Protein AF-A0A3B0UAI7-F1 (afdb_monomer)

Structure (mmCIF, N/CA/C/O backbone):
data_AF-A0A3B0UAI7-F1
#
_entry.id   AF-A0A3B0UAI7-F1
#
loop_
_atom_site.group_PDB
_atom_site.id
_atom_site.type_symbol
_atom_site.label_atom_id
_atom_site.label_alt_id
_atom_site.label_comp_id
_atom_site.label_asym_id
_atom_site.label_entity_id
_atom_site.label_seq_id
_atom_site.pdbx_PDB_ins_code
_atom_site.Cartn_x
_atom_site.Cartn_y
_atom_site.Cartn_z
_atom_site.occupancy
_atom_site.B_iso_or_equiv
_atom_site.auth_seq_id
_atom_site.auth_comp_id
_atom_site.auth_asym_id
_atom_site.auth_atom_id
_atom_site.pdbx_PDB_model_num
ATOM 1 N N . MET A 1 1 ? -15.438 53.004 8.652 1.00 37.72 1 MET A N 1
ATOM 2 C CA . MET A 1 1 ? -14.434 52.280 9.464 1.00 37.72 1 MET A CA 1
ATOM 3 C C . MET A 1 1 ? -15.150 51.146 10.188 1.00 37.72 1 MET A C 1
ATOM 5 O O . MET A 1 1 ? -15.722 51.380 11.239 1.00 37.72 1 MET A O 1
ATOM 9 N N . SER A 1 2 ? -15.222 49.956 9.591 1.00 40.47 2 SER A N 1
ATOM 10 C CA . SER A 1 2 ? -15.998 48.821 10.130 1.00 40.47 2 SER A CA 1
ATOM 11 C C . SER A 1 2 ? -15.427 47.483 9.642 1.00 40.47 2 SER A C 1
ATOM 13 O O . SER A 1 2 ? -16.123 46.706 9.003 1.00 40.47 2 SER A O 1
ATOM 15 N N . GLY A 1 3 ? -14.131 47.249 9.868 1.00 40.09 3 GLY A N 1
ATOM 16 C CA . GLY A 1 3 ? -13.425 46.094 9.293 1.00 40.09 3 GLY A CA 1
ATOM 17 C C . GLY A 1 3 ? -12.471 45.363 10.236 1.00 40.09 3 GLY A C 1
ATOM 18 O O . GLY A 1 3 ? -11.599 44.660 9.750 1.00 40.09 3 GLY A O 1
ATOM 19 N N . ASN A 1 4 ? -12.583 45.541 11.559 1.00 41.81 4 ASN A N 1
ATOM 20 C CA . ASN A 1 4 ? -11.602 44.984 12.510 1.00 41.81 4 ASN A CA 1
ATOM 21 C C . ASN A 1 4 ? -12.175 44.012 13.562 1.00 41.81 4 ASN A C 1
ATOM 23 O O . ASN A 1 4 ? -11.403 43.457 14.339 1.00 41.81 4 ASN A O 1
ATOM 27 N N . ASN A 1 5 ? -13.495 43.782 13.592 1.00 46.81 5 ASN A N 1
ATOM 28 C CA . ASN A 1 5 ? -14.125 42.891 14.581 1.00 46.81 5 ASN A CA 1
ATOM 29 C C . ASN A 1 5 ? -14.272 41.432 14.117 1.00 46.81 5 ASN A C 1
ATOM 31 O O . ASN A 1 5 ? -14.276 40.548 14.969 1.00 46.81 5 ASN A O 1
ATOM 35 N N . ASP A 1 6 ? -14.316 41.146 12.813 1.00 51.44 6 ASP A N 1
ATOM 36 C CA . ASP A 1 6 ? -14.465 39.762 12.330 1.00 51.44 6 ASP A CA 1
ATOM 37 C C . ASP A 1 6 ? -13.177 38.943 12.455 1.00 51.44 6 ASP A C 1
ATOM 39 O O . ASP A 1 6 ? -13.209 37.809 12.924 1.00 51.44 6 ASP A O 1
ATOM 43 N N . LEU A 1 7 ? -12.014 39.521 12.133 1.00 40.53 7 LEU A N 1
ATOM 44 C CA . LEU A 1 7 ? -10.744 38.788 12.190 1.00 40.53 7 LEU A CA 1
ATOM 45 C C . LEU A 1 7 ? -10.314 38.481 13.636 1.00 40.53 7 LEU A C 1
ATOM 47 O O . LEU A 1 7 ? -9.789 37.411 13.918 1.00 40.53 7 LEU A O 1
ATOM 51 N N . GLN A 1 8 ? -10.557 39.410 14.565 1.00 43.62 8 GLN A N 1
ATOM 52 C CA . GLN A 1 8 ? -10.277 39.233 15.996 1.00 43.62 8 GLN A CA 1
ATOM 53 C C . GLN A 1 8 ? -11.195 38.180 16.633 1.00 43.62 8 GLN A C 1
ATOM 55 O O . GLN A 1 8 ? -10.737 37.414 17.478 1.00 43.62 8 GLN A O 1
ATOM 60 N N . THR A 1 9 ? -12.459 38.107 16.202 1.00 42.97 9 THR A N 1
ATOM 61 C CA . THR A 1 9 ? -13.427 37.097 16.659 1.00 42.97 9 THR A CA 1
ATOM 62 C C . THR A 1 9 ? -13.062 35.716 16.115 1.00 42.97 9 THR A C 1
ATOM 64 O O . THR A 1 9 ? -12.943 34.777 16.896 1.00 42.97 9 THR A O 1
ATOM 67 N N . LEU A 1 10 ? -12.721 35.619 14.826 1.00 41.06 10 LEU A N 1
ATOM 68 C CA . LEU A 1 10 ? -12.256 34.380 14.196 1.00 41.06 10 LEU A CA 1
ATOM 69 C C . LEU A 1 10 ? -10.945 33.866 14.824 1.00 41.06 10 LEU A C 1
ATOM 71 O O . LEU A 1 10 ? -10.805 32.684 15.116 1.00 41.06 10 LEU A O 1
ATOM 75 N N . ILE A 1 11 ? -9.984 34.757 15.106 1.00 48.19 11 ILE A N 1
ATOM 76 C CA . ILE A 1 11 ? -8.727 34.414 15.798 1.00 48.19 11 ILE A CA 1
ATOM 77 C C . ILE A 1 11 ? -8.986 33.979 17.247 1.00 48.19 11 ILE A C 1
ATOM 79 O O . ILE A 1 11 ? -8.226 33.175 17.779 1.00 48.19 11 ILE A O 1
ATOM 83 N N . LYS A 1 12 ? -10.028 34.500 17.903 1.00 44.31 12 LYS A N 1
ATOM 84 C CA . LYS A 1 12 ? -10.404 34.109 19.266 1.00 44.31 12 LYS A CA 1
ATOM 85 C C . LYS A 1 12 ? -11.081 32.736 19.286 1.00 44.31 12 LYS A C 1
ATOM 87 O O . LYS A 1 12 ? -10.708 31.917 20.113 1.00 44.31 12 LYS A O 1
ATOM 92 N N . GLU A 1 13 ? -11.967 32.451 18.336 1.00 47.25 13 GLU A N 1
ATOM 93 C CA . GLU A 1 13 ? -12.573 31.124 18.145 1.00 47.25 13 GLU A CA 1
ATOM 94 C C . GLU A 1 13 ? -11.538 30.059 17.744 1.00 47.25 13 GLU A C 1
ATOM 96 O O . GLU A 1 13 ? -11.621 28.924 18.198 1.00 47.25 13 GLU A O 1
ATOM 101 N N . LEU A 1 14 ? -10.506 30.433 16.978 1.00 48.53 14 LEU A N 1
ATOM 102 C CA . LEU A 1 14 ? -9.363 29.564 16.654 1.00 48.53 14 LEU A CA 1
ATOM 103 C C . LEU A 1 14 ? -8.355 29.404 17.813 1.00 48.53 14 LEU A C 1
ATOM 105 O O . LEU A 1 14 ? -7.495 28.525 17.755 1.00 48.53 14 LEU A O 1
ATOM 109 N N . LYS A 1 15 ? -8.422 30.262 18.843 1.00 45.50 15 LYS A N 1
ATOM 110 C CA . LYS A 1 15 ? -7.569 30.220 20.049 1.00 45.50 15 LYS A CA 1
ATOM 111 C C . LYS A 1 15 ? -8.238 29.556 21.247 1.00 45.50 15 LYS A C 1
ATOM 113 O O . LYS A 1 15 ? -7.528 29.159 22.170 1.00 45.50 15 LYS A O 1
ATOM 118 N N . GLU A 1 16 ? -9.563 29.452 21.259 1.00 46.72 16 GLU A N 1
ATOM 119 C CA . GLU A 1 16 ? -10.273 28.599 22.205 1.00 46.72 16 GLU A CA 1
ATOM 120 C C . GLU A 1 16 ? -9.900 27.155 21.846 1.00 46.72 16 GLU A C 1
ATOM 122 O O . GLU A 1 16 ? -10.190 26.711 20.731 1.00 46.72 16 GLU A O 1
ATOM 127 N N . PRO A 1 17 ? -9.197 26.409 22.719 1.00 50.81 17 PRO A N 1
ATOM 128 C CA . PRO A 1 17 ? -8.947 25.008 22.449 1.00 50.81 17 PRO A CA 1
ATOM 129 C C . PRO A 1 17 ? -10.315 24.366 22.277 1.00 50.81 17 PRO A C 1
ATOM 131 O O . PRO A 1 17 ? -11.100 24.350 23.226 1.00 50.81 17 PRO A O 1
ATOM 134 N N . VAL A 1 18 ? -10.609 23.859 21.071 1.00 58.78 18 VAL A N 1
ATOM 135 C CA . VAL A 1 18 ? -11.743 22.959 20.860 1.00 58.78 18 VAL A CA 1
ATOM 136 C C . VAL A 1 18 ? -11.678 21.986 22.019 1.00 58.78 18 VAL A C 1
ATOM 138 O O . VAL A 1 18 ? -10.679 21.277 22.162 1.00 58.78 18 VAL A O 1
ATOM 141 N N . ASN A 1 19 ? -12.671 22.033 22.909 1.00 71.31 19 ASN A N 1
ATOM 142 C CA . ASN A 1 19 ? -12.691 21.159 24.062 1.00 71.31 19 ASN A CA 1
ATOM 143 C C . ASN A 1 19 ? -12.745 19.744 23.496 1.00 71.31 19 ASN A C 1
ATOM 145 O O . ASN A 1 19 ? -13.802 19.276 23.081 1.00 71.31 19 ASN A O 1
ATOM 149 N N . TYR A 1 20 ? 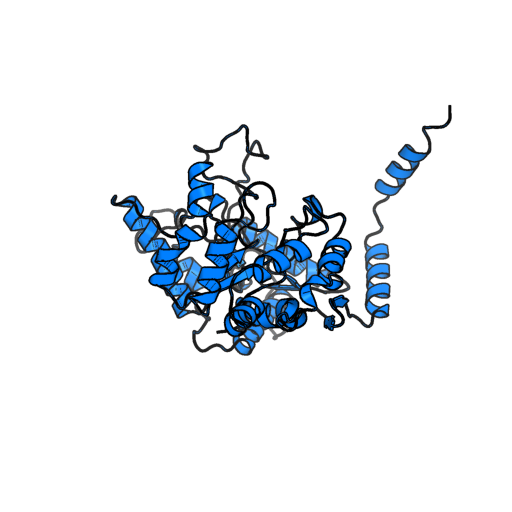-11.586 19.090 23.400 1.00 69.00 20 TYR A N 1
ATOM 150 C CA . TYR A 1 20 ? -11.443 17.845 22.655 1.00 69.00 20 TYR A CA 1
ATOM 151 C C . TYR A 1 20 ? -12.397 16.783 23.197 1.00 69.00 20 TYR A C 1
ATOM 153 O O . TYR A 1 20 ? -12.930 15.984 22.437 1.00 69.00 20 TYR A O 1
ATOM 161 N N . ARG A 1 21 ? -12.696 16.831 24.504 1.00 72.81 21 ARG A N 1
ATOM 162 C CA . ARG A 1 21 ? -13.698 15.965 25.131 1.00 72.81 21 ARG A CA 1
ATOM 163 C C . ARG A 1 21 ? -15.104 16.239 24.613 1.00 72.81 21 ARG A C 1
ATOM 165 O O . ARG A 1 21 ? -15.840 15.299 24.339 1.00 72.81 21 ARG A O 1
ATOM 172 N N . GLU A 1 22 ? -15.486 17.503 24.480 1.00 80.69 22 GLU A N 1
ATOM 173 C CA . GLU A 1 22 ? -16.790 17.891 23.942 1.00 80.69 22 GLU A CA 1
ATOM 174 C C . GLU A 1 22 ? -16.902 17.569 22.449 1.00 80.69 22 GLU A C 1
ATOM 176 O O . GLU A 1 22 ? -17.892 16.975 22.025 1.00 80.69 22 GLU A O 1
ATOM 181 N N . PHE A 1 23 ? -15.859 17.857 21.666 1.00 79.62 23 PHE A N 1
ATOM 182 C CA . PHE A 1 23 ? -15.777 17.458 20.263 1.00 79.62 23 PHE A CA 1
ATOM 183 C C . PHE A 1 23 ? -15.874 15.936 20.099 1.00 79.62 23 PHE A C 1
ATOM 185 O O . PHE A 1 23 ? -16.710 15.468 19.330 1.00 79.62 23 PHE A O 1
ATOM 192 N N . SER A 1 24 ? -15.086 15.164 20.857 1.00 77.75 24 SER A N 1
ATOM 193 C CA . SER A 1 24 ? -15.104 13.695 20.825 1.00 77.75 24 SER A CA 1
ATOM 194 C C . SER A 1 24 ? -16.479 13.149 21.203 1.00 77.75 24 SER A C 1
ATOM 196 O O . SER A 1 24 ? -17.026 12.306 20.496 1.00 77.75 24 SER A O 1
ATOM 198 N N . LYS A 1 25 ? -17.108 13.694 22.254 1.00 82.38 25 LYS A N 1
ATOM 199 C CA . LYS A 1 25 ? -18.466 13.315 22.664 1.00 82.38 25 LYS A CA 1
ATOM 200 C C . LYS A 1 25 ? -19.498 13.616 21.575 1.00 82.38 25 LYS A C 1
ATOM 202 O O . LYS A 1 25 ? -20.334 12.768 21.274 1.00 82.38 25 LYS A O 1
ATOM 207 N N . ASN A 1 26 ? -19.436 14.797 20.964 1.00 84.56 26 ASN A N 1
ATOM 208 C CA . ASN A 1 26 ? -20.337 15.175 19.875 1.00 84.56 26 ASN A CA 1
ATOM 209 C C . ASN A 1 26 ? -20.135 14.283 18.644 1.00 84.56 26 ASN A C 1
ATOM 211 O O . ASN A 1 26 ? -21.112 13.853 18.031 1.00 84.56 26 ASN A O 1
ATOM 215 N N . LEU A 1 27 ? -18.885 13.966 18.306 1.00 83.69 27 LEU A N 1
ATOM 216 C CA . LEU A 1 27 ? -18.550 13.060 17.215 1.00 83.69 27 LEU A CA 1
ATOM 217 C C . LEU A 1 27 ? -19.053 11.639 17.499 1.00 83.69 27 LEU A C 1
ATOM 219 O O . LEU A 1 27 ? -19.651 11.027 16.619 1.00 83.69 27 LEU A O 1
ATOM 223 N N . LYS A 1 28 ? -18.892 11.143 18.732 1.00 86.00 28 LYS A N 1
ATOM 224 C CA . LYS A 1 28 ? -19.417 9.847 19.177 1.00 86.00 28 LYS A CA 1
ATOM 225 C C . LYS A 1 28 ? -20.936 9.783 19.051 1.00 86.00 28 LYS A C 1
ATOM 227 O O . LYS A 1 28 ? -21.445 8.844 18.453 1.00 86.00 28 LYS A O 1
ATOM 232 N N . ASN A 1 29 ? -21.650 10.795 19.543 1.00 86.75 29 ASN A N 1
ATOM 233 C CA . ASN A 1 29 ? -23.109 10.854 19.440 1.00 86.75 29 ASN A CA 1
ATOM 234 C C . ASN A 1 29 ? -23.570 10.860 17.976 1.00 86.75 29 ASN A C 1
ATOM 236 O O . ASN A 1 29 ? -24.517 10.162 17.623 1.00 86.75 29 ASN A O 1
ATOM 240 N N . LYS A 1 30 ? -22.887 11.622 17.108 1.00 85.88 30 LYS A N 1
ATOM 241 C CA . LYS A 1 30 ? -23.161 11.613 15.664 1.00 85.88 30 LYS A CA 1
ATOM 242 C C . LYS A 1 30 ? -22.902 10.235 15.056 1.00 85.88 30 LYS A C 1
ATOM 244 O O . LYS A 1 30 ? -23.750 9.744 14.325 1.00 85.88 30 LYS A O 1
ATOM 249 N N . TRP A 1 31 ? -21.777 9.607 15.388 1.00 86.75 31 TRP A N 1
ATOM 250 C CA . TRP A 1 31 ? -21.412 8.269 14.919 1.00 86.75 31 TRP A CA 1
ATOM 251 C C . TRP A 1 31 ? -22.406 7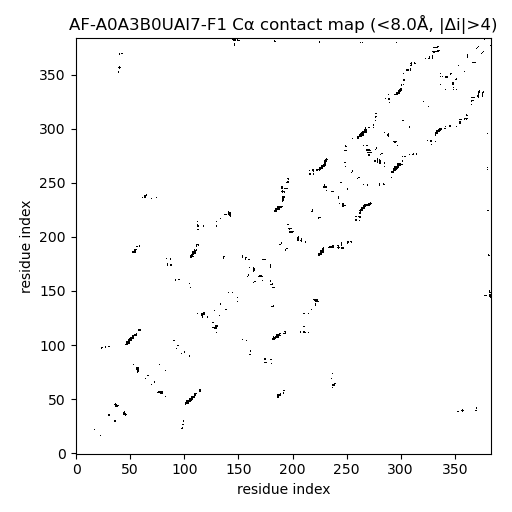.188 15.364 1.00 86.75 31 TRP A C 1
ATOM 253 O O . TRP A 1 31 ? -22.784 6.319 14.585 1.00 86.75 31 TRP A O 1
ATOM 263 N N . GLU A 1 32 ? -22.879 7.249 16.607 1.00 87.94 32 GLU A N 1
ATOM 264 C CA . GLU A 1 32 ? -23.946 6.375 17.099 1.00 87.94 32 GLU A CA 1
ATOM 265 C C . GLU A 1 32 ? -25.268 6.644 16.370 1.00 87.94 32 GLU A C 1
ATOM 267 O O . GLU A 1 32 ? -25.958 5.700 15.986 1.00 87.94 32 GLU A O 1
ATOM 272 N N . GLY A 1 33 ? -25.576 7.916 16.099 1.00 85.94 33 GLY A N 1
ATOM 273 C CA . GLY A 1 33 ? -26.746 8.336 15.329 1.00 85.94 33 GLY A CA 1
ATOM 274 C C . GLY A 1 33 ? -26.767 7.843 13.877 1.00 85.94 33 GLY A C 1
ATOM 275 O O . GLY A 1 33 ? -27.852 7.659 13.334 1.00 85.94 33 GLY A O 1
ATOM 276 N N . THR A 1 34 ? -25.612 7.567 13.256 1.00 82.50 34 THR A N 1
ATOM 277 C CA . THR A 1 34 ? -25.548 6.945 11.915 1.00 82.50 34 THR A CA 1
ATOM 278 C C . THR A 1 34 ? -25.670 5.419 11.942 1.00 82.50 34 THR A C 1
ATOM 280 O O . THR A 1 34 ? -25.487 4.770 10.914 1.00 82.50 34 THR A O 1
ATOM 283 N N . GLY A 1 35 ? -25.919 4.811 13.108 1.00 84.44 35 GLY A N 1
ATOM 284 C CA . GLY A 1 35 ? -25.870 3.357 13.264 1.00 84.44 35 GLY A CA 1
ATOM 285 C C . GLY A 1 35 ? -24.448 2.792 13.185 1.00 84.44 35 GLY A C 1
ATOM 286 O O . GLY A 1 35 ? -24.284 1.592 12.979 1.00 84.44 35 GLY A O 1
ATOM 287 N N . LYS A 1 36 ? -23.423 3.641 13.371 1.00 86.12 36 LYS A N 1
ATOM 288 C CA . LYS A 1 36 ? -21.996 3.301 13.238 1.00 86.12 36 LYS A CA 1
ATOM 289 C C . LYS A 1 36 ? -21.618 2.814 11.836 1.00 86.12 36 LYS A C 1
ATOM 291 O O . LYS A 1 36 ? -20.797 1.908 11.686 1.00 86.12 36 LYS A O 1
ATOM 296 N N . ASN A 1 37 ? -22.218 3.445 10.829 1.00 86.56 37 ASN A N 1
ATOM 297 C CA . ASN A 1 37 ? -21.980 3.170 9.420 1.00 86.56 37 ASN A CA 1
ATOM 298 C C . ASN A 1 37 ? -21.545 4.443 8.674 1.00 86.56 37 ASN A C 1
ATOM 300 O O . ASN A 1 37 ? -21.981 5.554 8.989 1.00 86.56 37 ASN A O 1
ATOM 304 N N . ILE A 1 38 ? -20.707 4.255 7.655 1.00 86.25 38 ILE A N 1
ATOM 305 C CA . ILE A 1 38 ? -20.353 5.228 6.619 1.00 86.25 38 ILE A CA 1
ATOM 306 C C . ILE A 1 38 ? -20.936 4.716 5.304 1.00 86.25 38 ILE A C 1
ATOM 308 O O . ILE A 1 38 ? -20.742 3.552 4.957 1.00 86.25 38 ILE A O 1
ATOM 312 N N . LEU A 1 39 ? -21.631 5.582 4.571 1.00 85.56 39 LEU A N 1
ATOM 313 C CA . LEU A 1 39 ? -22.129 5.272 3.235 1.00 85.56 39 LEU A CA 1
ATOM 314 C C . LEU A 1 39 ? -21.118 5.730 2.187 1.00 85.56 39 LEU A C 1
ATOM 316 O O . LEU A 1 39 ? -20.821 6.918 2.090 1.00 85.56 39 LEU A O 1
ATOM 320 N N . ILE A 1 40 ? -20.612 4.792 1.389 1.00 86.38 40 ILE A N 1
ATOM 321 C CA . ILE A 1 40 ? -19.759 5.082 0.233 1.00 86.38 40 ILE A CA 1
ATOM 322 C C . ILE A 1 40 ? -20.357 4.351 -0.959 1.00 86.38 40 ILE A C 1
ATOM 324 O O . ILE A 1 40 ? -20.537 3.135 -0.927 1.00 86.38 40 ILE A O 1
ATOM 328 N N . ALA A 1 41 ? -20.687 5.093 -2.015 1.00 83.38 41 ALA A N 1
ATOM 329 C CA . ALA A 1 41 ? -21.248 4.548 -3.244 1.00 83.38 41 ALA A CA 1
ATOM 330 C C . ALA A 1 41 ? -22.491 3.661 -3.020 1.00 83.38 41 ALA A C 1
ATOM 332 O O . ALA A 1 41 ? -22.617 2.600 -3.627 1.00 83.38 41 ALA A O 1
ATOM 333 N N . GLY A 1 42 ? -23.374 4.053 -2.096 1.00 85.88 42 GLY A N 1
ATOM 334 C CA . GLY A 1 42 ? -24.575 3.284 -1.739 1.00 85.88 42 GLY A CA 1
ATOM 335 C C . GLY A 1 42 ? -24.320 2.017 -0.911 1.00 85.88 42 GLY A C 1
ATOM 336 O O . GLY A 1 42 ? -25.257 1.264 -0.673 1.00 85.88 42 GLY A O 1
ATOM 337 N N . ASN A 1 43 ? -23.083 1.778 -0.464 1.00 88.06 43 ASN A N 1
ATOM 338 C CA . ASN A 1 43 ? -22.710 0.637 0.371 1.00 88.06 43 ASN A CA 1
ATOM 339 C C . ASN A 1 43 ? -22.371 1.092 1.795 1.00 88.06 43 ASN A C 1
ATOM 341 O O . ASN A 1 43 ? -21.779 2.155 1.988 1.00 88.06 43 ASN A O 1
ATOM 345 N N . GLU A 1 44 ? -22.727 0.273 2.785 1.00 90.56 44 GLU A N 1
ATOM 346 C CA . GLU A 1 44 ? -22.463 0.537 4.201 1.00 90.56 44 GLU A CA 1
ATOM 347 C C . GLU A 1 44 ? -21.124 -0.053 4.657 1.00 90.56 44 GLU A C 1
ATOM 349 O O . GLU A 1 44 ? -20.846 -1.238 4.465 1.00 90.56 44 GLU A O 1
ATOM 354 N N . PHE A 1 45 ? -20.323 0.767 5.337 1.00 90.44 45 PHE A N 1
ATOM 355 C CA . PHE A 1 45 ? -19.038 0.388 5.916 1.00 90.44 45 PHE A CA 1
ATOM 356 C C . PHE A 1 45 ? -18.989 0.737 7.402 1.00 90.44 45 PHE A C 1
ATOM 358 O O . PHE A 1 45 ? -19.327 1.847 7.801 1.00 90.44 45 PHE A O 1
ATOM 365 N N . LYS A 1 46 ? -18.522 -0.200 8.230 1.00 90.12 46 LYS A N 1
ATOM 366 C CA . LYS A 1 46 ? -18.420 -0.028 9.696 1.00 90.12 46 LYS A CA 1
ATOM 367 C C . LYS A 1 46 ? -17.033 0.390 10.171 1.00 90.12 46 LYS A C 1
ATOM 369 O O . LYS A 1 46 ? -16.879 0.899 11.281 1.00 90.12 46 LYS A O 1
ATOM 374 N N . LYS A 1 47 ? -16.021 0.102 9.357 1.00 91.44 47 LYS A N 1
ATOM 375 C CA . LYS A 1 47 ? -14.602 0.283 9.655 1.00 91.44 47 LYS A CA 1
ATOM 376 C C . LYS A 1 47 ? -13.883 0.803 8.425 1.00 91.44 47 LYS A C 1
ATOM 378 O O . LYS A 1 47 ? -14.338 0.599 7.300 1.00 91.44 47 LYS A O 1
ATOM 383 N N . VAL A 1 48 ? -12.754 1.453 8.666 1.00 92.56 48 VAL A N 1
ATOM 384 C CA . VAL A 1 48 ? -11.824 1.893 7.629 1.00 92.56 48 VAL A CA 1
ATOM 385 C C . VAL A 1 48 ? -10.478 1.241 7.905 1.00 92.56 48 VAL A C 1
ATOM 387 O O . VAL A 1 48 ? -9.945 1.362 9.005 1.00 92.56 48 VAL A O 1
ATOM 390 N N . VAL A 1 49 ? -9.909 0.567 6.912 1.00 95.25 49 VAL A N 1
ATOM 391 C CA . VAL A 1 49 ? -8.538 0.070 7.023 1.00 95.25 49 VAL A CA 1
ATOM 392 C C . VAL A 1 49 ? -7.578 1.230 6.779 1.00 95.25 49 VAL A C 1
ATOM 394 O O . VAL A 1 49 ? -7.634 1.884 5.740 1.00 95.25 49 VAL A O 1
ATOM 397 N N . LEU A 1 50 ? -6.692 1.483 7.739 1.00 95.88 50 LEU A N 1
ATOM 398 C CA . LEU A 1 50 ? -5.602 2.442 7.614 1.00 95.88 50 LEU A CA 1
ATOM 399 C C . LEU A 1 50 ? -4.286 1.675 7.479 1.00 95.88 50 LEU A C 1
ATOM 401 O O . LEU A 1 50 ? -3.912 0.906 8.366 1.00 95.88 50 LEU A O 1
ATOM 405 N N . THR A 1 51 ? -3.551 1.920 6.395 1.00 96.00 51 THR A N 1
ATOM 406 C CA . THR A 1 51 ? -2.234 1.315 6.148 1.00 96.00 51 THR A CA 1
ATOM 407 C C . THR A 1 51 ? -1.141 2.381 6.180 1.00 96.00 51 THR A C 1
ATOM 409 O O . THR A 1 51 ? -0.778 2.911 5.127 1.00 96.00 51 THR A O 1
ATOM 412 N N . PRO A 1 52 ? -0.601 2.746 7.359 1.00 95.81 52 PRO A N 1
ATOM 413 C CA . PRO A 1 52 ? 0.530 3.662 7.429 1.00 95.81 52 PRO A CA 1
ATOM 414 C C . PRO A 1 52 ? 1.697 3.141 6.582 1.00 95.81 52 PRO A C 1
ATOM 416 O O . PRO A 1 52 ? 2.240 2.069 6.856 1.00 95.81 52 PRO A O 1
ATOM 419 N N . LEU A 1 53 ? 2.063 3.891 5.540 1.00 93.00 53 LEU A N 1
ATOM 420 C CA . LEU A 1 53 ? 3.169 3.563 4.644 1.00 93.00 53 LEU A CA 1
ATOM 421 C C . LEU A 1 53 ? 4.426 4.264 5.159 1.00 93.00 53 LEU A C 1
ATOM 423 O O . LEU A 1 53 ? 4.604 5.465 4.964 1.00 93.00 53 LEU A O 1
ATOM 427 N N . MET A 1 54 ? 5.284 3.526 5.860 1.00 91.81 54 MET A N 1
ATOM 428 C CA . MET A 1 54 ? 6.511 4.102 6.407 1.00 91.81 54 MET A CA 1
ATOM 429 C C . MET A 1 54 ? 7.490 4.510 5.290 1.00 91.81 54 MET A C 1
ATOM 431 O O . MET A 1 54 ? 7.469 3.958 4.187 1.00 91.81 54 MET A O 1
ATOM 435 N N . MET A 1 55 ? 8.422 5.413 5.609 1.00 86.81 55 MET A N 1
ATOM 436 C CA . MET A 1 55 ? 9.508 5.832 4.715 1.00 86.81 55 MET A CA 1
ATOM 437 C C . MET A 1 55 ? 10.884 5.610 5.358 1.00 86.81 55 MET A C 1
ATOM 439 O O . MET A 1 55 ? 11.134 6.013 6.492 1.00 86.81 55 MET A O 1
ATOM 443 N N . ASP A 1 56 ? 11.817 4.991 4.630 1.00 83.69 56 ASP A N 1
ATOM 444 C CA . ASP A 1 56 ? 13.171 4.735 5.135 1.00 83.69 56 ASP A CA 1
ATOM 445 C C . ASP A 1 56 ? 14.101 5.926 4.858 1.00 83.69 56 ASP A C 1
ATOM 447 O O . ASP A 1 56 ? 14.790 5.994 3.838 1.00 83.69 56 ASP A O 1
ATOM 451 N N . PHE A 1 57 ? 14.127 6.875 5.796 1.00 77.81 57 PHE A N 1
ATOM 452 C CA . PHE A 1 57 ? 14.968 8.073 5.733 1.00 77.81 57 PHE A CA 1
ATOM 453 C C . PHE A 1 57 ? 16.446 7.834 6.081 1.00 77.81 57 PHE A C 1
ATOM 455 O O . PHE A 1 57 ? 17.216 8.793 6.114 1.00 77.81 57 PHE A O 1
ATOM 462 N N . ASN A 1 58 ? 16.892 6.593 6.319 1.00 70.69 58 ASN A N 1
ATOM 463 C CA . ASN A 1 58 ? 18.284 6.292 6.697 1.00 70.69 58 ASN A CA 1
ATOM 464 C C . ASN A 1 58 ? 19.311 6.468 5.554 1.00 70.69 58 ASN A C 1
ATOM 466 O O . ASN A 1 58 ? 20.391 5.870 5.589 1.00 70.69 58 ASN A O 1
ATOM 470 N N . ASN A 1 59 ? 19.005 7.271 4.533 1.00 62.53 59 ASN A N 1
ATOM 471 C CA . ASN A 1 59 ? 19.873 7.453 3.379 1.00 62.53 59 ASN A CA 1
ATOM 472 C C . ASN A 1 59 ? 21.212 8.104 3.791 1.00 62.53 59 ASN A C 1
ATOM 474 O O . ASN A 1 59 ? 21.259 9.139 4.458 1.00 62.53 59 ASN A O 1
ATOM 478 N N . LYS A 1 60 ? 22.322 7.480 3.375 1.00 53.69 60 LYS A N 1
ATOM 479 C CA . LYS A 1 60 ? 23.700 7.914 3.666 1.00 53.69 60 LYS A CA 1
ATOM 480 C C . LYS A 1 60 ? 24.165 9.118 2.829 1.00 53.69 60 LYS A C 1
ATOM 482 O O . LYS A 1 60 ? 25.249 9.632 3.091 1.00 53.69 60 LYS A O 1
ATOM 487 N N . GLY A 1 61 ? 23.399 9.563 1.831 1.00 51.47 61 GLY A N 1
ATOM 488 C CA . GLY A 1 61 ? 23.823 10.588 0.876 1.00 51.47 61 GLY A CA 1
ATOM 489 C C . GLY A 1 61 ? 22.800 11.701 0.683 1.00 51.47 61 GLY A C 1
ATOM 490 O O . GLY A 1 61 ? 21.926 11.602 -0.166 1.00 51.47 61 GLY A O 1
ATOM 491 N N . PHE A 1 62 ? 22.976 12.815 1.394 1.00 58.00 62 PHE A N 1
ATOM 492 C CA . PHE A 1 62 ? 22.303 14.092 1.093 1.00 58.00 62 PHE A CA 1
ATOM 493 C C . PHE A 1 62 ? 23.039 14.912 0.016 1.00 58.00 62 PHE A C 1
ATOM 495 O O . PHE A 1 62 ? 22.806 16.107 -0.143 1.00 58.00 62 PHE A O 1
ATOM 502 N N . THR A 1 63 ? 23.970 14.286 -0.704 1.00 50.47 63 THR A N 1
ATOM 503 C CA . THR A 1 63 ? 24.893 14.942 -1.639 1.00 50.47 63 THR A CA 1
ATOM 504 C C . THR A 1 63 ? 24.270 15.261 -3.001 1.00 50.47 63 THR A C 1
ATOM 506 O O . THR A 1 63 ? 24.898 15.968 -3.778 1.00 50.47 63 THR A O 1
ATOM 509 N N . GLY A 1 64 ? 23.060 14.763 -3.290 1.00 51.47 64 GLY A N 1
ATOM 510 C CA . GLY A 1 64 ? 22.339 14.968 -4.558 1.00 51.47 64 GLY A CA 1
ATOM 511 C C . GLY A 1 64 ? 21.051 15.792 -4.448 1.00 51.47 64 GLY A C 1
ATOM 512 O O . GLY A 1 64 ? 20.279 15.826 -5.403 1.00 51.47 64 GLY A O 1
ATOM 513 N N . LEU A 1 65 ? 20.796 16.427 -3.296 1.00 56.56 65 LEU A N 1
ATOM 514 C CA . LEU A 1 65 ? 19.612 17.264 -3.110 1.00 56.56 65 LEU A CA 1
ATOM 515 C C . LEU A 1 65 ? 19.720 18.529 -3.966 1.00 56.56 65 LEU A C 1
ATOM 517 O O . LEU A 1 65 ? 20.605 19.359 -3.752 1.00 56.56 65 LEU A O 1
ATOM 521 N N . ASP A 1 66 ? 18.776 18.703 -4.885 1.00 55.91 66 ASP A N 1
ATOM 522 C CA . ASP A 1 66 ? 18.544 19.984 -5.543 1.00 55.91 66 ASP A CA 1
ATOM 523 C C . ASP A 1 66 ? 17.912 20.945 -4.523 1.00 55.91 66 ASP A C 1
ATOM 525 O O . ASP A 1 66 ? 16.700 20.946 -4.302 1.00 55.91 66 ASP A O 1
ATOM 529 N N . LYS A 1 67 ? 18.760 21.731 -3.847 1.00 58.19 67 LYS A N 1
ATOM 530 C CA . LYS A 1 67 ? 18.362 22.640 -2.759 1.00 58.19 67 LYS A CA 1
ATOM 531 C C . LYS A 1 67 ? 17.343 23.703 -3.181 1.00 58.19 67 LYS A C 1
ATOM 533 O O . LYS A 1 67 ? 16.719 24.295 -2.309 1.00 58.19 67 LYS A O 1
ATOM 538 N N . GLU A 1 68 ? 17.171 23.933 -4.481 1.00 53.09 68 GLU A N 1
ATOM 539 C CA . GLU A 1 68 ? 16.188 24.872 -5.027 1.00 53.09 68 GLU A CA 1
ATOM 540 C C . GLU A 1 68 ? 14.804 24.233 -5.226 1.00 53.09 68 GLU A C 1
ATOM 542 O O . GLU A 1 68 ? 13.821 24.946 -5.411 1.00 53.09 68 GLU A O 1
ATOM 547 N N . LYS A 1 69 ? 14.707 22.894 -5.184 1.00 50.31 69 LYS A N 1
ATOM 548 C CA . LYS A 1 69 ? 13.459 22.136 -5.399 1.00 50.31 69 LYS A CA 1
ATOM 549 C C . LYS A 1 69 ? 13.000 21.317 -4.197 1.00 50.31 69 LYS A C 1
ATOM 551 O O . LYS A 1 69 ? 11.908 20.754 -4.232 1.00 50.31 69 LYS A O 1
ATOM 556 N N . ILE A 1 70 ? 13.804 21.230 -3.141 1.00 52.81 70 ILE A N 1
ATOM 557 C CA . ILE A 1 70 ? 13.372 20.607 -1.889 1.00 52.81 70 ILE A CA 1
ATOM 558 C C . ILE A 1 70 ? 12.526 21.596 -1.090 1.00 52.81 70 ILE A C 1
ATOM 560 O O . ILE A 1 70 ? 12.944 22.714 -0.809 1.00 52.81 70 ILE A O 1
ATOM 564 N N . HIS A 1 71 ? 11.339 21.161 -0.679 1.00 47.19 71 HIS A N 1
ATOM 565 C CA . HIS A 1 71 ? 10.480 21.953 0.203 1.00 47.19 71 HIS A CA 1
ATOM 566 C C . HIS A 1 71 ? 11.105 22.146 1.602 1.00 47.19 71 HIS A C 1
ATOM 568 O O . HIS A 1 71 ? 10.808 23.111 2.300 1.00 47.19 71 HIS A O 1
ATOM 574 N N . TYR A 1 72 ? 12.010 21.244 2.007 1.00 54.16 72 TYR A N 1
ATOM 575 C CA . TYR A 1 72 ? 12.630 21.228 3.330 1.00 54.16 72 TYR A CA 1
ATOM 576 C C . TYR A 1 72 ? 14.138 21.492 3.237 1.00 54.16 72 TYR A C 1
ATOM 578 O O . TYR A 1 72 ? 14.891 20.655 2.745 1.00 54.16 72 TYR A O 1
ATOM 586 N N . TYR A 1 73 ? 14.594 22.629 3.776 1.00 54.31 73 TYR A N 1
ATOM 587 C CA . TYR A 1 73 ? 16.017 23.011 3.838 1.00 54.31 73 TYR A CA 1
ATOM 588 C C . TYR A 1 73 ? 16.897 22.011 4.611 1.00 54.31 73 TYR A C 1
ATOM 590 O O . TYR A 1 73 ? 18.110 21.950 4.398 1.00 54.31 73 TYR A O 1
ATOM 598 N N . LEU A 1 74 ? 16.290 21.221 5.503 1.00 60.03 74 LEU A N 1
ATOM 599 C CA . LEU A 1 74 ? 16.918 20.127 6.235 1.00 60.03 74 LEU A CA 1
ATOM 600 C C . LEU A 1 74 ? 16.058 18.866 6.071 1.00 60.03 74 LEU A C 1
ATOM 602 O O . LEU A 1 74 ? 14.923 18.845 6.549 1.00 60.03 74 LEU A O 1
ATOM 606 N N . PRO A 1 75 ? 16.565 17.812 5.418 1.00 61.34 75 PRO A N 1
ATOM 607 C CA . PRO A 1 75 ? 15.830 16.562 5.295 1.00 61.34 75 PRO A CA 1
ATOM 608 C C . PRO A 1 75 ? 15.701 15.881 6.672 1.00 61.34 75 PRO A C 1
ATOM 610 O O . PRO A 1 75 ? 16.660 15.905 7.455 1.00 61.34 75 PRO A O 1
ATOM 613 N N . PRO A 1 76 ? 14.551 15.254 6.983 1.00 63.56 76 PRO A N 1
ATOM 614 C CA . PRO A 1 76 ? 14.343 14.563 8.244 1.00 63.56 76 PRO A CA 1
ATOM 615 C C . PRO A 1 76 ? 15.346 13.416 8.388 1.00 63.56 76 PRO A C 1
ATOM 617 O O . PRO A 1 76 ? 15.492 12.566 7.512 1.00 63.56 76 PRO A O 1
ATOM 620 N N . ARG A 1 77 ? 16.050 13.395 9.521 1.00 67.88 77 ARG A N 1
ATOM 621 C CA . ARG A 1 77 ? 16.986 12.332 9.904 1.00 67.88 77 ARG A CA 1
ATOM 622 C C . ARG A 1 77 ? 16.380 11.559 11.058 1.00 67.88 77 ARG A C 1
ATOM 624 O O . ARG A 1 77 ? 16.741 11.779 12.210 1.00 67.88 77 ARG A O 1
ATOM 631 N N . LYS A 1 78 ? 15.407 10.706 10.750 1.00 73.69 78 LYS A N 1
ATOM 632 C CA . LYS A 1 78 ? 14.738 9.887 11.757 1.00 73.69 78 LYS A CA 1
ATOM 633 C C . LYS A 1 78 ? 15.042 8.421 11.510 1.00 73.69 78 LYS A C 1
ATOM 635 O O . LYS A 1 78 ? 14.694 7.893 10.451 1.00 73.69 78 LYS A O 1
ATOM 640 N N . GLN A 1 79 ? 15.702 7.784 12.478 1.00 77.12 79 GLN A N 1
ATOM 641 C CA . GLN A 1 79 ? 16.040 6.374 12.353 1.00 77.12 79 GLN A CA 1
ATOM 642 C C . GLN A 1 79 ? 14.760 5.552 12.261 1.00 77.12 79 GLN A C 1
ATOM 644 O O . GLN A 1 79 ? 13.740 5.895 12.860 1.00 77.12 79 GLN A O 1
ATOM 649 N N . ILE A 1 80 ? 14.815 4.444 11.523 1.00 80.69 80 ILE A N 1
ATOM 650 C CA . ILE A 1 80 ? 13.648 3.570 11.347 1.00 80.69 80 ILE A CA 1
ATOM 651 C C . ILE A 1 80 ? 13.071 3.128 12.699 1.00 80.69 80 ILE A C 1
ATOM 653 O O . ILE A 1 80 ? 11.859 3.107 12.855 1.00 80.69 80 ILE A O 1
ATOM 657 N N . ILE A 1 81 ? 13.916 2.880 13.709 1.00 82.62 81 ILE A N 1
ATOM 658 C CA . ILE A 1 81 ? 13.461 2.494 15.050 1.00 82.62 81 ILE A CA 1
ATOM 659 C C . ILE A 1 81 ? 12.631 3.587 15.735 1.00 82.62 81 ILE A C 1
ATOM 661 O O . ILE A 1 81 ? 11.602 3.276 16.323 1.00 82.62 81 ILE A O 1
ATOM 665 N N . ASP A 1 82 ? 13.002 4.858 15.587 1.00 85.12 82 ASP A N 1
ATOM 666 C CA . ASP A 1 82 ? 12.237 5.977 16.147 1.00 85.12 82 ASP A CA 1
ATOM 667 C C . ASP A 1 82 ? 10.896 6.134 15.415 1.00 85.12 82 ASP A C 1
ATOM 669 O O . ASP A 1 82 ? 9.892 6.554 15.986 1.00 85.12 82 ASP A O 1
ATOM 673 N N . GLN A 1 83 ? 10.857 5.814 14.115 1.00 88.94 83 GLN A N 1
ATOM 674 C CA . GLN A 1 83 ? 9.604 5.808 13.357 1.00 88.94 83 GLN A CA 1
ATOM 675 C C . GLN A 1 83 ? 8.680 4.681 13.817 1.00 88.94 83 GLN A C 1
ATOM 677 O O . GLN A 1 83 ? 7.477 4.896 13.918 1.00 88.94 83 GLN A O 1
ATOM 682 N N . LEU A 1 84 ? 9.241 3.507 14.120 1.00 91.31 84 LEU A N 1
ATOM 683 C CA . LEU A 1 84 ? 8.501 2.377 14.677 1.00 91.31 84 LEU A CA 1
ATOM 684 C C . LEU A 1 84 ? 7.899 2.724 16.041 1.00 91.31 84 LEU A C 1
ATOM 686 O O . LEU A 1 84 ? 6.702 2.532 16.241 1.00 91.31 84 LEU A O 1
ATOM 690 N N . VAL A 1 85 ? 8.707 3.294 16.940 1.00 92.50 85 VAL A N 1
ATOM 691 C CA . VAL A 1 85 ? 8.264 3.737 18.269 1.00 92.50 85 VAL A CA 1
ATOM 692 C C . VAL A 1 85 ? 7.072 4.681 18.147 1.00 92.50 85 VAL A C 1
ATOM 694 O O . VAL A 1 85 ? 6.027 4.420 18.746 1.00 92.50 85 VAL A O 1
ATOM 697 N N . ASP A 1 86 ? 7.194 5.735 17.339 1.00 93.06 86 ASP A N 1
ATOM 698 C CA . ASP A 1 86 ? 6.129 6.730 17.186 1.00 93.06 86 ASP A CA 1
ATOM 699 C C . ASP A 1 86 ? 4.872 6.133 16.555 1.00 93.06 86 ASP A C 1
ATOM 701 O O . ASP A 1 86 ? 3.763 6.407 17.011 1.00 93.06 86 ASP A O 1
ATOM 705 N N . LEU A 1 87 ? 5.034 5.285 15.537 1.00 94.81 87 LEU A N 1
ATOM 706 C CA . LEU A 1 87 ? 3.915 4.657 14.848 1.00 94.81 87 LEU A CA 1
ATOM 707 C C . LEU A 1 87 ? 3.106 3.764 15.792 1.00 94.81 87 LEU A C 1
ATOM 709 O O . LEU A 1 87 ? 1.901 3.957 15.932 1.00 94.81 87 LEU A O 1
ATOM 713 N N . PHE A 1 88 ? 3.745 2.803 16.461 1.00 95.88 88 PHE A N 1
ATOM 714 C CA . PHE A 1 88 ? 3.029 1.859 17.325 1.00 95.88 88 PHE A CA 1
ATOM 715 C C . PHE A 1 88 ? 2.545 2.506 18.623 1.00 95.88 88 PHE A C 1
ATOM 717 O O . PHE A 1 88 ? 1.483 2.134 19.121 1.00 95.88 88 PHE A O 1
ATOM 724 N N . THR A 1 89 ? 3.247 3.526 19.127 1.00 95.06 89 THR A N 1
ATOM 725 C CA . THR A 1 89 ? 2.733 4.365 20.219 1.00 95.06 89 THR A CA 1
ATOM 726 C C . THR A 1 89 ? 1.483 5.119 19.773 1.00 95.06 89 THR A C 1
ATOM 728 O O . THR A 1 89 ? 0.489 5.108 20.492 1.00 95.06 89 THR A O 1
ATOM 731 N N . GLY A 1 90 ? 1.485 5.709 18.575 1.00 94.81 90 GLY A N 1
ATOM 732 C CA . GLY A 1 90 ? 0.322 6.395 18.012 1.00 94.81 90 GLY A CA 1
ATOM 733 C C . GLY A 1 90 ? -0.869 5.460 17.800 1.00 94.81 90 GLY A C 1
ATOM 734 O O . GLY A 1 90 ? -1.990 5.804 18.168 1.00 94.81 90 GLY A O 1
ATOM 735 N N . ILE A 1 91 ? -0.632 4.244 17.294 1.00 95.62 91 ILE A N 1
ATOM 736 C CA . ILE A 1 91 ? -1.670 3.208 17.176 1.00 95.62 91 ILE A CA 1
ATOM 737 C C . ILE A 1 91 ? -2.233 2.870 18.560 1.00 95.62 91 ILE A C 1
ATOM 739 O O . ILE A 1 91 ? -3.448 2.872 18.742 1.00 95.62 91 ILE A O 1
ATOM 743 N N . LYS A 1 92 ? -1.376 2.629 19.560 1.00 93.88 92 LYS A N 1
ATOM 744 C CA . LYS A 1 92 ? -1.822 2.330 20.926 1.00 93.88 92 LYS A CA 1
ATOM 745 C C . LYS A 1 92 ? -2.656 3.469 21.517 1.00 93.88 92 LYS A C 1
ATOM 747 O O . LYS A 1 92 ? -3.755 3.228 22.007 1.00 93.88 92 LYS A O 1
ATOM 752 N N . GLN A 1 93 ? -2.171 4.704 21.412 1.00 93.06 93 GLN A N 1
ATOM 753 C CA . GLN A 1 93 ? -2.869 5.898 21.891 1.00 93.06 93 GLN A CA 1
ATOM 754 C C . GLN A 1 93 ? -4.218 6.091 21.195 1.00 93.06 93 GLN A C 1
ATOM 756 O O . GLN A 1 93 ? -5.198 6.436 21.850 1.00 93.06 93 GLN A O 1
ATOM 761 N N . TYR A 1 94 ? -4.299 5.831 19.888 1.00 92.69 94 TYR A N 1
ATOM 762 C CA . TYR A 1 94 ? -5.564 5.873 19.166 1.00 92.69 94 TYR A CA 1
ATOM 763 C C . TYR A 1 94 ? -6.609 4.957 19.811 1.00 92.69 94 TYR A C 1
ATOM 765 O O . TYR A 1 94 ? -7.727 5.396 20.068 1.00 92.69 94 TYR A O 1
ATOM 773 N N . TYR A 1 95 ? -6.251 3.715 20.136 1.00 92.50 95 TYR A N 1
ATOM 774 C CA . TYR A 1 95 ? -7.186 2.792 20.781 1.00 92.50 95 TYR A CA 1
ATOM 775 C C . TYR A 1 95 ? -7.458 3.112 22.252 1.00 92.50 95 TYR A C 1
ATOM 777 O O . TYR A 1 95 ? -8.559 2.841 22.723 1.00 92.50 95 TYR A O 1
ATOM 785 N N . ASP A 1 96 ? -6.504 3.712 22.961 1.00 89.50 96 ASP A N 1
ATOM 786 C CA . ASP A 1 96 ? -6.687 4.103 24.363 1.00 89.50 96 ASP A CA 1
ATOM 787 C C . ASP A 1 96 ? -7.617 5.306 24.527 1.00 89.50 96 ASP A C 1
ATOM 789 O O . ASP A 1 96 ? -8.337 5.400 25.521 1.00 89.50 96 ASP A O 1
ATOM 793 N N . PHE A 1 97 ? -7.597 6.233 23.565 1.00 86.62 97 PHE A N 1
ATOM 794 C CA . PHE A 1 97 ? -8.254 7.532 23.706 1.00 86.62 97 PHE A CA 1
ATOM 795 C C . PHE A 1 97 ? -9.394 7.783 22.715 1.00 86.62 97 PHE A C 1
ATOM 797 O O . PHE A 1 97 ? -10.202 8.678 22.955 1.00 86.62 97 PHE A O 1
ATOM 804 N N . SER A 1 98 ? -9.497 7.033 21.612 1.00 86.38 98 SER A N 1
ATOM 805 C CA . SER A 1 98 ? -10.599 7.210 20.662 1.00 86.38 98 SER A CA 1
ATOM 806 C C . SER A 1 98 ? -11.887 6.572 21.177 1.00 86.38 98 SER A C 1
ATOM 808 O O . SER A 1 98 ? -11.962 5.360 21.369 1.00 86.38 98 SER A O 1
ATOM 810 N N . ASP A 1 99 ? -12.941 7.380 21.282 1.00 82.50 99 ASP A N 1
ATOM 811 C CA . ASP A 1 99 ? -14.301 6.926 21.597 1.00 82.50 99 ASP A CA 1
ATOM 812 C C . ASP A 1 99 ? -14.969 6.124 20.461 1.00 82.50 99 ASP A C 1
ATOM 814 O O . ASP A 1 99 ? -15.978 5.450 20.678 1.00 82.50 99 ASP A O 1
ATOM 818 N N . ILE A 1 100 ? -14.446 6.240 19.237 1.00 85.62 100 ILE A N 1
ATOM 819 C CA . ILE A 1 100 ? -15.087 5.742 18.010 1.00 85.62 100 ILE A CA 1
ATOM 820 C C . ILE A 1 100 ? -14.366 4.514 17.461 1.00 85.62 100 ILE A C 1
ATOM 822 O O . ILE A 1 100 ? -15.022 3.588 16.982 1.00 85.62 100 ILE A O 1
ATOM 826 N N . GLN A 1 101 ? -13.029 4.504 17.531 1.00 89.31 101 GLN A N 1
ATOM 827 C CA . GLN A 1 101 ? -12.182 3.415 17.028 1.00 89.31 101 GLN A CA 1
ATOM 828 C C . GLN A 1 101 ? -12.575 2.961 15.605 1.00 89.31 101 GLN A C 1
ATOM 830 O O . GLN A 1 101 ? -12.716 1.769 15.337 1.00 89.31 101 GLN A O 1
ATOM 835 N N . LEU A 1 102 ? -12.825 3.915 14.701 1.00 90.38 102 LEU A N 1
ATOM 836 C CA . LEU A 1 102 ? -13.180 3.693 13.294 1.00 90.38 102 LEU A CA 1
ATOM 837 C C . LEU A 1 102 ? -12.151 2.853 12.515 1.00 90.38 102 LEU A C 1
ATOM 839 O O . LEU A 1 102 ? -12.537 2.098 11.624 1.00 90.38 102 LEU A O 1
ATOM 843 N N . PHE A 1 103 ? -10.863 3.007 12.820 1.00 93.50 103 PHE A N 1
ATOM 844 C CA . PHE A 1 103 ? -9.781 2.432 12.035 1.00 93.50 103 PHE A CA 1
ATOM 845 C C . PHE A 1 103 ? -9.399 1.033 12.500 1.00 93.50 103 PHE A C 1
ATOM 847 O O . PHE A 1 103 ? -9.294 0.791 13.698 1.00 93.50 103 PHE A O 1
ATOM 854 N N . GLU A 1 104 ? -9.099 0.165 11.539 1.00 95.62 104 GLU A N 1
ATOM 855 C CA . GLU A 1 104 ? -8.261 -1.019 11.725 1.00 95.62 104 GLU A CA 1
ATOM 856 C C . GLU A 1 104 ? -6.902 -0.726 11.091 1.00 95.62 104 GLU A C 1
ATOM 858 O O . GLU A 1 104 ? -6.832 -0.328 9.928 1.00 95.62 104 GLU A O 1
ATOM 863 N N . ILE A 1 105 ? -5.819 -0.836 11.865 1.00 97.56 105 ILE A N 1
ATOM 864 C CA . ILE A 1 105 ? -4.530 -0.256 11.473 1.00 97.56 105 ILE A CA 1
ATOM 865 C C . ILE A 1 105 ? -3.516 -1.358 11.183 1.00 97.56 105 ILE A C 1
ATOM 867 O O . ILE A 1 105 ? -3.090 -2.075 12.093 1.00 97.56 105 ILE A O 1
ATOM 871 N N . PHE A 1 106 ? -3.095 -1.439 9.920 1.00 97.69 106 PHE A N 1
ATOM 872 C CA . PHE A 1 106 ? -2.183 -2.454 9.394 1.00 97.69 106 PHE A CA 1
ATOM 873 C C . PHE A 1 106 ? -1.010 -1.800 8.647 1.00 97.69 106 PHE A C 1
ATOM 875 O O . PHE A 1 106 ? -1.077 -1.581 7.436 1.00 97.69 106 PHE A O 1
ATOM 882 N N . PRO A 1 107 ? 0.072 -1.438 9.355 1.00 97.81 107 PRO A N 1
ATOM 883 C CA . PRO A 1 107 ? 1.198 -0.730 8.755 1.00 97.81 107 PRO A CA 1
ATOM 884 C C . PRO A 1 107 ? 1.966 -1.518 7.696 1.00 97.81 107 PRO A C 1
ATOM 886 O O . PRO A 1 107 ? 1.998 -2.749 7.711 1.00 97.81 107 PRO A O 1
ATOM 889 N N . PHE A 1 108 ? 2.660 -0.792 6.819 1.00 97.88 108 PHE A N 1
ATOM 890 C CA . PHE A 1 108 ? 3.627 -1.345 5.871 1.00 97.88 108 PHE A CA 1
ATOM 891 C C . PHE A 1 108 ? 5.040 -0.917 6.266 1.00 97.88 108 PHE A C 1
ATOM 893 O O . PHE A 1 108 ? 5.308 0.267 6.490 1.00 97.88 108 PHE A O 1
ATOM 900 N N . LEU A 1 109 ? 5.953 -1.885 6.331 1.00 96.44 109 LEU A N 1
ATOM 901 C CA . LEU A 1 109 ? 7.344 -1.652 6.698 1.00 96.44 109 LEU A CA 1
ATOM 902 C C . LEU A 1 109 ? 8.080 -0.951 5.556 1.00 96.44 109 LEU A C 1
ATOM 904 O O . LEU A 1 109 ? 8.079 -1.437 4.426 1.00 96.44 109 LEU A O 1
ATOM 908 N N . ALA A 1 110 ? 8.767 0.149 5.850 1.00 93.69 110 ALA A N 1
ATOM 909 C CA . ALA A 1 110 ? 9.657 0.771 4.878 1.00 93.69 110 ALA A CA 1
ATOM 910 C C . ALA A 1 110 ? 10.932 -0.050 4.714 1.00 93.69 110 ALA A C 1
ATOM 912 O O . ALA A 1 110 ? 11.619 -0.326 5.700 1.00 93.69 110 ALA A O 1
ATOM 913 N N . ILE A 1 111 ? 11.296 -0.364 3.473 1.00 92.12 111 ILE A N 1
ATOM 914 C CA . ILE A 1 111 ? 12.600 -0.951 3.165 1.00 92.12 111 ILE A CA 1
ATOM 915 C C . ILE A 1 111 ? 13.237 -0.175 2.018 1.00 92.12 111 ILE A C 1
ATOM 917 O O . ILE A 1 111 ? 12.690 -0.103 0.923 1.00 92.12 111 ILE A O 1
ATOM 921 N N . ASN A 1 112 ? 14.443 0.345 2.239 1.00 90.56 112 ASN A N 1
ATOM 922 C CA . ASN A 1 112 ? 15.364 0.631 1.150 1.00 90.56 112 ASN A CA 1
ATOM 923 C C . ASN A 1 112 ? 16.545 -0.338 1.250 1.00 90.56 112 ASN A C 1
ATOM 925 O O . ASN A 1 112 ? 17.401 -0.231 2.131 1.00 90.56 112 ASN A O 1
ATOM 929 N N . THR A 1 113 ? 16.608 -1.300 0.328 1.00 90.12 113 THR A N 1
ATOM 930 C CA . THR A 1 113 ? 17.655 -2.327 0.319 1.00 90.12 113 THR A CA 1
ATOM 931 C C . THR A 1 113 ? 19.060 -1.738 0.218 1.00 90.12 113 THR A C 1
ATOM 933 O O . THR A 1 113 ? 20.016 -2.381 0.648 1.00 90.12 113 THR A O 1
ATOM 936 N N . GLU A 1 114 ? 19.232 -0.520 -0.306 1.00 83.69 114 GLU A N 1
ATOM 937 C CA . GLU A 1 114 ? 20.534 0.153 -0.358 1.00 83.69 114 GLU A CA 1
ATOM 938 C C . GLU A 1 114 ? 21.090 0.498 1.027 1.00 83.69 114 GLU A C 1
ATOM 940 O O . GLU A 1 114 ? 22.305 0.415 1.224 1.00 83.69 114 GLU A O 1
ATOM 945 N N . ASN A 1 115 ? 20.217 0.786 1.994 1.00 81.75 115 ASN A N 1
ATOM 946 C CA . ASN A 1 115 ? 20.601 1.150 3.359 1.00 81.75 115 ASN A CA 1
ATOM 947 C C . ASN A 1 115 ? 21.038 -0.059 4.204 1.00 81.75 115 ASN A C 1
ATOM 949 O O . ASN A 1 115 ? 21.640 0.120 5.265 1.00 81.75 115 ASN A O 1
ATOM 953 N N . LEU A 1 116 ? 20.765 -1.278 3.728 1.00 82.94 116 LEU A N 1
ATOM 954 C CA . LEU A 1 116 ? 20.932 -2.523 4.474 1.00 82.94 116 LEU A CA 1
ATOM 955 C C . LEU A 1 116 ? 22.108 -3.364 3.968 1.00 82.94 116 LEU A C 1
ATOM 957 O O . LEU A 1 116 ? 22.438 -3.388 2.776 1.00 82.94 116 LEU A O 1
ATOM 961 N N . GLU A 1 117 ? 22.728 -4.089 4.892 1.00 80.25 117 GLU A N 1
ATOM 962 C CA . GLU A 1 117 ? 23.752 -5.089 4.593 1.00 80.25 117 GLU A CA 1
ATOM 963 C C . GLU A 1 117 ? 23.104 -6.430 4.206 1.00 80.25 117 GLU A C 1
ATOM 965 O O . GLU A 1 117 ? 21.991 -6.763 4.629 1.00 80.25 117 GLU A O 1
ATOM 970 N N . PHE A 1 118 ? 23.807 -7.196 3.370 1.00 70.56 118 PHE A N 1
ATOM 971 C CA . PHE A 1 118 ? 23.468 -8.575 3.015 1.00 70.56 118 PHE A CA 1
ATOM 972 C C . PHE A 1 118 ? 24.372 -9.487 3.857 1.00 70.56 118 PHE A C 1
ATOM 974 O O . PHE A 1 118 ? 25.552 -9.187 3.962 1.00 70.56 118 PHE A O 1
ATOM 981 N N . GLY A 1 119 ? 23.830 -10.519 4.510 1.00 62.38 119 GLY A N 1
ATOM 982 C CA . GLY A 1 119 ? 24.418 -11.107 5.726 1.00 62.38 119 GLY A CA 1
ATOM 983 C C . GLY A 1 119 ? 25.848 -11.686 5.716 1.00 62.38 119 GLY A C 1
ATOM 984 O O . GLY A 1 119 ? 26.538 -11.745 4.705 1.00 62.38 119 GLY A O 1
ATOM 985 N N . ASN A 1 120 ? 26.215 -12.152 6.921 1.00 48.06 120 ASN A N 1
ATOM 986 C CA . ASN A 1 120 ? 27.473 -12.695 7.474 1.00 48.06 120 ASN A CA 1
ATOM 987 C C . ASN A 1 120 ? 28.639 -11.733 7.755 1.00 48.06 120 ASN A C 1
ATOM 989 O O . ASN A 1 120 ? 29.513 -12.097 8.539 1.00 48.06 120 ASN A O 1
ATOM 993 N N . GLU A 1 121 ? 28.648 -10.506 7.245 1.00 48.28 121 GLU A N 1
ATOM 994 C CA . GLU A 1 121 ? 29.659 -9.518 7.646 1.00 48.28 121 GLU A CA 1
ATOM 995 C C . GLU A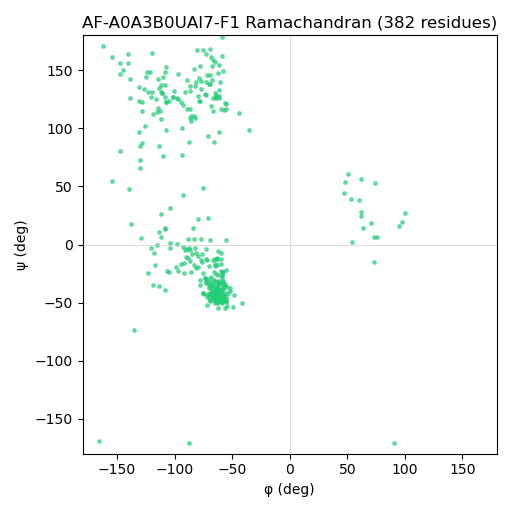 1 121 ? 29.135 -8.651 8.792 1.00 48.28 121 GLU A C 1
ATOM 997 O O . GLU A 1 121 ? 28.744 -7.504 8.611 1.00 48.28 121 GLU A O 1
ATOM 1002 N N . SER A 1 122 ? 29.129 -9.206 10.008 1.00 40.56 122 SER A N 1
ATOM 1003 C CA . SER A 1 122 ? 28.960 -8.408 11.222 1.00 40.56 122 SER A CA 1
ATOM 1004 C C . SER A 1 122 ? 30.178 -7.492 11.382 1.00 40.56 122 SER A C 1
ATOM 1006 O O . SER A 1 122 ? 31.178 -7.855 12.007 1.00 40.56 122 SER A O 1
ATOM 1008 N N . THR A 1 123 ? 30.139 -6.297 10.798 1.00 44.75 123 THR A N 1
ATOM 1009 C CA . THR A 1 123 ? 31.080 -5.249 11.199 1.00 44.75 123 THR A CA 1
ATOM 1010 C C . THR A 1 123 ? 30.754 -4.818 12.637 1.00 44.75 123 THR A C 1
ATOM 1012 O O . THR A 1 123 ? 29.632 -4.994 13.108 1.00 44.75 123 THR A O 1
ATOM 1015 N N . ARG A 1 124 ? 31.755 -4.315 13.377 1.00 42.91 124 ARG A N 1
ATOM 1016 C CA . ARG A 1 124 ? 31.785 -4.118 14.853 1.00 42.91 124 ARG A CA 1
ATOM 1017 C C . ARG A 1 124 ? 30.654 -3.283 15.489 1.00 42.91 124 ARG A C 1
ATOM 1019 O O . ARG A 1 124 ? 30.682 -3.062 16.695 1.00 42.91 124 ARG A O 1
ATOM 1026 N N . TYR A 1 125 ? 29.663 -2.840 14.725 1.00 44.56 125 TYR A N 1
ATOM 1027 C CA . TYR A 1 125 ? 28.472 -2.157 15.207 1.00 44.56 125 TYR A CA 1
ATOM 1028 C C . TYR A 1 125 ? 27.240 -2.904 14.693 1.00 44.56 125 TYR A C 1
ATOM 1030 O O . TYR A 1 125 ? 26.892 -2.762 13.527 1.00 44.56 125 TYR A O 1
ATOM 1038 N N . TYR A 1 126 ? 26.605 -3.702 15.559 1.00 46.69 126 TYR A N 1
ATOM 1039 C CA . TYR A 1 126 ? 25.355 -4.436 15.318 1.00 46.69 126 TYR A CA 1
ATOM 1040 C C . TYR A 1 126 ? 24.367 -3.653 14.429 1.00 46.69 126 TYR A C 1
ATOM 1042 O O . TYR A 1 126 ? 23.625 -2.797 14.911 1.00 46.69 126 TYR A O 1
ATOM 1050 N N . LYS A 1 127 ? 24.327 -3.960 13.130 1.00 65.62 127 LYS A N 1
ATOM 1051 C CA . LYS A 1 127 ? 23.269 -3.533 12.210 1.00 65.62 127 LYS A CA 1
ATOM 1052 C C . LYS A 1 127 ? 22.557 -4.778 11.712 1.00 65.62 127 LYS A C 1
ATOM 1054 O O . LYS A 1 127 ? 23.196 -5.698 11.215 1.00 65.62 127 LYS A O 1
ATOM 1059 N N . LYS A 1 128 ? 21.234 -4.817 11.879 1.00 74.12 128 LYS A N 1
ATOM 1060 C CA . LYS A 1 128 ? 20.407 -5.903 11.344 1.00 74.12 128 LYS A CA 1
ATOM 1061 C C . LYS A 1 128 ? 20.540 -5.930 9.822 1.00 74.12 128 LYS A C 1
ATOM 1063 O O . LYS A 1 128 ? 20.446 -4.889 9.170 1.00 74.12 128 LYS A O 1
ATOM 1068 N N . THR A 1 129 ? 20.764 -7.115 9.271 1.00 88.12 129 THR A N 1
ATOM 1069 C CA . THR A 1 129 ? 20.830 -7.333 7.824 1.00 88.12 129 THR A CA 1
ATOM 1070 C C . THR A 1 129 ? 19.423 -7.300 7.223 1.00 88.12 129 THR A C 1
ATOM 1072 O O . THR A 1 129 ? 18.426 -7.398 7.943 1.00 88.12 129 THR A O 1
ATOM 1075 N N . LEU A 1 130 ? 19.315 -7.222 5.891 1.00 90.62 130 LEU A N 1
ATOM 1076 C CA . LEU A 1 130 ? 18.021 -7.356 5.204 1.00 90.62 130 LEU A CA 1
ATOM 1077 C C . LEU A 1 130 ? 17.291 -8.649 5.610 1.00 90.62 130 LEU A C 1
ATOM 1079 O O . LEU A 1 130 ? 16.093 -8.630 5.880 1.00 90.62 130 LEU A O 1
ATOM 1083 N N . LYS A 1 131 ? 18.030 -9.758 5.725 1.00 92.44 131 LYS A N 1
ATOM 1084 C CA . LYS A 1 131 ? 17.491 -11.056 6.142 1.00 92.44 131 LYS A CA 1
ATOM 1085 C C . LYS A 1 131 ? 16.972 -11.035 7.580 1.00 92.44 131 LYS A C 1
ATOM 1087 O O . LYS A 1 131 ? 15.928 -11.625 7.847 1.00 92.44 131 LYS A O 1
ATOM 1092 N N . ASP A 1 132 ? 17.671 -10.368 8.495 1.00 91.06 132 ASP A N 1
ATOM 1093 C CA . ASP A 1 132 ? 17.238 -10.279 9.894 1.00 91.06 132 ASP A CA 1
ATOM 1094 C C . ASP A 1 132 ? 15.940 -9.484 10.016 1.00 91.06 132 ASP A C 1
ATOM 1096 O O . ASP A 1 132 ? 15.030 -9.909 10.720 1.00 91.06 132 ASP A O 1
ATOM 1100 N N . ILE A 1 133 ? 15.832 -8.362 9.295 1.00 91.31 133 ILE A N 1
ATOM 1101 C CA . ILE A 1 133 ? 14.635 -7.512 9.298 1.00 91.31 133 ILE A CA 1
ATOM 1102 C C . ILE A 1 133 ? 13.434 -8.267 8.721 1.00 91.31 133 ILE A C 1
ATOM 1104 O O . ILE A 1 133 ? 12.375 -8.300 9.345 1.00 91.31 133 ILE A O 1
ATOM 1108 N N . LEU A 1 134 ? 13.598 -8.909 7.560 1.00 95.19 134 LEU A N 1
ATOM 1109 C CA . LEU A 1 134 ? 12.516 -9.662 6.923 1.00 95.19 134 LEU A CA 1
ATOM 1110 C C . LEU A 1 134 ? 12.043 -10.827 7.804 1.00 95.19 134 LEU A C 1
ATOM 1112 O O . LEU A 1 134 ? 10.846 -10.974 8.044 1.00 95.19 134 LEU A O 1
ATOM 1116 N N . ASN A 1 135 ? 12.969 -11.606 8.371 1.00 94.44 135 ASN A N 1
ATOM 1117 C CA . ASN A 1 135 ? 12.603 -12.703 9.270 1.00 94.44 135 ASN A CA 1
ATOM 1118 C C . ASN A 1 135 ? 11.989 -12.217 10.583 1.00 94.44 135 ASN A C 1
ATOM 1120 O O . ASN A 1 135 ? 11.102 -12.874 11.117 1.00 94.44 135 ASN A O 1
ATOM 1124 N N . GLN A 1 136 ? 12.434 -11.085 11.122 1.00 93.06 136 GLN A N 1
ATOM 1125 C CA . GLN A 1 136 ? 11.886 -10.566 12.370 1.00 93.06 136 GLN A CA 1
ATOM 1126 C C . GLN A 1 136 ? 10.382 -10.293 12.264 1.00 93.06 136 GLN A C 1
ATOM 1128 O O . GLN A 1 136 ? 9.654 -10.577 13.213 1.00 93.06 136 GLN A O 1
ATOM 1133 N N . TYR A 1 137 ? 9.930 -9.757 11.130 1.00 94.94 137 TYR A N 1
ATOM 1134 C CA . TYR A 1 137 ? 8.560 -9.267 10.987 1.00 94.94 137 TYR A CA 1
ATOM 1135 C C . TYR A 1 137 ? 7.642 -10.171 10.163 1.00 94.94 137 TYR A C 1
ATOM 1137 O O . TYR A 1 137 ? 6.432 -10.136 10.367 1.00 94.94 137 TYR A O 1
ATOM 1145 N N . PHE A 1 138 ? 8.196 -11.000 9.277 1.00 96.25 138 PHE A N 1
ATOM 1146 C CA . PHE A 1 138 ? 7.410 -11.760 8.304 1.00 96.25 138 PHE A CA 1
ATOM 1147 C C . PHE A 1 138 ? 7.720 -13.263 8.279 1.00 96.25 138 PHE A C 1
ATOM 1149 O O . PHE A 1 138 ? 7.187 -13.976 7.434 1.00 96.25 138 PHE A O 1
ATOM 1156 N N . LYS A 1 139 ? 8.562 -13.796 9.181 1.00 94.50 139 LYS A N 1
ATOM 1157 C CA . LYS A 1 139 ? 8.872 -15.245 9.190 1.00 94.50 139 LYS A CA 1
ATOM 1158 C C . LYS A 1 139 ? 7.623 -16.127 9.308 1.00 94.50 139 LYS A C 1
ATOM 1160 O O . LYS A 1 139 ? 7.596 -17.195 8.699 1.00 94.50 139 LYS A O 1
ATOM 1165 N N . ASP A 1 140 ? 6.626 -15.653 10.057 1.00 93.44 140 ASP A N 1
ATOM 1166 C CA . ASP A 1 140 ? 5.394 -16.379 10.374 1.00 93.44 140 ASP A CA 1
ATOM 1167 C C . ASP A 1 140 ? 4.366 -16.282 9.237 1.00 93.44 140 ASP A C 1
ATOM 1169 O O . ASP A 1 140 ? 3.314 -16.903 9.307 1.00 93.44 140 ASP A O 1
ATOM 1173 N N . PHE A 1 141 ? 4.670 -15.532 8.170 1.00 94.31 141 PHE A N 1
ATOM 1174 C CA . PHE A 1 141 ? 3.861 -15.545 6.961 1.00 94.31 141 PHE A CA 1
ATOM 1175 C C . PHE A 1 141 ? 4.094 -16.862 6.211 1.00 94.31 141 PHE A C 1
ATOM 1177 O O . PHE A 1 141 ? 5.227 -17.349 6.097 1.00 94.31 141 PHE A O 1
ATOM 1184 N N . SER A 1 142 ? 3.027 -17.433 5.667 1.00 86.88 142 SER A N 1
ATOM 1185 C CA . SER A 1 142 ? 3.069 -18.602 4.799 1.00 86.88 142 SER A CA 1
ATOM 1186 C C . SER A 1 142 ? 2.444 -18.291 3.445 1.00 86.88 142 SER A C 1
ATOM 1188 O O . SER A 1 142 ? 1.500 -17.512 3.323 1.00 86.88 142 SER A O 1
ATOM 1190 N N . LYS A 1 143 ? 2.961 -18.953 2.408 1.00 78.75 143 LYS A N 1
ATOM 1191 C CA . LYS A 1 143 ? 2.391 -18.929 1.056 1.00 78.75 143 LYS A CA 1
ATOM 1192 C C . LYS A 1 143 ? 0.998 -19.555 0.983 1.00 78.75 143 LYS A C 1
ATOM 1194 O O . LYS A 1 143 ? 0.265 -19.291 0.042 1.00 78.75 143 LYS A O 1
ATOM 1199 N N . GLY A 1 144 ? 0.693 -20.456 1.916 1.00 83.38 144 GLY A N 1
ATOM 1200 C CA . GLY A 1 144 ? -0.592 -21.147 1.981 1.00 83.38 144 GLY A CA 1
ATOM 1201 C C . GLY A 1 144 ? -1.658 -20.399 2.775 1.00 83.38 144 GLY A C 1
ATOM 1202 O O . GLY A 1 144 ? -2.772 -20.903 2.841 1.00 83.38 144 GLY A O 1
ATOM 1203 N N . ASP A 1 145 ? -1.322 -19.252 3.378 1.00 87.38 145 ASP A N 1
ATOM 1204 C CA . ASP A 1 145 ? -2.292 -18.454 4.127 1.00 87.38 145 ASP A CA 1
ATOM 1205 C C . ASP A 1 145 ? -3.374 -17.949 3.170 1.00 87.38 145 ASP A C 1
ATOM 1207 O O . ASP A 1 145 ? -3.073 -17.300 2.162 1.00 87.38 145 ASP A O 1
ATOM 1211 N N . SER A 1 146 ? -4.635 -18.222 3.494 1.00 92.94 146 SER A N 1
ATOM 1212 C CA . SER A 1 146 ? -5.750 -17.524 2.864 1.00 92.94 146 SER A CA 1
ATOM 1213 C C . SER A 1 146 ? -5.785 -16.057 3.312 1.00 92.94 146 SER A C 1
ATOM 1215 O O . SER A 1 146 ? -5.116 -15.650 4.268 1.00 92.94 146 SER A O 1
ATOM 1217 N N . GLY A 1 147 ? -6.601 -15.243 2.633 1.00 93.31 147 GLY A N 1
ATOM 1218 C CA . GLY A 1 147 ? -6.830 -13.861 3.061 1.00 93.31 147 GLY A CA 1
ATOM 1219 C C . GLY A 1 147 ? -7.376 -13.761 4.484 1.00 93.31 147 GLY A C 1
ATOM 1220 O O . GLY A 1 147 ? -6.958 -12.886 5.241 1.00 93.31 147 GLY A O 1
ATOM 1221 N N . ASP A 1 148 ? -8.244 -14.695 4.869 1.00 95.25 148 ASP A N 1
ATOM 1222 C CA . ASP A 1 148 ? -8.820 -14.741 6.210 1.00 95.25 148 ASP A CA 1
ATOM 1223 C C . ASP A 1 148 ? -7.767 -15.132 7.257 1.00 95.25 148 ASP A C 1
ATOM 1225 O O . ASP A 1 148 ? -7.666 -14.457 8.280 1.00 95.25 148 ASP A O 1
ATOM 1229 N N . ASP A 1 149 ? -6.903 -16.115 6.966 1.00 95.69 149 ASP A N 1
ATOM 1230 C CA . ASP A 1 149 ? -5.807 -16.512 7.870 1.00 95.69 149 ASP A CA 1
ATOM 1231 C C . ASP A 1 149 ? -4.849 -15.339 8.131 1.00 95.69 149 ASP A C 1
ATOM 1233 O O . ASP A 1 149 ? -4.453 -15.062 9.270 1.00 95.69 149 ASP A O 1
ATOM 1237 N N . ARG A 1 150 ? -4.482 -14.602 7.071 1.00 95.69 150 ARG A N 1
ATOM 1238 C CA . ARG A 1 150 ? -3.608 -13.425 7.180 1.00 95.69 150 ARG A CA 1
ATOM 1239 C C . ARG A 1 150 ? -4.280 -12.302 7.971 1.00 95.69 150 ARG A C 1
ATOM 1241 O O . ARG A 1 150 ? -3.615 -11.677 8.805 1.00 95.69 150 ARG A O 1
ATOM 1248 N N . TYR A 1 151 ? -5.558 -12.027 7.708 1.00 96.44 151 TYR A N 1
ATOM 1249 C CA . TYR A 1 151 ? -6.323 -11.009 8.429 1.00 96.44 151 TYR A CA 1
ATOM 1250 C C . TYR A 1 151 ? -6.470 -11.364 9.911 1.00 96.44 151 TYR A C 1
ATOM 1252 O O . TYR A 1 151 ? -6.225 -10.507 10.762 1.00 96.44 151 TYR A O 1
ATOM 1260 N N . GLU A 1 152 ? -6.783 -12.617 10.242 1.00 96.06 152 GLU A N 1
ATOM 1261 C CA . GLU A 1 152 ? -6.877 -13.092 11.624 1.00 96.06 152 GLU A CA 1
ATOM 1262 C C . GLU A 1 152 ? -5.527 -12.971 12.344 1.00 96.06 152 GLU A C 1
ATOM 1264 O O . GLU A 1 152 ? -5.452 -12.410 13.441 1.00 96.06 152 GLU A O 1
ATOM 1269 N N . TYR A 1 153 ? -4.433 -13.415 11.716 1.00 95.38 153 TYR A N 1
ATOM 1270 C CA . TYR A 1 153 ? -3.088 -13.288 12.281 1.00 95.38 153 TYR A CA 1
ATOM 1271 C C . TYR A 1 153 ? -2.746 -11.832 12.629 1.00 95.38 153 TYR A C 1
ATOM 1273 O O . TYR A 1 153 ? -2.294 -11.543 13.742 1.00 95.38 153 TYR A O 1
ATOM 1281 N N . LEU A 1 154 ? -2.966 -10.900 11.697 1.00 96.62 154 LEU A N 1
ATOM 1282 C CA . LEU A 1 154 ? -2.667 -9.484 11.912 1.00 96.62 154 LEU A CA 1
ATOM 1283 C C . LEU A 1 154 ? -3.627 -8.837 12.917 1.00 96.62 154 LEU A C 1
ATOM 1285 O O . LEU A 1 154 ? -3.187 -8.016 13.724 1.00 96.62 154 LEU A O 1
ATOM 1289 N N . SER A 1 155 ? -4.900 -9.230 12.920 1.00 96.12 155 SER A N 1
ATOM 1290 C CA . SER A 1 155 ? -5.888 -8.763 13.900 1.00 96.12 155 SER A CA 1
ATOM 1291 C C . SER A 1 155 ? -5.507 -9.192 15.315 1.00 96.12 155 SER A C 1
ATOM 1293 O O . SER A 1 155 ? -5.516 -8.369 16.225 1.00 96.12 155 SER A O 1
ATOM 1295 N N . ASN A 1 156 ? -5.015 -10.420 15.493 1.00 94.75 156 ASN A N 1
ATOM 1296 C CA . ASN A 1 156 ? -4.486 -10.890 16.774 1.00 94.75 156 ASN A CA 1
ATOM 1297 C C . ASN A 1 156 ? -3.249 -10.093 17.234 1.00 94.75 156 ASN A C 1
ATOM 1299 O O . ASN A 1 156 ? -3.082 -9.829 18.428 1.00 94.75 156 ASN A O 1
ATOM 1303 N N . LYS A 1 157 ? -2.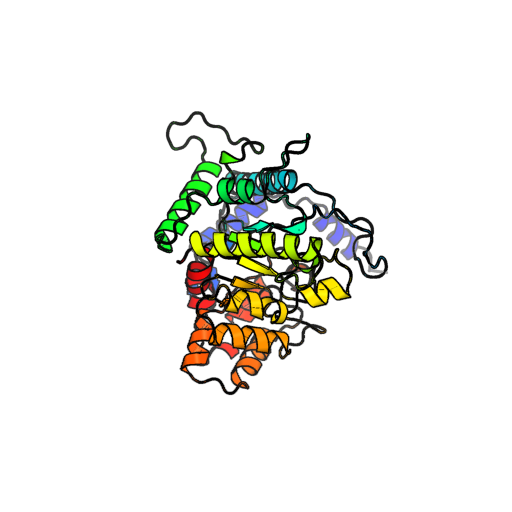369 -9.671 16.311 1.00 95.12 157 LYS A N 1
ATOM 1304 C CA . LYS A 1 157 ? -1.239 -8.780 16.645 1.00 95.12 157 LYS A CA 1
ATOM 1305 C C . LYS A 1 157 ? -1.717 -7.395 17.076 1.00 95.12 157 LYS A C 1
ATOM 1307 O O . LYS A 1 157 ? -1.209 -6.861 18.064 1.00 95.12 157 LYS A O 1
ATOM 1312 N N . LEU A 1 158 ? -2.696 -6.840 16.365 1.00 95.25 158 LEU A N 1
ATOM 1313 C CA . LEU A 1 158 ? -3.338 -5.577 16.713 1.00 95.25 158 LEU A CA 1
ATOM 1314 C C . LEU A 1 158 ? -4.020 -5.662 18.087 1.00 95.25 158 LEU A C 1
ATOM 1316 O O . LEU A 1 158 ? -3.828 -4.779 18.920 1.00 95.25 158 LEU A O 1
ATOM 1320 N N . ASP A 1 159 ? -4.744 -6.738 18.377 1.00 93.19 159 ASP A N 1
ATOM 1321 C CA . ASP A 1 159 ? -5.392 -6.928 19.674 1.00 93.19 159 ASP A CA 1
ATOM 1322 C C . ASP A 1 159 ? -4.390 -7.111 20.814 1.00 93.19 159 ASP A C 1
ATOM 1324 O O . ASP A 1 159 ? -4.582 -6.518 21.876 1.00 93.19 159 ASP A O 1
ATOM 1328 N N . ARG A 1 160 ? -3.268 -7.810 20.592 1.00 91.75 160 ARG A N 1
ATOM 1329 C CA . ARG A 1 160 ? -2.169 -7.854 21.572 1.00 91.75 160 ARG A CA 1
ATOM 1330 C C . ARG A 1 160 ? -1.591 -6.466 21.842 1.00 91.75 160 ARG A C 1
ATOM 1332 O O . ARG A 1 160 ? -1.272 -6.161 22.987 1.00 91.75 160 ARG A O 1
ATOM 1339 N N . LEU A 1 161 ? -1.446 -5.620 20.819 1.00 92.31 161 LEU A N 1
ATOM 1340 C CA . LEU A 1 161 ? -0.997 -4.238 21.005 1.00 92.31 161 LEU A CA 1
ATOM 1341 C C . LEU A 1 161 ? -2.007 -3.443 21.847 1.00 92.31 161 LEU A C 1
ATOM 1343 O O . LEU A 1 161 ? -1.610 -2.746 22.781 1.00 92.31 161 LEU A O 1
ATOM 1347 N N . ARG A 1 162 ? -3.304 -3.562 21.537 1.00 90.19 162 ARG A N 1
ATOM 1348 C CA . ARG A 1 162 ? -4.400 -2.861 22.230 1.00 90.19 162 ARG A CA 1
ATOM 1349 C C . ARG A 1 162 ? -4.517 -3.294 23.686 1.00 90.19 162 ARG A C 1
ATOM 1351 O O . ARG A 1 162 ? -4.555 -2.446 24.575 1.00 90.19 162 ARG A O 1
ATOM 1358 N N . ASN A 1 163 ? -4.511 -4.603 23.920 1.00 87.00 163 ASN A N 1
ATOM 1359 C CA . ASN A 1 163 ? -4.742 -5.224 25.217 1.00 87.00 163 ASN A CA 1
ATOM 1360 C C . ASN A 1 163 ? -3.650 -6.260 25.547 1.00 87.00 163 ASN A C 1
ATOM 1362 O O . ASN A 1 163 ? -3.936 -7.455 25.582 1.00 87.00 163 ASN A O 1
ATOM 1366 N N . PRO A 1 164 ? -2.412 -5.842 25.885 1.00 81.00 164 PRO A N 1
ATOM 1367 C CA . PRO A 1 164 ? -1.305 -6.769 26.172 1.00 81.00 164 PRO A CA 1
ATOM 1368 C C . PRO A 1 164 ? -1.559 -7.745 27.336 1.00 81.00 164 PRO A C 1
ATOM 1370 O O . PRO A 1 164 ? -0.809 -8.700 27.528 1.00 81.00 164 PRO A O 1
ATOM 1373 N N . GLN A 1 165 ? -2.607 -7.496 28.127 1.00 79.38 165 GLN A N 1
ATOM 1374 C CA . GLN A 1 165 ? -2.989 -8.265 29.311 1.00 79.38 165 GLN A CA 1
ATOM 1375 C C . GLN A 1 165 ? -4.194 -9.193 29.090 1.00 79.38 165 GLN A C 1
ATOM 1377 O O . GLN A 1 165 ? -4.575 -9.919 30.006 1.00 79.38 165 GLN A O 1
ATOM 1382 N N . SER A 1 166 ? -4.821 -9.191 27.905 1.00 69.31 166 SER A N 1
ATOM 1383 C CA . SER A 1 166 ? -6.104 -9.882 27.684 1.00 69.31 166 SER A CA 1
ATOM 1384 C C . SER A 1 166 ? -6.038 -11.407 27.814 1.00 69.31 166 SER A C 1
ATOM 1386 O O . SER A 1 166 ? -7.069 -12.034 28.030 1.00 69.31 166 SER A O 1
ATOM 1388 N N . ASN A 1 167 ? -4.844 -12.005 27.731 1.00 60.12 167 ASN A N 1
ATOM 1389 C CA . ASN A 1 167 ? -4.654 -13.460 27.688 1.00 60.12 167 ASN A CA 1
ATOM 1390 C C . ASN A 1 167 ? -3.974 -14.019 28.957 1.00 60.12 167 ASN A C 1
ATOM 1392 O O . ASN A 1 167 ? -3.279 -15.031 28.897 1.00 60.12 167 ASN A O 1
ATOM 1396 N N . GLY A 1 168 ? -4.119 -13.343 30.104 1.00 62.69 168 GLY A N 1
ATOM 1397 C CA . GLY A 1 168 ? -3.490 -13.751 31.371 1.00 62.69 168 GLY A CA 1
ATOM 1398 C C . GLY A 1 168 ? -1.984 -13.462 31.456 1.00 62.69 168 GLY A C 1
ATOM 1399 O O . GLY A 1 168 ? -1.331 -13.846 32.425 1.00 62.69 168 GLY A O 1
ATOM 1400 N N . SER A 1 169 ? -1.426 -12.769 30.462 1.00 69.31 169 SER A N 1
ATOM 1401 C CA . SER A 1 169 ? -0.065 -12.239 30.466 1.00 69.31 169 SER A CA 1
ATOM 1402 C C . SER A 1 169 ? 0.024 -10.973 31.324 1.00 69.31 169 SER A C 1
ATOM 1404 O O . SER A 1 169 ? -0.751 -10.038 31.159 1.00 69.31 169 SER A O 1
ATOM 1406 N N . ASN A 1 170 ? 1.045 -10.872 32.180 1.00 74.88 170 ASN A N 1
ATOM 1407 C CA . ASN A 1 170 ? 1.395 -9.617 32.868 1.00 74.88 170 ASN A CA 1
ATOM 1408 C C . ASN A 1 170 ? 2.202 -8.660 31.964 1.00 74.88 170 ASN A C 1
ATOM 1410 O O . ASN A 1 170 ? 2.946 -7.804 32.449 1.00 74.88 170 ASN A O 1
ATOM 1414 N N . GLU A 1 171 ? 2.102 -8.832 30.645 1.00 82.62 171 GLU A N 1
ATOM 1415 C CA . GLU A 1 171 ? 2.853 -8.055 29.670 1.00 82.62 171 GLU A CA 1
ATOM 1416 C C . GLU A 1 171 ? 2.330 -6.610 29.646 1.00 82.62 171 GLU A C 1
ATOM 1418 O O . GLU A 1 171 ? 1.128 -6.351 29.730 1.00 82.62 171 GLU A O 1
ATOM 1423 N N . LYS A 1 172 ? 3.242 -5.640 29.566 1.00 84.88 172 LYS A N 1
ATOM 1424 C CA . LYS A 1 172 ? 2.912 -4.225 29.372 1.00 84.88 172 LYS A CA 1
ATOM 1425 C C . LYS A 1 172 ? 3.448 -3.808 28.018 1.00 84.88 172 LYS A C 1
ATOM 1427 O O . LYS A 1 172 ? 4.543 -4.226 27.650 1.00 84.88 172 LYS A O 1
ATOM 1432 N N . PHE A 1 173 ? 2.700 -2.963 27.312 1.00 86.62 173 PHE A N 1
ATOM 1433 C CA . PHE A 1 173 ? 3.203 -2.373 26.079 1.00 86.62 173 PHE A CA 1
ATOM 1434 C C . PHE A 1 173 ? 4.524 -1.654 26.364 1.00 86.62 173 PHE A C 1
ATOM 1436 O O . PHE A 1 173 ? 4.583 -0.751 27.202 1.00 86.62 173 PHE A O 1
ATOM 1443 N N . ASN A 1 174 ? 5.572 -2.079 25.667 1.00 87.25 174 ASN A N 1
ATOM 1444 C CA . ASN A 1 174 ? 6.860 -1.417 25.660 1.00 87.25 174 ASN A CA 1
ATOM 1445 C C . ASN A 1 174 ? 7.138 -0.981 24.220 1.00 87.25 174 ASN A C 1
ATOM 1447 O O . ASN A 1 174 ? 7.364 -1.847 23.375 1.00 87.25 174 ASN A O 1
ATOM 1451 N N . PRO A 1 175 ? 7.164 0.329 23.925 1.00 86.00 175 PRO A N 1
ATOM 1452 C CA . PRO A 1 175 ? 7.424 0.801 22.575 1.00 86.00 175 PRO A CA 1
ATOM 1453 C C . PRO A 1 175 ? 8.837 0.461 22.095 1.00 86.00 175 PRO A C 1
ATOM 1455 O O . PRO A 1 175 ? 9.102 0.582 20.918 1.00 86.00 175 PRO A O 1
ATOM 1458 N N . LEU A 1 176 ? 9.766 0.034 22.952 1.00 85.88 176 LEU A N 1
ATOM 1459 C CA . LEU A 1 176 ? 11.085 -0.437 22.517 1.00 85.88 1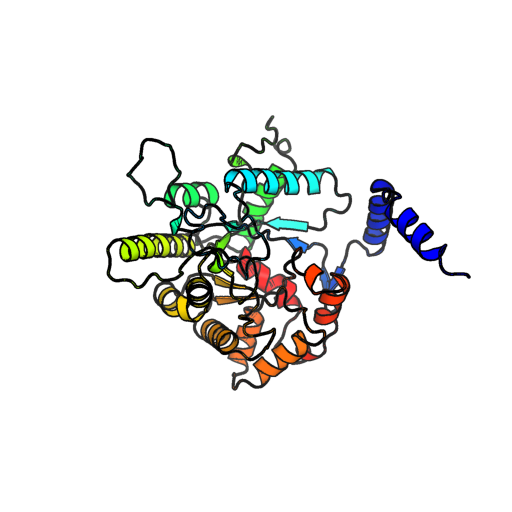76 LEU A CA 1
ATOM 1460 C C . LEU A 1 176 ? 11.121 -1.947 22.244 1.00 85.88 176 LEU A C 1
ATOM 1462 O O . LEU A 1 176 ? 12.099 -2.444 21.683 1.00 85.88 176 LEU A O 1
ATOM 1466 N N . ASP A 1 177 ? 10.076 -2.682 22.626 1.00 86.31 177 ASP A N 1
ATOM 1467 C CA . ASP A 1 177 ? 9.980 -4.110 22.360 1.00 86.31 177 ASP A CA 1
ATOM 1468 C C . ASP A 1 177 ? 9.379 -4.361 20.976 1.00 86.31 177 ASP A C 1
ATOM 1470 O O . ASP A 1 177 ? 8.181 -4.217 20.723 1.00 86.31 177 ASP A O 1
ATOM 1474 N N . SER A 1 178 ? 10.240 -4.815 20.070 1.00 82.69 178 SER A N 1
ATOM 1475 C CA . SER A 1 178 ? 9.845 -5.154 18.709 1.00 82.69 178 SER A CA 1
ATOM 1476 C C . SER A 1 178 ? 8.841 -6.306 18.596 1.00 82.69 178 SER A C 1
ATOM 1478 O O . SER A 1 178 ? 8.286 -6.498 17.518 1.00 82.69 178 SER A O 1
ATOM 1480 N N . GLY A 1 179 ? 8.593 -7.058 19.673 1.00 86.62 179 GLY A N 1
ATOM 1481 C CA . GLY A 1 179 ? 7.560 -8.089 19.733 1.00 86.62 179 GLY A CA 1
ATOM 1482 C C . GLY A 1 179 ? 6.130 -7.552 19.601 1.00 86.62 179 GLY A C 1
ATOM 1483 O O . GLY A 1 179 ? 5.231 -8.339 19.297 1.00 86.62 179 GLY A O 1
ATOM 1484 N N . PHE A 1 180 ? 5.923 -6.242 19.788 1.00 89.06 180 PHE A N 1
ATOM 1485 C CA . PHE A 1 180 ? 4.647 -5.555 19.550 1.00 89.06 180 PHE A CA 1
ATOM 1486 C C . PHE A 1 180 ? 4.470 -5.055 18.115 1.00 89.06 180 PHE A C 1
ATOM 1488 O O . PHE A 1 180 ? 3.375 -4.636 17.745 1.00 89.06 180 PHE A O 1
ATOM 1495 N N . TYR A 1 181 ? 5.527 -5.073 17.307 1.00 94.81 181 TYR A N 1
ATOM 1496 C CA . TYR A 1 181 ? 5.482 -4.544 15.951 1.00 94.81 181 TYR A CA 1
ATOM 1497 C C . TYR A 1 181 ? 4.998 -5.605 14.969 1.00 94.81 181 TYR A C 1
ATOM 1499 O O . TYR A 1 181 ? 5.439 -6.755 15.003 1.00 94.81 181 TYR A O 1
ATOM 1507 N N . TYR A 1 182 ? 4.116 -5.203 14.062 1.00 96.44 182 TYR A N 1
ATOM 1508 C CA . TYR A 1 182 ? 3.568 -6.057 13.015 1.00 96.44 182 TYR A CA 1
ATOM 1509 C C . TYR A 1 182 ? 3.332 -5.252 11.738 1.00 96.44 182 TYR A C 1
ATOM 1511 O O . TYR A 1 182 ? 3.041 -4.058 11.787 1.00 96.44 182 TYR A O 1
ATOM 1519 N N . PHE A 1 183 ? 3.436 -5.908 10.586 1.00 97.81 183 PHE A N 1
ATOM 1520 C CA . PHE A 1 183 ? 3.249 -5.267 9.288 1.00 97.81 183 PHE A CA 1
ATOM 1521 C C . PHE A 1 183 ? 2.451 -6.174 8.372 1.00 97.81 183 PHE A C 1
ATOM 1523 O O . PHE A 1 183 ? 2.654 -7.385 8.381 1.00 97.81 183 PHE A O 1
ATOM 1530 N N . ALA A 1 184 ? 1.572 -5.582 7.570 1.00 97.75 184 ALA A N 1
ATOM 1531 C CA . ALA A 1 184 ? 0.832 -6.304 6.542 1.00 97.75 184 ALA A CA 1
ATOM 1532 C C . ALA A 1 184 ? 1.611 -6.423 5.228 1.00 97.75 184 ALA A C 1
ATOM 1534 O O . ALA A 1 184 ? 1.379 -7.347 4.458 1.00 97.75 184 ALA A O 1
ATOM 1535 N N . GLY A 1 185 ? 2.559 -5.518 4.984 1.00 98.00 185 GLY A N 1
ATOM 1536 C CA . GLY A 1 185 ? 3.319 -5.484 3.742 1.00 98.00 185 GLY A CA 1
ATOM 1537 C C . GLY A 1 185 ? 4.559 -4.610 3.821 1.00 98.00 185 GLY A C 1
ATOM 1538 O O . GLY A 1 185 ? 4.971 -4.168 4.899 1.00 98.00 185 GLY A O 1
ATOM 1539 N N . ILE A 1 186 ? 5.156 -4.357 2.660 1.00 98.31 186 ILE A N 1
A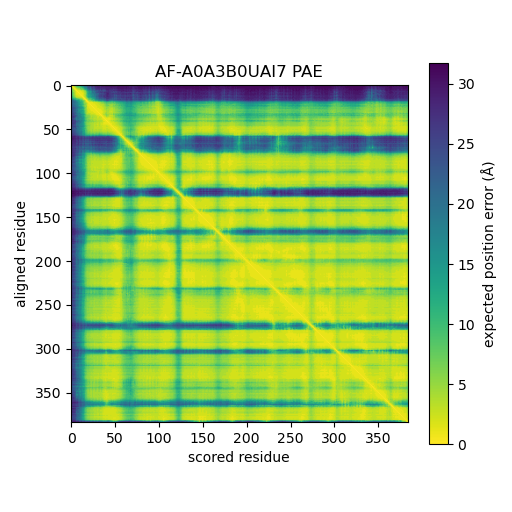TOM 1540 C CA . ILE A 1 186 ? 6.384 -3.573 2.513 1.00 98.31 186 ILE A CA 1
ATOM 1541 C C . ILE A 1 186 ? 6.113 -2.352 1.634 1.00 98.31 186 ILE A C 1
ATOM 1543 O O . ILE A 1 186 ? 5.540 -2.461 0.552 1.00 98.31 186 ILE A O 1
ATOM 1547 N N . LYS A 1 187 ? 6.539 -1.171 2.091 1.00 97.38 187 LYS A N 1
ATOM 1548 C CA . LYS A 1 187 ? 6.556 0.057 1.292 1.00 97.38 187 LYS A CA 1
ATOM 1549 C C . LYS A 1 187 ? 7.954 0.265 0.726 1.00 97.38 187 LYS A C 1
ATOM 1551 O O . LYS A 1 187 ? 8.938 0.332 1.465 1.00 97.38 187 LYS A O 1
ATOM 1556 N N . LEU A 1 188 ? 8.011 0.432 -0.588 1.00 97.19 188 LEU A N 1
ATOM 1557 C CA . LEU A 1 188 ? 9.193 0.877 -1.311 1.00 97.19 188 LEU A CA 1
ATOM 1558 C C . LEU A 1 188 ? 8.966 2.306 -1.793 1.00 97.19 188 LEU A C 1
ATOM 1560 O O . LEU A 1 188 ? 7.878 2.665 -2.250 1.00 97.19 188 LEU A O 1
ATOM 1564 N N . TYR A 1 189 ? 9.995 3.136 -1.657 1.00 94.31 189 TYR A N 1
ATOM 1565 C CA . TYR A 1 189 ? 9.908 4.555 -1.982 1.00 94.31 189 TYR A CA 1
ATOM 1566 C C . TYR A 1 189 ? 11.072 4.957 -2.895 1.00 94.31 189 TYR A C 1
ATOM 1568 O O . TYR A 1 189 ? 12.110 5.420 -2.412 1.00 94.31 189 TYR A O 1
ATOM 1576 N N . PRO A 1 190 ? 10.934 4.760 -4.220 1.00 93.56 190 PRO A N 1
ATOM 1577 C CA . PRO A 1 190 ? 11.984 5.073 -5.182 1.00 93.56 190 PRO A CA 1
ATOM 1578 C C . PRO A 1 190 ? 12.583 6.488 -5.097 1.00 93.56 190 PRO A C 1
ATOM 1580 O O . PRO A 1 190 ? 13.811 6.591 -5.176 1.00 93.56 190 PRO A O 1
ATOM 1583 N N . PRO A 1 191 ? 11.820 7.569 -4.813 1.00 88.94 191 PRO A N 1
ATOM 1584 C CA . PRO A 1 191 ? 12.407 8.906 -4.646 1.00 88.94 191 PRO A CA 1
ATOM 1585 C C . PRO A 1 191 ? 13.383 9.052 -3.462 1.00 88.94 191 PRO A C 1
ATOM 1587 O O . PRO A 1 191 ? 14.122 10.037 -3.390 1.00 88.94 191 PRO A O 1
ATOM 1590 N N . LEU A 1 192 ? 13.437 8.077 -2.544 1.00 87.19 192 LEU A N 1
ATOM 1591 C CA . LEU A 1 192 ? 14.455 7.994 -1.487 1.00 87.19 192 LEU A CA 1
ATOM 1592 C C . LEU A 1 192 ? 15.719 7.228 -1.916 1.00 87.19 192 LEU A C 1
ATOM 1594 O O . LEU A 1 192 ? 16.624 7.038 -1.102 1.00 87.19 192 LEU A O 1
ATOM 1598 N N . GLY A 1 193 ? 15.807 6.823 -3.186 1.00 87.75 193 GLY A N 1
ATOM 1599 C CA . GLY A 1 193 ? 16.957 6.138 -3.778 1.00 87.75 193 GLY A CA 1
ATOM 1600 C C . GLY A 1 193 ? 16.818 4.620 -3.851 1.00 87.75 193 GLY A C 1
ATOM 1601 O O . GLY A 1 193 ? 17.830 3.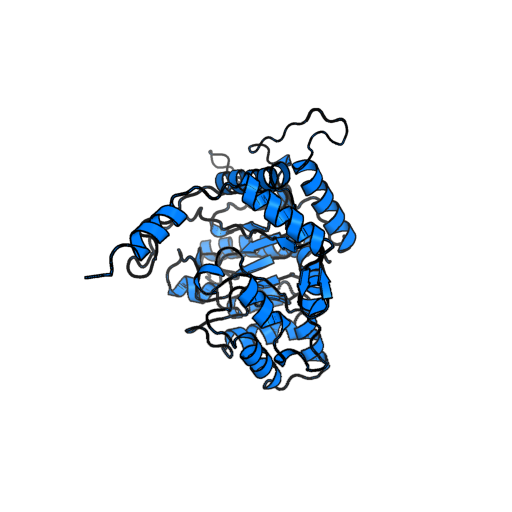934 -3.930 1.00 87.75 193 GLY A O 1
ATOM 1602 N N . PHE A 1 194 ? 15.600 4.081 -3.774 1.00 92.94 194 PHE A N 1
ATOM 1603 C CA . PHE A 1 194 ? 15.369 2.664 -4.048 1.00 92.94 194 PHE A CA 1
ATOM 1604 C C . PHE A 1 194 ? 15.241 2.453 -5.560 1.00 92.94 194 PHE A C 1
ATOM 1606 O O . PHE A 1 194 ? 14.252 2.877 -6.148 1.00 92.94 194 PHE A O 1
ATOM 1613 N N . ASP A 1 195 ? 16.216 1.795 -6.183 1.00 94.62 195 ASP A N 1
ATOM 1614 C CA . ASP A 1 195 ? 16.122 1.356 -7.578 1.00 94.62 195 ASP A CA 1
ATOM 1615 C C . ASP A 1 195 ? 15.498 -0.055 -7.647 1.00 94.62 195 ASP A C 1
ATOM 1617 O O . ASP A 1 195 ? 16.115 -1.000 -7.140 1.00 94.62 195 ASP A O 1
ATOM 1621 N N . PRO A 1 196 ? 14.315 -0.233 -8.274 1.00 96.81 196 PRO A N 1
ATOM 1622 C CA . PRO A 1 196 ? 13.672 -1.541 -8.402 1.00 96.81 196 PRO A CA 1
ATOM 1623 C C . PRO A 1 196 ? 14.513 -2.592 -9.134 1.00 96.81 196 PRO A C 1
ATOM 1625 O O . PRO A 1 196 ? 14.386 -3.784 -8.844 1.00 96.81 196 PRO A O 1
ATOM 1628 N N . TRP A 1 197 ? 15.369 -2.172 -10.072 1.00 97.06 197 TRP A N 1
ATOM 1629 C CA . TRP A 1 197 ? 16.199 -3.083 -10.857 1.00 97.06 197 TRP A CA 1
ATOM 1630 C C . TRP A 1 197 ? 17.556 -2.461 -11.217 1.00 97.06 197 TRP A C 1
ATOM 1632 O O . TRP A 1 197 ? 17.740 -1.990 -12.340 1.00 97.06 197 TRP A O 1
ATOM 1642 N N . PRO A 1 198 ? 18.534 -2.462 -10.297 1.00 94.75 198 PRO A N 1
ATOM 1643 C CA . PRO A 1 198 ? 19.874 -1.943 -10.562 1.00 94.75 198 PRO A CA 1
ATOM 1644 C C . PRO A 1 198 ? 20.549 -2.700 -11.719 1.00 94.75 198 PRO A C 1
ATOM 1646 O O . PRO A 1 198 ? 20.818 -3.893 -11.614 1.00 94.75 198 PRO A O 1
ATOM 1649 N N . ASP A 1 199 ? 20.844 -2.005 -12.818 1.00 91.19 199 ASP A N 1
ATOM 1650 C CA . ASP A 1 199 ? 21.282 -2.575 -14.107 1.00 91.19 199 ASP A CA 1
ATOM 1651 C C . ASP A 1 199 ? 22.743 -2.259 -14.473 1.00 91.19 199 ASP A C 1
ATOM 1653 O O . ASP A 1 199 ? 23.207 -2.581 -15.566 1.00 91.19 199 ASP A O 1
ATOM 1657 N N . GLY A 1 200 ? 23.498 -1.642 -13.561 1.00 88.12 200 GLY A N 1
ATOM 1658 C CA . GLY A 1 200 ? 24.924 -1.392 -13.756 1.00 88.12 200 GLY A CA 1
ATOM 1659 C C . GLY A 1 200 ? 25.765 -2.676 -13.722 1.00 88.12 200 GLY A C 1
ATOM 1660 O O . GLY A 1 200 ? 25.508 -3.601 -12.952 1.00 88.12 200 GLY A O 1
ATOM 1661 N N . ASN A 1 201 ? 26.832 -2.712 -14.525 1.00 88.62 201 ASN A N 1
ATOM 1662 C CA . ASN A 1 201 ? 27.720 -3.880 -14.633 1.00 88.62 201 ASN A CA 1
ATOM 1663 C C . ASN A 1 201 ? 28.825 -3.939 -13.561 1.00 88.62 201 ASN A C 1
ATOM 1665 O O . ASN A 1 201 ? 29.531 -4.949 -13.451 1.00 88.62 201 ASN A O 1
ATOM 1669 N N . ASP A 1 202 ? 28.980 -2.878 -12.768 1.00 92.81 202 ASP A N 1
ATOM 1670 C CA . ASP A 1 202 ? 29.957 -2.802 -11.685 1.00 92.81 202 ASP A CA 1
ATOM 1671 C C . ASP A 1 202 ? 29.564 -3.669 -10.465 1.00 92.81 202 ASP A C 1
ATOM 1673 O O . ASP A 1 202 ? 28.424 -4.118 -10.310 1.00 92.81 202 ASP A O 1
ATOM 1677 N N . GLY A 1 203 ? 30.527 -3.925 -9.573 1.00 89.88 203 GLY A N 1
ATOM 1678 C CA . GLY A 1 203 ? 30.311 -4.770 -8.392 1.00 89.88 203 GLY A CA 1
ATOM 1679 C C . GLY A 1 203 ? 29.264 -4.225 -7.410 1.00 89.88 203 GLY A C 1
ATOM 1680 O O . GLY A 1 203 ? 28.551 -5.007 -6.780 1.00 89.88 203 GLY A O 1
ATOM 1681 N N . LYS A 1 204 ? 29.121 -2.898 -7.308 1.00 88.50 204 LYS A N 1
ATOM 1682 C CA . LYS A 1 204 ? 28.154 -2.239 -6.420 1.00 88.50 204 LYS A CA 1
ATOM 1683 C C . LYS A 1 204 ? 26.735 -2.422 -6.951 1.00 88.50 204 LYS A C 1
ATOM 1685 O O . LYS A 1 204 ? 25.844 -2.786 -6.189 1.00 88.50 204 LYS A O 1
ATOM 1690 N N . SER A 1 205 ? 26.529 -2.226 -8.248 1.00 91.12 205 SER A N 1
ATOM 1691 C CA . SER A 1 205 ? 25.253 -2.422 -8.934 1.00 91.12 205 SER A CA 1
ATOM 1692 C C . SER A 1 205 ? 24.793 -3.880 -8.848 1.00 91.12 205 SER A C 1
ATOM 1694 O O . SER A 1 205 ? 23.659 -4.138 -8.447 1.00 91.12 205 SER A O 1
ATOM 1696 N N . LYS A 1 206 ? 25.703 -4.843 -9.048 1.00 92.50 206 LYS A N 1
ATOM 1697 C CA . LYS A 1 206 ? 25.423 -6.274 -8.825 1.00 92.50 206 LYS A CA 1
ATOM 1698 C C . LYS A 1 206 ? 25.015 -6.582 -7.381 1.00 92.50 206 LYS A C 1
ATOM 1700 O O . LYS A 1 206 ? 24.097 -7.367 -7.153 1.00 92.50 206 LYS A O 1
ATOM 1705 N N . GLN A 1 207 ? 25.660 -5.956 -6.394 1.00 91.44 207 GLN A N 1
ATOM 1706 C CA . GLN A 1 207 ? 25.288 -6.121 -4.987 1.00 91.44 207 GLN A CA 1
ATOM 1707 C C . GLN A 1 207 ? 23.913 -5.509 -4.681 1.00 91.44 207 GLN A C 1
ATOM 1709 O O . GLN A 1 207 ? 23.128 -6.118 -3.955 1.00 91.44 207 GLN A O 1
ATOM 1714 N N . LYS A 1 208 ? 23.599 -4.329 -5.231 1.00 92.56 208 LYS A N 1
ATOM 1715 C CA . LYS A 1 208 ? 22.272 -3.708 -5.100 1.00 92.56 208 LYS A CA 1
ATOM 1716 C C . LYS A 1 208 ? 21.185 -4.601 -5.697 1.00 92.56 208 LYS A C 1
ATOM 1718 O O . LYS A 1 208 ? 20.209 -4.881 -5.006 1.00 92.56 208 LYS A O 1
ATOM 1723 N N . LEU A 1 209 ? 21.401 -5.106 -6.915 1.00 95.75 209 LEU A N 1
ATOM 1724 C CA . LEU A 1 209 ? 20.478 -6.020 -7.585 1.00 95.75 209 LEU A CA 1
ATOM 1725 C C . LEU A 1 209 ? 20.259 -7.289 -6.760 1.00 95.75 209 LEU A C 1
ATOM 1727 O O . LEU A 1 209 ? 19.121 -7.665 -6.519 1.00 95.75 209 LEU A O 1
ATOM 1731 N N . LYS A 1 210 ? 21.328 -7.895 -6.226 1.00 95.19 210 LYS A N 1
ATOM 1732 C CA . LYS A 1 210 ? 21.221 -9.072 -5.349 1.00 95.19 210 LYS A CA 1
ATOM 1733 C C . LYS A 1 210 ? 20.329 -8.818 -4.128 1.00 95.19 210 LYS A C 1
ATOM 1735 O O . LYS A 1 210 ? 19.537 -9.682 -3.764 1.00 95.19 210 LYS A O 1
ATOM 1740 N N . LYS A 1 211 ? 20.444 -7.645 -3.494 1.00 94.69 211 LYS A N 1
ATOM 1741 C CA . LYS A 1 211 ? 19.600 -7.278 -2.344 1.00 94.69 211 LYS A CA 1
ATOM 1742 C C . LYS A 1 211 ? 18.137 -7.066 -2.744 1.00 94.69 211 LYS A C 1
ATOM 1744 O O . LYS A 1 211 ? 17.260 -7.528 -2.021 1.00 94.69 211 LYS A O 1
ATOM 1749 N N . ALA A 1 212 ? 17.883 -6.400 -3.872 1.00 96.81 212 ALA A N 1
ATOM 1750 C CA . ALA A 1 212 ? 16.532 -6.207 -4.402 1.00 96.81 212 ALA A CA 1
ATOM 1751 C C . ALA A 1 212 ? 15.880 -7.548 -4.784 1.00 96.81 212 ALA A C 1
ATOM 1753 O O . ALA A 1 212 ? 14.783 -7.844 -4.327 1.00 96.81 212 ALA A O 1
ATOM 1754 N N . CYS A 1 213 ? 16.596 -8.410 -5.513 1.00 97.75 213 CYS A N 1
ATOM 1755 C CA . CYS A 1 213 ? 16.142 -9.758 -5.857 1.00 97.75 213 CYS A CA 1
ATOM 1756 C C . CYS A 1 213 ? 15.790 -10.583 -4.618 1.00 97.75 213 CYS A C 1
ATOM 1758 O O . CYS A 1 213 ? 14.708 -11.152 -4.564 1.00 97.75 213 CYS A O 1
ATOM 1760 N N . TYR A 1 214 ? 16.642 -10.580 -3.588 1.00 97.81 214 TYR A N 1
ATOM 1761 C CA . TYR A 1 214 ? 16.354 -11.302 -2.347 1.00 97.81 214 TYR A CA 1
ATOM 1762 C C . TYR A 1 214 ? 15.075 -10.816 -1.653 1.00 97.81 214 TYR A C 1
ATOM 1764 O O . TYR A 1 214 ? 14.311 -11.623 -1.127 1.00 97.81 214 TYR A O 1
ATOM 1772 N N . LEU A 1 215 ? 14.825 -9.502 -1.653 1.00 98.12 215 LEU A N 1
ATOM 1773 C CA . LEU A 1 215 ? 13.567 -8.950 -1.155 1.00 98.12 215 LEU A CA 1
ATOM 1774 C C . LEU A 1 215 ? 12.376 -9.511 -1.949 1.00 98.12 215 LEU A C 1
ATOM 1776 O O . LEU A 1 215 ? 11.409 -9.963 -1.343 1.00 98.12 215 LEU A O 1
ATOM 1780 N N . TYR A 1 216 ? 12.447 -9.514 -3.283 1.00 98.56 216 TYR A N 1
ATOM 1781 C CA . TYR A 1 216 ? 11.363 -10.017 -4.132 1.00 98.56 216 TYR A CA 1
ATOM 1782 C C . TYR A 1 216 ? 11.131 -11.519 -3.959 1.00 98.56 216 TYR A C 1
ATOM 1784 O O . TYR A 1 216 ? 9.985 -11.938 -3.813 1.00 98.56 216 TYR A O 1
ATOM 1792 N N . GLU A 1 217 ? 12.198 -12.318 -3.914 1.00 98.06 217 GLU A N 1
ATOM 1793 C CA . GLU A 1 217 ? 12.142 -13.756 -3.634 1.00 98.06 217 GLU A CA 1
ATOM 1794 C C . GLU A 1 217 ? 11.427 -14.025 -2.309 1.00 98.06 217 GLU A C 1
ATOM 1796 O O . GLU A 1 217 ? 10.489 -14.821 -2.263 1.00 98.06 217 GLU A O 1
ATOM 1801 N N . PHE A 1 218 ? 11.814 -13.305 -1.254 1.00 97.81 218 PHE A N 1
ATOM 1802 C CA . PHE A 1 218 ? 11.203 -13.437 0.063 1.00 97.81 218 PHE A CA 1
ATOM 1803 C C . PHE A 1 218 ? 9.723 -13.030 0.045 1.00 97.81 218 PHE A C 1
ATOM 1805 O O . PHE A 1 218 ? 8.883 -13.741 0.593 1.00 97.81 218 PHE A O 1
ATOM 1812 N N . CYS A 1 219 ? 9.370 -11.931 -0.630 1.00 97.81 219 CYS A N 1
ATOM 1813 C CA . CYS A 1 219 ? 7.976 -11.508 -0.772 1.00 97.81 219 CYS A CA 1
ATOM 1814 C C . CYS A 1 219 ? 7.130 -12.508 -1.567 1.00 97.81 219 CYS A C 1
ATOM 1816 O O . CYS A 1 219 ? 5.977 -12.725 -1.215 1.00 97.81 219 CYS A O 1
ATOM 1818 N N . VAL A 1 220 ? 7.680 -13.150 -2.602 1.00 97.12 220 VAL A N 1
ATOM 1819 C CA . VAL A 1 220 ? 6.984 -14.215 -3.346 1.00 97.12 220 VAL A CA 1
ATOM 1820 C C . VAL A 1 220 ? 6.827 -15.475 -2.495 1.00 97.12 220 VAL A C 1
ATOM 1822 O O . VAL A 1 220 ? 5.769 -16.104 -2.520 1.00 97.12 220 VAL A O 1
ATOM 1825 N N . GLU A 1 221 ? 7.864 -15.865 -1.750 1.00 95.94 221 GLU A N 1
ATOM 1826 C CA . GLU A 1 221 ? 7.828 -17.032 -0.863 1.00 95.94 221 GLU A CA 1
ATOM 1827 C C . GLU A 1 221 ? 6.779 -16.860 0.237 1.00 95.94 221 GLU A C 1
ATOM 1829 O O . GLU A 1 221 ? 6.031 -17.787 0.531 1.00 95.94 221 GLU A O 1
ATOM 1834 N N . LYS A 1 222 ? 6.716 -15.666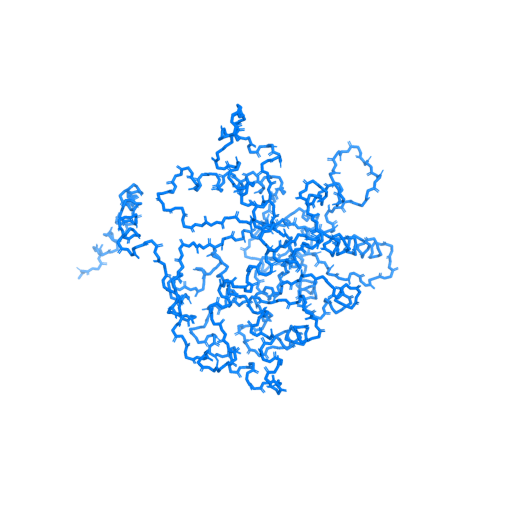 0.824 1.00 96.31 222 LYS A N 1
ATOM 1835 C CA . LYS A 1 222 ? 5.876 -15.352 1.982 1.00 96.31 222 LYS A CA 1
ATOM 1836 C C . LYS A 1 222 ? 4.554 -14.681 1.616 1.00 96.31 222 LYS A C 1
ATOM 1838 O O . LYS A 1 222 ? 3.779 -14.366 2.513 1.00 96.31 222 LYS A O 1
ATOM 1843 N N . ASN A 1 223 ? 4.305 -14.472 0.321 1.00 95.88 223 ASN A N 1
ATOM 1844 C CA . ASN A 1 223 ? 3.154 -13.740 -0.199 1.00 95.88 223 ASN A CA 1
ATOM 1845 C C . ASN A 1 223 ? 2.955 -12.388 0.531 1.00 95.88 223 ASN A C 1
ATOM 1847 O O . ASN A 1 223 ? 1.912 -12.095 1.111 1.00 95.88 223 ASN A O 1
ATOM 1851 N N . ILE A 1 224 ? 4.017 -11.579 0.559 1.00 97.50 224 ILE A N 1
ATOM 1852 C CA . ILE A 1 224 ? 4.018 -10.254 1.190 1.00 97.50 224 ILE A CA 1
ATOM 1853 C C . ILE A 1 224 ? 3.713 -9.206 0.113 1.00 97.50 224 ILE A C 1
ATOM 1855 O O . ILE A 1 224 ? 4.470 -9.114 -0.860 1.00 97.50 224 ILE A O 1
ATOM 1859 N N . PRO A 1 225 ? 2.656 -8.389 0.270 1.00 97.81 225 PRO A N 1
ATOM 1860 C CA . PRO A 1 225 ? 2.364 -7.318 -0.669 1.00 97.81 225 PRO A CA 1
ATOM 1861 C C . PRO A 1 225 ? 3.403 -6.200 -0.589 1.00 97.81 225 PRO A C 1
ATOM 1863 O O . PRO A 1 225 ? 3.813 -5.764 0.493 1.00 97.81 225 PRO A O 1
ATOM 1866 N N . ILE A 1 226 ? 3.791 -5.698 -1.757 1.00 98.62 226 ILE A N 1
ATOM 1867 C CA . ILE A 1 226 ? 4.638 -4.520 -1.902 1.00 98.62 226 ILE A CA 1
ATOM 1868 C C . ILE A 1 226 ? 3.794 -3.364 -2.423 1.00 98.62 226 ILE A C 1
ATOM 1870 O O . ILE A 1 226 ? 3.185 -3.472 -3.478 1.00 98.62 226 ILE A O 1
ATOM 1874 N N . THR A 1 227 ? 3.820 -2.223 -1.747 1.00 98.44 227 THR A N 1
ATOM 1875 C CA . THR A 1 227 ? 3.365 -0.957 -2.335 1.00 98.44 227 THR A CA 1
ATOM 1876 C C . THR A 1 227 ? 4.592 -0.159 -2.745 1.00 98.44 227 THR A C 1
ATOM 1878 O O . THR A 1 227 ? 5.476 0.070 -1.921 1.00 98.44 227 THR A O 1
ATOM 1881 N N . THR A 1 228 ? 4.660 0.291 -3.995 1.00 97.81 228 THR A N 1
ATOM 1882 C CA . THR A 1 228 ? 5.745 1.149 -4.491 1.00 97.81 228 THR A CA 1
ATOM 1883 C C . THR A 1 228 ? 5.219 2.542 -4.807 1.00 97.81 228 THR A C 1
ATOM 1885 O O . THR A 1 228 ? 4.121 2.684 -5.342 1.00 97.81 228 THR A O 1
ATOM 1888 N N . HIS A 1 229 ? 5.961 3.590 -4.437 1.00 95.56 229 HIS A N 1
ATOM 1889 C CA . HIS A 1 229 ? 5.621 4.951 -4.870 1.00 95.56 229 HIS A CA 1
ATOM 1890 C C . HIS A 1 229 ? 5.739 5.053 -6.393 1.00 95.56 229 HIS A C 1
ATOM 1892 O O . HIS A 1 229 ? 6.778 4.682 -6.937 1.00 95.56 229 HIS A O 1
ATOM 1898 N N . CYS A 1 230 ? 4.688 5.531 -7.063 1.00 93.56 230 CYS A N 1
ATOM 1899 C CA . CYS A 1 230 ? 4.616 5.598 -8.522 1.00 93.56 230 CYS A CA 1
ATOM 1900 C C . CYS A 1 230 ? 3.955 6.903 -9.007 1.00 93.56 230 CYS A C 1
ATOM 1902 O O . CYS A 1 230 ? 3.095 6.895 -9.879 1.00 93.56 230 CYS A O 1
ATOM 1904 N N . SER A 1 231 ? 4.382 8.042 -8.462 1.00 87.94 231 SER A N 1
ATOM 1905 C CA . SER A 1 231 ? 4.044 9.377 -8.974 1.00 87.94 231 SER A CA 1
ATOM 1906 C C . SER A 1 231 ? 5.239 10.316 -8.889 1.00 87.94 231 SER A C 1
ATOM 1908 O O . SER A 1 231 ? 6.220 10.047 -8.197 1.00 87.94 231 SER A O 1
ATOM 1910 N N . ASN A 1 232 ? 5.183 11.435 -9.601 1.00 78.00 232 ASN A N 1
ATOM 1911 C CA . ASN A 1 232 ? 6.300 12.379 -9.671 1.00 78.00 232 ASN A CA 1
ATOM 1912 C C . ASN A 1 232 ? 6.344 13.428 -8.554 1.00 78.00 232 ASN A C 1
ATOM 1914 O O . ASN A 1 232 ? 7.294 14.214 -8.496 1.00 78.00 232 ASN A O 1
ATOM 1918 N N . GLY A 1 233 ? 5.325 13.435 -7.698 1.00 77.00 233 GLY A N 1
ATOM 1919 C CA . GLY A 1 233 ? 5.276 14.212 -6.469 1.00 77.00 233 GLY A CA 1
ATOM 1920 C C . GLY A 1 233 ? 5.898 13.477 -5.281 1.00 77.00 233 GLY A C 1
ATOM 1921 O O . GLY A 1 233 ? 6.512 12.415 -5.411 1.00 77.00 233 GLY A O 1
ATOM 1922 N N . GLY A 1 234 ? 5.707 14.050 -4.095 1.00 78.94 234 GLY A N 1
ATOM 1923 C CA . GLY A 1 234 ? 6.164 13.471 -2.837 1.00 78.94 234 GLY A CA 1
ATOM 1924 C C . GLY A 1 234 ? 7.566 13.910 -2.409 1.00 78.94 234 GLY A C 1
ATOM 1925 O O . GLY A 1 234 ? 8.167 14.842 -2.948 1.00 78.94 234 GLY A O 1
ATOM 1926 N N . PHE A 1 235 ? 8.074 13.253 -1.368 1.00 80.00 235 PHE A N 1
ATOM 1927 C CA . PHE A 1 235 ? 9.313 13.646 -0.709 1.00 80.00 235 PHE A CA 1
ATOM 1928 C C . PHE A 1 235 ? 10.533 13.023 -1.401 1.00 80.00 235 PHE A C 1
ATOM 1930 O O . PHE A 1 235 ? 10.711 11.809 -1.407 1.00 80.00 235 PHE A O 1
ATOM 1937 N N . MET A 1 236 ? 11.414 13.852 -1.957 1.00 78.62 236 MET A N 1
ATOM 1938 C CA . MET A 1 236 ? 12.538 13.401 -2.779 1.00 78.62 236 MET A CA 1
ATOM 1939 C C . MET A 1 236 ? 13.884 13.630 -2.084 1.00 78.62 236 MET A C 1
ATOM 1941 O O . MET A 1 236 ? 14.173 14.734 -1.622 1.00 78.62 236 MET A O 1
ATOM 1945 N N . VAL A 1 237 ? 14.722 12.588 -2.046 1.00 76.38 237 VAL A N 1
ATOM 1946 C CA . VAL A 1 237 ? 16.126 12.671 -1.587 1.00 76.38 237 VAL A CA 1
ATOM 1947 C C . VAL A 1 237 ? 17.111 12.284 -2.683 1.00 76.38 237 VAL A C 1
ATOM 1949 O O . VAL A 1 237 ? 18.197 12.858 -2.756 1.00 76.38 237 VAL A O 1
ATOM 1952 N N . ALA A 1 238 ? 16.747 11.322 -3.535 1.00 77.56 238 ALA A N 1
ATOM 1953 C CA . ALA A 1 238 ? 17.520 11.012 -4.729 1.00 77.56 238 ALA A CA 1
ATOM 1954 C C . ALA A 1 238 ? 17.578 12.231 -5.666 1.00 77.56 238 ALA A C 1
ATOM 1956 O O . ALA A 1 238 ? 16.685 13.080 -5.654 1.00 77.56 238 ALA A O 1
ATOM 1957 N N . GLY A 1 239 ? 18.624 12.312 -6.494 1.00 77.81 239 GLY A N 1
ATOM 1958 C CA . GLY A 1 239 ? 18.700 13.341 -7.529 1.00 77.81 239 GLY A CA 1
ATOM 1959 C C . GLY A 1 239 ? 17.489 13.255 -8.463 1.00 77.81 239 GLY A C 1
ATOM 1960 O O . GLY A 1 239 ? 16.951 12.172 -8.678 1.00 77.81 239 GLY A O 1
ATOM 1961 N N . LYS A 1 240 ? 17.054 14.384 -9.031 1.00 81.62 240 LYS A N 1
ATOM 1962 C CA . LYS A 1 240 ? 15.819 14.464 -9.836 1.00 81.62 240 LYS A CA 1
ATOM 1963 C C . LYS A 1 240 ? 15.745 13.409 -10.951 1.00 81.62 240 LYS A C 1
ATOM 1965 O O . LYS A 1 240 ? 14.676 12.854 -11.200 1.00 81.62 240 LYS A O 1
ATOM 1970 N N . GLU A 1 241 ? 16.864 13.145 -11.621 1.00 85.50 241 GLU A N 1
ATOM 1971 C CA . GLU A 1 241 ? 16.955 12.144 -12.691 1.00 85.50 241 GLU A CA 1
ATOM 1972 C C . GLU A 1 241 ? 16.786 10.719 -12.158 1.00 85.50 241 GLU A C 1
ATOM 1974 O O . GLU A 1 241 ? 15.957 9.972 -12.674 1.00 85.50 241 GLU A O 1
ATOM 1979 N N . ASP A 1 242 ? 17.495 10.377 -11.081 1.00 87.19 242 ASP A N 1
ATOM 1980 C CA . ASP A 1 242 ? 17.391 9.080 -10.407 1.00 87.19 242 ASP A CA 1
ATOM 1981 C C . ASP A 1 242 ? 15.989 8.855 -9.840 1.00 87.19 242 ASP A C 1
ATOM 1983 O O . ASP A 1 242 ? 15.385 7.814 -10.079 1.00 87.19 242 ASP A O 1
ATOM 1987 N N . ALA A 1 243 ? 15.420 9.847 -9.152 1.00 87.12 243 ALA A N 1
ATOM 1988 C CA . ALA A 1 243 ? 14.065 9.766 -8.624 1.00 87.12 243 ALA A CA 1
ATOM 1989 C C . ALA A 1 243 ? 13.049 9.512 -9.746 1.00 87.12 243 ALA A C 1
ATOM 1991 O O . ALA A 1 243 ? 12.207 8.625 -9.619 1.00 87.12 243 ALA A O 1
ATOM 1992 N N . ARG A 1 244 ? 13.156 10.222 -10.879 1.00 89.00 244 ARG A N 1
ATOM 1993 C CA . ARG A 1 244 ? 12.294 9.988 -12.048 1.00 89.00 244 ARG A CA 1
ATOM 1994 C C . ARG A 1 244 ? 12.514 8.599 -12.651 1.00 89.00 244 ARG A C 1
ATOM 1996 O O . ARG A 1 244 ? 11.537 7.930 -12.977 1.00 89.00 244 ARG A O 1
ATOM 2003 N N . LYS A 1 245 ? 13.769 8.159 -12.791 1.00 92.06 245 LYS A N 1
ATOM 2004 C CA . LYS A 1 245 ? 14.127 6.838 -13.333 1.00 92.06 245 LYS A CA 1
ATOM 2005 C C . LYS A 1 245 ? 13.575 5.710 -12.464 1.00 92.06 245 LYS A C 1
ATOM 2007 O O . LYS A 1 245 ? 12.953 4.794 -12.989 1.00 92.06 245 LYS A O 1
ATOM 2012 N N . PHE A 1 246 ? 13.803 5.768 -11.156 1.00 93.31 246 PHE A N 1
ATOM 2013 C CA . PHE A 1 246 ? 13.440 4.696 -10.231 1.00 93.31 246 PHE A CA 1
ATOM 2014 C C . PHE A 1 246 ? 11.932 4.622 -9.974 1.00 93.31 246 PHE A C 1
ATOM 2016 O O . PHE A 1 246 ? 11.412 3.543 -9.698 1.00 93.31 246 PHE A O 1
ATOM 2023 N N . THR A 1 247 ? 11.232 5.755 -10.078 1.00 94.12 247 THR A N 1
ATOM 2024 C CA . THR A 1 247 ? 9.773 5.830 -9.899 1.00 94.12 247 THR A CA 1
ATOM 2025 C C . THR A 1 247 ? 8.999 5.417 -11.154 1.00 94.12 247 THR A C 1
ATOM 2027 O O . THR A 1 247 ? 7.837 5.041 -11.053 1.00 94.12 247 THR A O 1
ATOM 2030 N N . ASN A 1 248 ? 9.627 5.446 -12.336 1.00 94.50 248 ASN A N 1
ATOM 2031 C CA . ASN A 1 248 ? 8.973 5.046 -13.580 1.00 94.50 248 ASN A CA 1
ATOM 2032 C C . ASN A 1 248 ? 8.536 3.564 -13.511 1.00 94.50 248 ASN A C 1
ATOM 2034 O O . ASN A 1 248 ? 9.387 2.700 -13.277 1.00 94.50 248 ASN A O 1
ATOM 2038 N N . PRO A 1 249 ? 7.256 3.226 -13.772 1.00 96.69 249 PRO A N 1
ATOM 2039 C CA . PRO A 1 249 ? 6.784 1.842 -13.753 1.00 96.69 249 PRO A CA 1
ATOM 2040 C C . PRO A 1 249 ? 7.520 0.933 -14.751 1.00 96.69 249 PRO A C 1
ATOM 2042 O O . PRO A 1 249 ? 7.663 -0.258 -14.493 1.00 96.69 249 PRO A O 1
ATOM 2045 N N . GLN A 1 250 ? 8.083 1.449 -15.847 1.00 96.44 250 GLN A N 1
ATOM 2046 C CA . GLN A 1 250 ? 8.936 0.655 -16.751 1.00 96.44 250 GLN A CA 1
ATOM 2047 C C . GLN A 1 250 ? 10.152 0.054 -16.033 1.00 96.44 250 GLN A C 1
ATOM 2049 O O . GLN A 1 250 ? 10.618 -1.024 -16.393 1.00 96.44 250 GLN A O 1
ATOM 2054 N N . ARG A 1 251 ? 10.633 0.680 -14.948 1.00 96.38 251 ARG A N 1
ATOM 2055 C CA . ARG A 1 251 ? 11.736 0.136 -14.143 1.00 96.38 251 ARG A CA 1
ATOM 2056 C C . ARG A 1 251 ? 11.392 -1.200 -13.474 1.00 96.38 251 ARG A C 1
ATOM 2058 O O . ARG A 1 251 ? 12.297 -1.937 -13.091 1.00 96.38 251 ARG A O 1
ATOM 2065 N N . TRP A 1 252 ? 10.104 -1.524 -13.374 1.00 98.25 252 TRP A N 1
ATOM 2066 C CA . TRP A 1 252 ? 9.590 -2.778 -12.831 1.00 98.25 252 TRP A CA 1
ATOM 2067 C C . TRP A 1 252 ? 9.436 -3.900 -13.864 1.00 98.25 252 TRP A C 1
ATOM 2069 O O . TRP A 1 252 ? 9.111 -5.013 -13.463 1.00 98.25 252 TRP A O 1
ATOM 2079 N N . GLU A 1 253 ? 9.683 -3.665 -15.158 1.00 97.88 253 GLU A N 1
ATOM 2080 C CA . GLU A 1 253 ? 9.477 -4.680 -16.204 1.00 97.88 253 GLU A CA 1
ATOM 2081 C C . GLU A 1 253 ? 10.272 -5.960 -15.916 1.00 97.88 253 GLU A C 1
ATOM 2083 O O . GLU A 1 253 ? 9.685 -7.028 -15.744 1.00 97.88 253 GLU A O 1
ATOM 2088 N N . ASN A 1 254 ? 11.586 -5.826 -15.710 1.00 97.94 254 ASN A N 1
ATOM 2089 C CA . ASN A 1 254 ? 12.459 -6.950 -15.364 1.00 97.94 254 ASN A CA 1
ATOM 2090 C C . ASN A 1 254 ? 12.076 -7.616 -14.032 1.00 97.94 254 ASN A C 1
ATOM 2092 O O . ASN A 1 254 ? 12.233 -8.826 -13.879 1.00 97.94 254 ASN A O 1
ATOM 2096 N N . VAL A 1 255 ? 11.561 -6.842 -13.066 1.00 98.56 255 VAL A N 1
ATOM 2097 C CA . VAL A 1 255 ? 11.099 -7.384 -11.779 1.00 98.56 255 VAL A CA 1
ATOM 2098 C C . VAL A 1 255 ? 9.898 -8.295 -12.009 1.00 98.56 255 VAL A C 1
ATOM 2100 O O . VAL A 1 255 ? 9.887 -9.426 -11.537 1.00 98.56 255 VAL A O 1
ATOM 2103 N N . LEU A 1 256 ? 8.894 -7.825 -12.748 1.00 98.62 256 LEU A N 1
ATOM 2104 C CA . LEU A 1 256 ? 7.666 -8.577 -12.993 1.00 98.62 256 LEU A CA 1
ATOM 2105 C C . LEU A 1 256 ? 7.892 -9.779 -13.918 1.00 98.62 256 LEU A C 1
ATOM 2107 O O . LEU A 1 256 ? 7.212 -10.791 -13.772 1.00 98.62 256 LEU A O 1
ATOM 2111 N N . GLU A 1 257 ? 8.864 -9.705 -14.827 1.00 98.12 257 GLU A N 1
ATOM 2112 C CA . GLU A 1 257 ? 9.263 -10.847 -15.654 1.00 98.12 257 GLU A CA 1
ATOM 2113 C C . GLU A 1 257 ? 9.995 -11.924 -14.848 1.00 98.12 257 GLU A C 1
ATOM 2115 O O . GLU A 1 257 ? 9.695 -13.109 -14.997 1.00 98.12 257 GLU A O 1
ATOM 2120 N N . ALA A 1 258 ? 10.911 -11.530 -13.958 1.00 98.38 258 ALA A N 1
ATOM 2121 C CA . ALA A 1 258 ? 11.625 -12.463 -13.087 1.00 98.38 258 ALA A CA 1
ATOM 2122 C C . ALA A 1 258 ? 10.736 -13.026 -11.960 1.00 98.38 258 ALA A C 1
ATOM 2124 O O . ALA A 1 258 ? 10.894 -14.178 -11.554 1.00 98.38 258 ALA A O 1
ATOM 2125 N N . TYR A 1 259 ? 9.781 -12.230 -11.471 1.00 98.38 259 TYR A N 1
ATOM 2126 C CA . TYR A 1 259 ? 8.917 -12.546 -10.334 1.00 98.38 259 TYR A CA 1
ATOM 2127 C C . TYR A 1 259 ? 7.431 -12.317 -10.675 1.00 98.38 259 TYR A C 1
ATOM 2129 O O . TYR A 1 259 ? 6.772 -11.494 -10.041 1.00 98.38 259 TYR A O 1
ATOM 2137 N N . PRO A 1 260 ? 6.831 -13.081 -11.609 1.00 97.44 260 PRO A N 1
ATOM 2138 C CA . PRO A 1 260 ? 5.448 -12.858 -12.067 1.00 97.44 260 PRO A CA 1
ATOM 2139 C C . PRO A 1 260 ? 4.381 -13.112 -10.986 1.00 97.44 260 PRO A C 1
ATOM 2141 O O . PRO A 1 260 ? 3.212 -12.755 -11.143 1.00 97.44 260 PRO A O 1
ATOM 2144 N N . LYS A 1 261 ? 4.775 -13.755 -9.879 1.00 96.38 261 LYS A N 1
ATOM 2145 C CA . LYS A 1 261 ? 3.936 -13.982 -8.694 1.00 96.38 261 LYS A CA 1
ATOM 2146 C C . LYS A 1 261 ? 4.088 -12.894 -7.627 1.00 96.38 261 LYS A C 1
ATOM 2148 O O . LYS A 1 261 ? 3.427 -12.978 -6.599 1.00 96.38 261 LYS A O 1
ATOM 2153 N N . LEU A 1 262 ? 4.962 -11.909 -7.836 1.00 97.81 262 LEU A N 1
ATOM 2154 C CA . LEU A 1 262 ? 5.154 -10.818 -6.891 1.00 97.81 262 LEU A CA 1
ATOM 2155 C C . LEU A 1 262 ? 3.892 -9.958 -6.843 1.00 97.81 262 LEU A C 1
ATOM 2157 O O . LEU A 1 262 ? 3.417 -9.478 -7.872 1.00 97.81 262 LEU A O 1
ATOM 2161 N N . LYS A 1 263 ? 3.366 -9.762 -5.634 1.00 97.44 263 LYS A N 1
ATOM 2162 C CA . LYS A 1 263 ? 2.205 -8.915 -5.394 1.00 97.44 263 LYS A CA 1
ATOM 2163 C C . LYS A 1 263 ? 2.648 -7.470 -5.218 1.00 97.44 263 LYS A C 1
ATOM 2165 O O . LYS A 1 263 ? 3.293 -7.143 -4.223 1.00 97.44 263 LYS A O 1
ATOM 2170 N N . VAL A 1 264 ? 2.314 -6.616 -6.182 1.00 98.44 264 VAL A N 1
ATOM 2171 C CA . VAL A 1 264 ? 2.732 -5.210 -6.179 1.00 98.44 264 VAL A CA 1
ATOM 2172 C C . VAL A 1 264 ? 1.561 -4.273 -6.429 1.00 98.44 264 VAL A C 1
ATOM 2174 O O . VAL A 1 264 ? 0.758 -4.510 -7.322 1.00 98.44 264 VAL A O 1
ATOM 2177 N N . ASN A 1 265 ? 1.490 -3.200 -5.652 1.00 98.62 265 ASN A N 1
ATOM 2178 C CA . ASN A 1 265 ? 0.625 -2.052 -5.870 1.00 98.62 265 ASN A CA 1
ATOM 2179 C C . ASN A 1 265 ? 1.465 -0.853 -6.333 1.00 98.62 265 ASN A C 1
ATOM 2181 O O . ASN A 1 265 ? 2.386 -0.428 -5.627 1.00 98.62 265 ASN A O 1
ATOM 2185 N N . PHE A 1 266 ? 1.135 -0.307 -7.502 1.00 97.94 266 PHE A N 1
ATOM 2186 C CA . PHE A 1 266 ? 1.670 0.964 -7.987 1.00 97.94 266 PHE A CA 1
ATOM 2187 C C . PHE A 1 266 ? 0.823 2.115 -7.438 1.00 97.94 266 PHE A C 1
ATOM 2189 O O . PHE A 1 266 ? -0.309 2.319 -7.878 1.00 97.94 266 PHE A O 1
ATOM 2196 N N . ALA A 1 267 ? 1.369 2.848 -6.466 1.00 95.12 267 ALA A N 1
ATOM 2197 C CA . ALA A 1 267 ? 0.629 3.907 -5.789 1.00 95.12 267 ALA A CA 1
ATOM 2198 C C . ALA A 1 267 ? 0.410 5.136 -6.672 1.00 95.12 267 ALA A C 1
ATOM 2200 O O . ALA A 1 267 ? 1.311 5.503 -7.432 1.00 95.12 267 ALA A O 1
ATOM 2201 N N . HIS A 1 268 ? -0.739 5.796 -6.500 1.00 91.94 268 HIS A N 1
ATOM 2202 C CA . HIS A 1 268 ? -1.124 7.021 -7.215 1.00 91.94 268 HIS A CA 1
ATOM 2203 C C . HIS A 1 268 ? -1.247 6.843 -8.733 1.00 91.94 268 HIS A C 1
ATOM 2205 O O . HIS A 1 268 ? -0.990 7.775 -9.484 1.00 91.94 268 HIS A O 1
ATOM 2211 N N . ASP A 1 269 ? -1.571 5.634 -9.189 1.00 88.56 269 ASP A N 1
ATOM 2212 C CA . ASP A 1 269 ? -1.844 5.247 -10.579 1.00 88.56 269 ASP A CA 1
ATOM 2213 C C . ASP A 1 269 ? -0.795 5.557 -11.666 1.00 88.56 269 ASP A C 1
ATOM 2215 O O . ASP A 1 269 ? -1.045 5.239 -12.833 1.00 88.56 269 ASP A O 1
ATOM 2219 N N . GLY A 1 270 ? 0.365 6.131 -11.339 1.00 85.62 270 GLY A N 1
ATOM 2220 C CA . GLY A 1 270 ? 1.295 6.641 -12.348 1.00 85.62 270 GLY A CA 1
ATOM 2221 C C . GLY A 1 270 ? 1.154 8.132 -12.666 1.00 85.62 270 GLY A C 1
ATOM 2222 O O . GLY A 1 270 ? 1.684 8.543 -13.704 1.00 85.62 270 GLY A O 1
ATOM 2223 N N . ILE A 1 271 ? 0.467 8.945 -11.847 1.00 80.25 271 ILE A N 1
ATOM 2224 C CA . ILE A 1 271 ? 0.358 10.390 -12.104 1.00 80.25 271 ILE A CA 1
ATOM 2225 C C . ILE A 1 271 ? 1.751 11.023 -12.235 1.00 80.25 271 ILE A C 1
ATOM 2227 O O . ILE A 1 271 ? 2.592 10.994 -11.331 1.00 80.25 271 ILE A O 1
ATOM 2231 N N . HIS A 1 272 ? 1.985 11.622 -13.404 1.00 72.06 272 HIS A N 1
ATOM 2232 C CA . HIS A 1 272 ? 3.212 12.323 -13.768 1.00 72.06 272 HIS A CA 1
ATOM 2233 C C . HIS A 1 272 ? 2.870 13.489 -14.722 1.00 72.06 272 HIS A C 1
ATOM 2235 O O . HIS A 1 272 ? 1.841 13.477 -15.388 1.00 72.06 272 HIS A O 1
ATOM 2241 N N . ASP A 1 273 ? 3.719 14.519 -14.779 1.00 59.31 273 ASP A N 1
ATOM 2242 C CA . ASP A 1 273 ? 3.571 15.735 -15.609 1.00 59.31 273 ASP A CA 1
ATOM 2243 C C . ASP A 1 273 ? 2.338 16.633 -15.326 1.00 59.31 273 ASP A C 1
ATOM 2245 O O . ASP A 1 273 ? 1.584 16.990 -16.236 1.00 59.31 273 ASP A O 1
ATOM 2249 N N . GLY A 1 274 ? 2.181 17.089 -14.075 1.00 57.38 274 GLY A N 1
ATOM 2250 C CA . GLY A 1 274 ? 1.217 18.142 -13.711 1.00 57.38 274 GLY A CA 1
ATOM 2251 C C . GLY A 1 274 ? -0.232 17.659 -13.715 1.00 57.38 274 GLY A C 1
ATOM 2252 O O . GLY A 1 274 ? -1.073 18.244 -14.394 1.00 57.38 274 GLY A O 1
ATOM 2253 N N . ASP A 1 275 ? -0.488 16.565 -12.994 1.00 59.38 275 ASP A N 1
ATOM 2254 C CA . ASP A 1 275 ? -1.820 16.003 -12.722 1.00 59.38 275 ASP A CA 1
ATOM 2255 C C . ASP A 1 275 ? -2.601 15.541 -13.961 1.00 59.38 275 ASP A C 1
ATOM 2257 O O . ASP A 1 275 ? -3.833 15.457 -13.979 1.00 59.38 275 ASP A O 1
ATOM 2261 N N . LYS A 1 276 ? -1.893 15.212 -15.046 1.00 65.62 276 LYS A N 1
ATOM 2262 C CA . LYS A 1 276 ? -2.531 14.656 -16.235 1.00 65.62 276 LYS A CA 1
ATOM 2263 C C . LYS A 1 276 ? -2.754 13.167 -16.060 1.00 65.62 276 LYS A C 1
ATOM 2265 O O . LYS A 1 276 ? -1.839 12.371 -16.187 1.00 65.62 276 LYS A O 1
ATOM 2270 N N . VAL A 1 277 ? -4.013 12.794 -15.896 1.00 62.97 277 VAL A N 1
ATOM 2271 C CA . VAL A 1 277 ? -4.493 11.471 -16.288 1.00 62.97 277 VAL A CA 1
ATOM 2272 C C . VAL A 1 277 ? -4.276 11.320 -17.797 1.00 62.97 277 VAL A C 1
ATOM 2274 O O . VAL A 1 277 ? -4.516 12.296 -18.507 1.00 62.97 277 VAL A O 1
ATOM 2277 N N . GLU A 1 278 ? -3.853 10.147 -18.279 1.00 72.50 278 GLU A N 1
ATOM 2278 C CA . GLU A 1 278 ? -3.466 9.831 -19.678 1.00 72.50 278 GLU A CA 1
ATOM 2279 C C . GLU A 1 278 ? -1.942 9.821 -19.965 1.00 72.50 278 GLU A C 1
ATOM 2281 O O . GLU A 1 278 ? -1.521 10.018 -21.109 1.00 72.50 278 GLU A O 1
ATOM 2286 N N . THR A 1 279 ? -1.093 9.535 -18.971 1.00 81.56 279 THR A N 1
ATOM 2287 C CA . THR A 1 279 ? 0.364 9.417 -19.180 1.00 81.56 279 THR A CA 1
ATOM 2288 C C . THR A 1 279 ? 0.798 8.059 -19.746 1.00 81.56 279 THR A C 1
ATOM 2290 O O . THR A 1 279 ? 0.060 7.068 -19.749 1.00 81.56 279 THR A O 1
ATOM 2293 N N . GLU A 1 280 ? 2.056 7.986 -20.192 1.00 89.44 280 GLU A N 1
ATOM 2294 C CA . GLU A 1 280 ? 2.735 6.722 -20.501 1.00 89.44 280 GLU A CA 1
ATOM 2295 C C . GLU A 1 280 ? 2.817 5.794 -19.274 1.00 89.44 280 GLU A C 1
ATOM 2297 O O . GLU A 1 280 ? 2.703 4.574 -19.411 1.00 89.44 280 GLU A O 1
ATOM 2302 N N . TRP A 1 281 ? 2.950 6.354 -18.067 1.00 92.62 281 TRP A N 1
ATOM 2303 C CA . TRP A 1 281 ? 3.019 5.582 -16.824 1.00 92.62 281 TRP A CA 1
ATOM 2304 C C . TRP A 1 281 ? 1.685 4.900 -16.524 1.00 92.62 281 TRP A C 1
ATOM 2306 O O . TRP A 1 281 ? 1.677 3.694 -16.274 1.00 92.62 281 TRP A O 1
ATOM 2316 N N . ASN A 1 282 ? 0.559 5.613 -16.677 1.00 91.94 282 ASN A N 1
ATOM 2317 C CA . ASN A 1 282 ? -0.770 5.011 -16.547 1.00 91.94 282 ASN A CA 1
ATOM 2318 C C . ASN A 1 282 ? -0.938 3.834 -17.528 1.00 91.94 282 ASN A C 1
ATOM 2320 O O . ASN A 1 282 ? -1.379 2.751 -17.147 1.00 91.94 282 ASN A O 1
ATOM 2324 N N . ARG A 1 283 ? -0.554 4.020 -18.802 1.00 93.81 283 ARG A N 1
ATOM 2325 C CA . ARG A 1 283 ? -0.639 2.961 -19.828 1.00 93.81 283 ARG A CA 1
ATOM 2326 C C . ARG A 1 283 ? 0.245 1.759 -19.491 1.00 93.81 283 ARG A C 1
ATOM 2328 O O . ARG A 1 283 ? -0.191 0.625 -19.675 1.00 93.81 283 ARG A O 1
ATOM 2335 N N . THR A 1 284 ? 1.448 2.003 -18.975 1.00 96.12 284 THR A N 1
ATOM 2336 C CA . THR A 1 284 ? 2.384 0.952 -18.549 1.00 96.12 284 THR A CA 1
ATOM 2337 C C . THR A 1 284 ? 1.791 0.116 -17.416 1.00 96.12 284 THR A C 1
ATOM 2339 O O . THR A 1 284 ? 1.760 -1.110 -17.508 1.00 96.12 284 THR A O 1
ATOM 2342 N N . ILE A 1 285 ? 1.243 0.767 -16.386 1.00 97.06 285 ILE A N 1
ATOM 2343 C CA . ILE A 1 285 ? 0.623 0.093 -15.237 1.00 97.06 285 ILE A CA 1
ATOM 2344 C C . ILE A 1 285 ? -0.580 -0.741 -15.682 1.00 97.06 285 ILE A C 1
ATOM 2346 O O . ILE A 1 285 ? -0.669 -1.917 -15.330 1.00 97.06 285 ILE A O 1
ATOM 2350 N N . LEU A 1 286 ? -1.468 -0.187 -16.516 1.00 96.75 286 LEU A N 1
ATOM 2351 C CA . LEU A 1 286 ? -2.592 -0.947 -17.072 1.00 96.75 286 LEU A CA 1
ATOM 2352 C C . LEU A 1 286 ? -2.104 -2.151 -17.894 1.00 96.75 286 LEU A C 1
ATOM 2354 O O . LEU A 1 286 ? -2.658 -3.241 -17.768 1.00 96.75 286 LEU A O 1
ATOM 2358 N N . GLY A 1 287 ? -1.029 -1.997 -18.673 1.00 97.69 287 GLY A N 1
ATOM 2359 C CA . GLY A 1 287 ? -0.379 -3.101 -19.383 1.00 97.69 287 GLY A CA 1
ATOM 2360 C C . GLY A 1 287 ? 0.094 -4.218 -18.446 1.00 97.69 287 GLY A C 1
ATOM 2361 O O . GLY A 1 287 ? -0.163 -5.393 -18.714 1.00 97.69 287 GLY A O 1
ATOM 2362 N N . TYR A 1 288 ? 0.710 -3.870 -17.314 1.00 98.50 288 TYR A N 1
ATOM 2363 C CA . TYR A 1 288 ? 1.112 -4.844 -16.297 1.00 98.50 288 TYR A CA 1
ATOM 2364 C C . TYR A 1 288 ? -0.071 -5.520 -15.614 1.00 98.50 288 TYR A C 1
ATOM 2366 O O . TYR A 1 288 ? -0.039 -6.735 -15.442 1.00 98.50 288 TYR A O 1
ATOM 2374 N N . VAL A 1 289 ? -1.128 -4.776 -15.282 1.00 98.19 289 VAL A N 1
ATOM 2375 C CA . VAL A 1 289 ? -2.373 -5.343 -14.739 1.00 98.19 289 VAL A CA 1
ATOM 2376 C C . VAL A 1 289 ? -2.964 -6.367 -15.702 1.00 98.19 289 VAL A C 1
ATOM 2378 O O . VAL A 1 289 ? -3.461 -7.405 -15.277 1.00 98.19 289 VAL A O 1
ATOM 2381 N N . ILE A 1 290 ? -2.896 -6.125 -17.012 1.00 98.00 290 ILE A N 1
ATOM 2382 C CA . ILE A 1 290 ? -3.342 -7.112 -17.998 1.00 98.00 290 ILE A CA 1
ATOM 2383 C C . ILE A 1 290 ? -2.401 -8.324 -18.037 1.00 98.00 290 ILE A C 1
ATOM 2385 O O . ILE A 1 290 ? -2.889 -9.454 -17.957 1.00 98.00 290 ILE A O 1
ATOM 2389 N N . LYS A 1 291 ? -1.081 -8.104 -18.119 1.00 98.00 291 LYS A N 1
ATOM 2390 C CA . LYS A 1 291 ? -0.055 -9.154 -18.292 1.00 98.00 291 LYS A CA 1
ATOM 2391 C C . LYS A 1 291 ? 0.109 -10.058 -17.061 1.00 98.00 291 LYS A C 1
ATOM 2393 O O . LYS A 1 291 ? 0.348 -11.249 -17.229 1.00 98.00 291 LYS A O 1
ATOM 2398 N N . TYR A 1 292 ? -0.049 -9.528 -15.848 1.00 97.81 292 TYR A N 1
ATOM 2399 C CA . TYR A 1 292 ? 0.239 -10.228 -14.590 1.00 97.81 292 TYR A CA 1
ATOM 2400 C C . TYR A 1 292 ? -0.975 -10.237 -13.658 1.00 97.81 292 TYR A C 1
ATOM 2402 O O . TYR A 1 292 ? -1.744 -9.281 -13.615 1.00 97.81 292 TYR A O 1
ATOM 2410 N N . ASP A 1 293 ? -1.190 -11.321 -12.913 1.00 95.06 293 ASP A N 1
ATOM 2411 C CA . ASP A 1 293 ? -2.381 -11.463 -12.056 1.00 95.06 293 ASP A CA 1
ATOM 2412 C C . ASP A 1 293 ? -2.242 -10.792 -10.686 1.00 95.06 293 ASP A C 1
ATOM 2414 O O . ASP A 1 293 ? -3.254 -10.520 -10.041 1.00 95.06 293 ASP A O 1
ATOM 2418 N N . ASN A 1 294 ? -1.012 -10.488 -10.268 1.00 95.56 294 ASN A N 1
ATOM 2419 C CA . ASN A 1 294 ? -0.687 -9.978 -8.931 1.00 95.56 294 ASN A CA 1
ATOM 2420 C C . ASN A 1 294 ? -0.292 -8.491 -8.926 1.00 95.56 294 ASN A C 1
ATOM 2422 O O . ASN A 1 294 ? 0.257 -7.996 -7.943 1.00 95.56 294 ASN A O 1
ATOM 2426 N N . VAL A 1 295 ? -0.565 -7.775 -10.020 1.00 98.38 295 VAL A N 1
ATOM 2427 C CA . VAL A 1 295 ? -0.317 -6.333 -10.127 1.00 98.38 295 VAL A CA 1
ATOM 2428 C C . VAL A 1 295 ? -1.603 -5.568 -9.837 1.00 98.38 295 VAL A C 1
ATOM 2430 O O . VAL A 1 295 ? -2.626 -5.794 -10.481 1.00 98.38 295 VAL A O 1
ATOM 2433 N N . PHE A 1 296 ? -1.511 -4.652 -8.883 1.00 98.50 296 PHE A N 1
ATOM 2434 C CA . PHE A 1 296 ? -2.541 -3.731 -8.427 1.00 98.50 296 PHE A CA 1
ATOM 2435 C C . PHE A 1 296 ? -2.077 -2.286 -8.638 1.00 98.50 296 PHE A C 1
ATOM 2437 O O . PHE A 1 296 ? -0.893 -2.013 -8.860 1.00 98.50 296 PHE A O 1
ATOM 2444 N N . PHE A 1 297 ? -3.017 -1.356 -8.560 1.00 97.62 297 PHE A N 1
ATOM 2445 C CA . PHE A 1 297 ? -2.742 0.075 -8.503 1.00 97.62 297 PHE A CA 1
ATOM 2446 C C . PHE A 1 297 ? -3.806 0.760 -7.651 1.00 97.62 297 PHE A C 1
ATOM 2448 O O . PHE A 1 297 ? -4.968 0.342 -7.656 1.00 97.62 297 PHE A O 1
ATOM 2455 N N . ASP A 1 298 ? -3.427 1.817 -6.942 1.00 95.62 298 ASP A N 1
ATOM 2456 C CA . ASP A 1 298 ? -4.368 2.656 -6.206 1.00 95.62 298 ASP A CA 1
ATOM 2457 C C . ASP A 1 298 ? -4.568 4.010 -6.886 1.00 95.62 298 ASP A C 1
ATOM 2459 O O . ASP A 1 298 ? -3.702 4.502 -7.606 1.00 95.62 298 ASP A O 1
ATOM 2463 N N . ILE A 1 299 ? -5.748 4.588 -6.668 1.00 91.50 299 ILE A N 1
ATOM 2464 C CA . ILE A 1 299 ? -6.145 5.913 -7.169 1.00 91.50 299 ILE A CA 1
ATOM 2465 C C . ILE A 1 299 ? -6.100 6.975 -6.054 1.00 91.50 299 ILE A C 1
ATOM 2467 O O . ILE A 1 299 ? -6.918 7.900 -6.038 1.00 91.50 299 ILE A O 1
ATOM 2471 N N . ALA A 1 300 ? -5.184 6.804 -5.091 1.00 90.56 300 ALA A N 1
ATOM 2472 C CA . ALA A 1 300 ? -5.032 7.679 -3.930 1.00 90.56 300 ALA A CA 1
ATOM 2473 C C . ALA A 1 300 ? -4.296 8.988 -4.253 1.00 90.56 300 ALA A C 1
ATOM 2475 O O . ALA A 1 300 ? -3.448 9.020 -5.139 1.00 90.56 300 ALA A O 1
ATOM 2476 N N . ASP A 1 301 ? -4.575 10.042 -3.476 1.00 84.75 301 ASP A N 1
ATOM 2477 C CA . ASP A 1 301 ? -3.961 11.387 -3.573 1.00 84.75 301 ASP A CA 1
ATOM 2478 C C . ASP A 1 301 ? -4.221 12.158 -4.884 1.00 84.75 301 ASP A C 1
ATOM 2480 O O . ASP A 1 301 ? -3.598 13.173 -5.175 1.00 84.75 301 ASP A O 1
ATOM 2484 N N . ASN A 1 302 ? -5.186 11.723 -5.692 1.00 75.31 302 ASN A N 1
ATOM 2485 C CA . ASN A 1 302 ? -5.382 12.266 -7.039 1.00 75.31 302 ASN A CA 1
ATOM 2486 C C . ASN A 1 302 ? -6.402 13.427 -7.098 1.00 75.31 302 ASN A C 1
ATOM 2488 O O . ASN A 1 302 ? -7.259 13.485 -7.977 1.00 75.31 302 ASN A O 1
ATOM 2492 N N . VAL A 1 303 ? -6.343 14.354 -6.134 1.00 63.12 303 VAL A N 1
ATOM 2493 C CA . VAL A 1 303 ? -7.415 15.342 -5.851 1.00 63.12 303 VAL A CA 1
ATOM 2494 C C . VAL A 1 303 ? -7.194 16.765 -6.310 1.00 63.12 303 VAL A C 1
ATOM 2496 O O . VAL A 1 303 ? -8.078 17.599 -6.117 1.00 63.12 303 VAL A O 1
ATOM 2499 N N . TYR A 1 304 ? -6.073 17.063 -6.957 1.00 63.16 304 TYR A N 1
ATOM 2500 C CA . TYR A 1 304 ? -5.823 18.417 -7.455 1.00 63.16 304 TYR A CA 1
ATOM 2501 C C . TYR A 1 304 ? -6.852 18.869 -8.516 1.00 63.16 304 TYR A C 1
ATOM 2503 O O . TYR A 1 304 ? -6.880 20.035 -8.907 1.00 63.16 304 TYR A O 1
ATOM 2511 N N . GLU A 1 305 ? -7.764 17.981 -8.938 1.00 65.62 305 GLU A N 1
ATOM 2512 C CA . GLU A 1 305 ? -8.865 18.281 -9.842 1.00 65.62 305 GLU A CA 1
ATOM 2513 C C . GLU A 1 305 ? -10.188 17.598 -9.434 1.00 65.62 305 GLU A C 1
ATOM 2515 O O . GLU A 1 305 ? -10.285 16.373 -9.361 1.00 65.62 305 GLU A O 1
ATOM 2520 N N . ARG A 1 306 ? -11.270 18.384 -9.294 1.00 68.25 306 ARG A N 1
ATOM 2521 C CA . ARG A 1 306 ? -12.622 17.901 -8.917 1.00 68.25 306 ARG A CA 1
ATOM 2522 C C . ARG A 1 306 ? -13.195 16.795 -9.822 1.00 68.25 306 ARG A C 1
ATOM 2524 O O . ARG A 1 306 ? -14.083 16.062 -9.395 1.00 68.25 306 ARG A O 1
ATOM 2531 N N . ASN A 1 307 ? -12.707 16.674 -11.059 1.00 79.19 307 ASN A N 1
ATOM 2532 C CA . ASN A 1 307 ? -13.185 15.717 -12.064 1.00 79.19 307 ASN A CA 1
ATOM 2533 C C . ASN A 1 307 ? -12.207 14.560 -12.334 1.00 79.19 307 ASN A C 1
ATOM 2535 O O . ASN A 1 307 ? -12.392 13.846 -13.326 1.00 79.19 307 ASN A O 1
ATOM 2539 N N . TYR A 1 308 ? -11.186 14.366 -11.490 1.00 84.62 308 TYR A N 1
ATOM 2540 C CA . TYR A 1 308 ? -10.146 13.353 -11.698 1.00 84.62 308 TYR A CA 1
ATOM 2541 C C . TYR A 1 308 ? -10.730 11.967 -12.011 1.00 84.62 308 TYR A C 1
ATOM 2543 O O . TYR A 1 308 ? -10.436 11.412 -13.072 1.00 84.62 308 TYR A O 1
ATOM 2551 N N . PHE A 1 309 ? -11.629 11.442 -11.164 1.00 86.50 309 PHE A N 1
ATOM 2552 C CA . PHE A 1 309 ? -12.204 10.107 -11.366 1.00 86.50 309 PHE A CA 1
ATOM 2553 C C . PHE A 1 309 ? -12.870 10.000 -12.739 1.00 86.50 309 PHE A C 1
ATOM 2555 O O . PHE A 1 309 ? -12.565 9.097 -13.514 1.00 86.50 309 PHE A O 1
ATOM 2562 N N . LYS A 1 310 ? -13.697 10.982 -13.113 1.00 85.62 310 LYS A N 1
ATOM 2563 C CA . LYS A 1 310 ? -14.354 11.013 -14.425 1.00 85.62 310 LYS A CA 1
ATOM 2564 C C . LYS A 1 310 ? -13.364 10.988 -15.587 1.00 85.62 310 LYS A C 1
ATOM 2566 O O . LYS A 1 310 ? -13.569 10.244 -16.546 1.00 85.62 310 LYS A O 1
ATOM 2571 N N . ARG A 1 311 ? -12.282 11.765 -15.509 1.00 86.00 311 ARG A N 1
ATOM 2572 C CA . ARG A 1 311 ? -11.215 11.750 -16.521 1.00 86.00 311 ARG A CA 1
ATOM 2573 C C . ARG A 1 311 ? -10.505 10.400 -16.579 1.00 86.00 311 ARG A C 1
ATOM 2575 O O . ARG A 1 311 ? -10.287 9.897 -17.677 1.00 86.00 311 ARG A O 1
ATOM 2582 N N . PHE A 1 312 ? -10.208 9.802 -15.431 1.00 87.94 312 PHE A N 1
ATOM 2583 C CA . PHE A 1 312 ? -9.543 8.506 -15.329 1.00 87.94 312 PHE A CA 1
ATOM 2584 C C . PHE A 1 312 ? -10.355 7.357 -15.917 1.00 87.94 312 PHE A C 1
ATOM 2586 O O . PHE A 1 312 ? -9.837 6.593 -16.733 1.00 87.94 312 PHE A O 1
ATOM 2593 N N . PHE A 1 313 ? -11.654 7.281 -15.634 1.00 87.44 313 PHE A N 1
ATOM 2594 C CA . PHE A 1 313 ? -12.501 6.264 -16.264 1.00 87.44 313 PHE A CA 1
ATOM 2595 C C . PHE A 1 313 ? -12.658 6.489 -17.762 1.00 87.44 313 PHE A C 1
ATOM 2597 O O . PHE A 1 313 ? -12.549 5.537 -18.534 1.00 87.44 313 PHE A O 1
ATOM 2604 N N . ASN A 1 314 ? -12.837 7.739 -18.197 1.00 87.50 314 ASN A N 1
ATOM 2605 C CA . ASN A 1 314 ? -12.882 8.053 -19.622 1.00 87.50 314 ASN A CA 1
ATOM 2606 C C . ASN A 1 314 ? -11.572 7.674 -20.324 1.00 87.50 314 ASN A C 1
ATOM 2608 O O . ASN A 1 314 ? -11.606 7.155 -21.435 1.00 87.50 314 ASN A O 1
ATOM 2612 N N . PHE A 1 315 ? -10.424 7.887 -19.682 1.00 89.56 315 PHE A N 1
ATOM 2613 C CA . PHE A 1 315 ? -9.134 7.436 -20.189 1.00 89.56 315 PHE A CA 1
ATOM 2614 C C . PHE A 1 315 ? -9.099 5.918 -20.376 1.00 89.56 315 PHE A C 1
ATOM 2616 O O . PHE A 1 315 ? -8.748 5.469 -21.467 1.00 89.56 315 PHE A O 1
ATOM 2623 N N . ILE A 1 316 ? -9.492 5.136 -19.363 1.00 90.94 316 ILE A N 1
ATOM 2624 C CA . ILE A 1 316 ? -9.530 3.667 -19.448 1.00 90.94 316 ILE A CA 1
ATOM 2625 C C . ILE A 1 316 ? -10.466 3.212 -20.576 1.00 90.94 316 ILE A C 1
ATOM 2627 O O . ILE A 1 316 ? -10.091 2.351 -21.366 1.00 90.94 316 ILE A O 1
ATOM 2631 N N . LEU A 1 317 ? -11.651 3.814 -20.694 1.00 88.75 317 LEU A N 1
ATOM 2632 C CA . LEU A 1 317 ? -12.650 3.465 -21.712 1.00 88.75 317 LEU A CA 1
ATOM 2633 C C . LEU A 1 317 ? -12.235 3.829 -23.141 1.00 88.75 317 LEU A C 1
ATOM 2635 O O . LEU A 1 317 ? -12.659 3.170 -24.084 1.00 88.75 317 LEU A O 1
ATOM 2639 N N . LYS A 1 318 ? -11.401 4.860 -23.316 1.00 90.31 318 LYS A N 1
ATOM 2640 C CA . LYS A 1 318 ? -10.786 5.186 -24.613 1.00 90.31 318 LYS A CA 1
ATOM 2641 C C . LYS A 1 318 ? -9.712 4.176 -25.023 1.00 90.31 318 LYS A C 1
ATOM 2643 O O . LYS A 1 318 ? -9.256 4.218 -26.165 1.00 90.31 318 LYS A O 1
ATOM 2648 N N . GLN A 1 319 ? -9.252 3.316 -24.112 1.00 89.00 319 GLN A N 1
ATOM 2649 C CA . GLN A 1 319 ? -8.332 2.244 -24.470 1.00 89.00 319 GLN A CA 1
ATOM 2650 C C . GLN A 1 319 ? -9.115 1.092 -25.107 1.00 89.00 319 GLN A C 1
ATOM 2652 O O . GLN A 1 319 ? -10.211 0.756 -24.668 1.00 89.00 319 GLN A O 1
ATOM 2657 N N . ASN A 1 320 ? -8.530 0.441 -26.113 1.00 90.31 320 ASN A N 1
ATOM 2658 C CA . ASN A 1 320 ? -9.134 -0.697 -26.816 1.00 90.31 320 ASN A CA 1
ATOM 2659 C C . ASN A 1 320 ? -9.081 -1.999 -25.982 1.00 90.31 320 ASN A C 1
ATOM 2661 O O . ASN A 1 320 ? -8.624 -3.034 -26.466 1.00 90.31 320 ASN A O 1
ATOM 2665 N N . PHE A 1 321 ? -9.494 -1.952 -24.713 1.00 94.25 321 PHE A N 1
ATOM 2666 C CA . PHE A 1 321 ? -9.561 -3.125 -23.846 1.00 94.25 321 PHE A CA 1
ATOM 2667 C C . PHE A 1 321 ? -10.832 -3.935 -24.102 1.00 94.25 321 PHE A C 1
ATOM 2669 O O . PHE A 1 321 ? -11.929 -3.402 -24.254 1.00 94.25 321 PHE A O 1
ATOM 2676 N N . THR A 1 322 ? -10.692 -5.257 -24.087 1.00 94.69 322 THR A N 1
ATOM 2677 C CA . THR A 1 322 ? -11.827 -6.187 -24.071 1.00 94.69 322 THR A CA 1
ATOM 2678 C C . THR A 1 322 ? -12.577 -6.117 -22.736 1.00 94.69 322 THR A C 1
ATOM 2680 O O . THR A 1 322 ? -12.017 -5.725 -21.711 1.00 94.69 322 THR A O 1
ATOM 2683 N N . SER A 1 323 ? -13.826 -6.590 -22.694 1.00 92.19 323 SER A N 1
ATOM 2684 C CA . SER A 1 323 ? -14.606 -6.661 -21.446 1.00 92.19 323 SER A CA 1
ATOM 2685 C C . SER A 1 323 ? -13.915 -7.490 -20.352 1.00 92.19 323 SER A C 1
ATOM 2687 O O . SER A 1 323 ? -14.010 -7.155 -19.173 1.00 92.19 323 SER A O 1
ATOM 2689 N N . VAL A 1 324 ? -13.167 -8.535 -20.729 1.00 93.75 324 VAL A N 1
ATOM 2690 C CA . VAL A 1 324 ? -12.376 -9.355 -19.792 1.00 93.75 324 VAL A CA 1
ATOM 2691 C C . VAL A 1 324 ? -11.239 -8.539 -19.172 1.00 93.75 324 VAL A C 1
ATOM 2693 O O . VAL A 1 324 ? -11.035 -8.585 -17.958 1.00 93.75 324 VAL A O 1
ATOM 2696 N N . GLN A 1 325 ? -10.525 -7.760 -19.989 1.00 96.12 325 GLN A N 1
ATOM 2697 C CA . GLN A 1 325 ? -9.448 -6.877 -19.533 1.00 96.12 325 GLN A CA 1
ATOM 2698 C C . GLN A 1 325 ? -9.979 -5.757 -18.632 1.00 96.12 325 GLN A C 1
ATOM 2700 O O . GLN A 1 325 ? -9.412 -5.526 -17.568 1.00 96.12 325 GLN A O 1
ATOM 2705 N N . LEU A 1 326 ? -11.103 -5.130 -18.992 1.00 94.50 326 LEU A N 1
ATOM 2706 C CA . LEU A 1 326 ? -11.774 -4.131 -18.152 1.00 94.50 326 LEU A CA 1
ATOM 2707 C C . LEU A 1 326 ? -12.187 -4.712 -16.792 1.00 94.50 326 LEU A C 1
ATOM 2709 O O . LEU A 1 326 ? -11.933 -4.100 -15.756 1.00 94.50 326 LEU A O 1
ATOM 2713 N N . GLY A 1 327 ? -12.741 -5.929 -16.776 1.00 93.88 327 GLY A N 1
ATOM 2714 C CA . GLY A 1 327 ? -13.060 -6.629 -15.532 1.00 93.88 327 GLY A CA 1
ATOM 2715 C C . GLY A 1 327 ? -11.821 -6.929 -14.681 1.00 93.88 327 GLY A C 1
ATOM 2716 O O . GLY A 1 327 ? -11.879 -6.819 -13.458 1.00 93.88 327 GLY A O 1
ATOM 2717 N N . LYS A 1 328 ? -10.682 -7.272 -15.302 1.00 95.56 328 LYS A N 1
ATOM 2718 C CA . LYS A 1 328 ? -9.409 -7.462 -14.585 1.00 95.56 328 LYS A CA 1
ATOM 2719 C C . LYS A 1 328 ? -8.897 -6.145 -13.996 1.00 95.56 328 LYS A C 1
ATOM 2721 O O . LYS A 1 328 ? -8.554 -6.124 -12.820 1.00 95.56 328 LYS A O 1
ATOM 2726 N N . ILE A 1 329 ? -8.927 -5.054 -14.763 1.00 96.06 329 ILE A N 1
ATOM 2727 C CA . ILE A 1 329 ? -8.562 -3.710 -14.287 1.00 96.06 329 ILE A CA 1
ATOM 2728 C C . ILE A 1 329 ? -9.412 -3.323 -13.072 1.00 96.06 329 ILE A C 1
ATOM 2730 O O . ILE A 1 329 ? -8.860 -2.920 -12.052 1.00 96.06 329 ILE A O 1
ATOM 2734 N N . SER A 1 330 ? -10.734 -3.527 -13.126 1.00 94.56 330 SER A N 1
ATOM 2735 C CA . SER A 1 330 ? -11.610 -3.218 -11.988 1.00 94.56 330 SER A CA 1
ATOM 2736 C C . SER A 1 330 ? -11.299 -4.043 -10.736 1.00 94.56 330 SER A C 1
ATOM 2738 O O . SER A 1 330 ? -11.488 -3.526 -9.642 1.00 94.56 330 SER A O 1
ATOM 2740 N N . ARG A 1 331 ? -10.840 -5.297 -10.859 1.00 95.31 331 ARG A N 1
ATOM 2741 C CA . ARG A 1 331 ? -10.459 -6.158 -9.715 1.00 95.31 331 ARG A CA 1
ATOM 2742 C C . ARG A 1 331 ? -9.052 -5.887 -9.172 1.00 95.31 331 ARG A C 1
ATOM 2744 O O . ARG A 1 331 ? -8.645 -6.489 -8.183 1.00 95.31 331 ARG A O 1
ATOM 2751 N N . ARG A 1 332 ? -8.275 -5.037 -9.845 1.00 96.94 332 ARG A N 1
ATOM 2752 C CA . ARG A 1 332 ? -6.896 -4.681 -9.470 1.00 96.94 332 ARG A CA 1
ATOM 2753 C C . ARG A 1 332 ? -6.730 -3.210 -9.095 1.00 96.94 332 ARG A C 1
ATOM 2755 O O . ARG A 1 332 ? -5.640 -2.798 -8.714 1.00 96.94 332 ARG A O 1
ATOM 2762 N N . MET A 1 333 ? -7.816 -2.448 -9.163 1.00 96.56 333 MET A N 1
ATOM 2763 C CA . MET A 1 333 ? -7.893 -1.058 -8.732 1.00 96.56 333 MET A CA 1
ATOM 2764 C C . MET A 1 333 ? -8.231 -0.981 -7.242 1.00 96.56 333 MET A C 1
ATOM 2766 O O . MET A 1 333 ? -9.180 -1.623 -6.789 1.00 96.56 333 MET A O 1
ATOM 2770 N N . LEU A 1 334 ? -7.487 -0.176 -6.494 1.00 96.06 334 LEU A N 1
ATOM 2771 C CA . LEU A 1 334 ? -7.671 0.036 -5.061 1.00 96.06 334 LEU A CA 1
ATOM 2772 C C . LEU A 1 334 ? -8.108 1.477 -4.794 1.00 96.06 334 LEU A C 1
ATOM 2774 O O . LEU A 1 334 ? -7.520 2.417 -5.331 1.00 96.06 334 LEU A O 1
ATOM 2778 N N . PHE A 1 335 ? -9.110 1.669 -3.938 1.00 93.38 335 PHE A N 1
ATOM 2779 C CA . PHE A 1 335 ? -9.387 2.994 -3.387 1.00 93.38 335 PHE A CA 1
ATOM 2780 C C . PHE A 1 335 ? -8.452 3.270 -2.207 1.00 93.38 335 PHE A C 1
ATOM 2782 O O . PHE A 1 335 ? -8.274 2.428 -1.327 1.00 93.38 335 PHE A O 1
ATOM 2789 N N . GLY A 1 336 ? -7.902 4.476 -2.157 1.00 92.81 336 GLY A N 1
ATOM 2790 C CA . GLY A 1 336 ? -7.125 4.974 -1.031 1.00 92.81 336 GLY A CA 1
ATOM 2791 C C . GLY A 1 336 ? -7.192 6.491 -1.005 1.00 92.81 336 GLY A C 1
ATOM 2792 O O . GLY A 1 336 ? -7.554 7.103 -1.998 1.00 92.81 336 GLY A O 1
ATOM 2793 N N . THR A 1 337 ? -6.874 7.106 0.130 1.00 90.19 337 THR A N 1
ATOM 2794 C CA . THR A 1 337 ? -6.935 8.570 0.264 1.00 90.19 337 THR A CA 1
ATOM 2795 C C . THR A 1 337 ? -5.571 9.236 0.291 1.00 90.19 337 THR A C 1
ATOM 2797 O O . THR A 1 337 ? -5.499 10.422 0.039 1.00 90.19 337 THR A O 1
ATOM 2800 N N . ASP A 1 338 ? -4.516 8.510 0.663 1.00 89.62 338 ASP A N 1
ATOM 2801 C CA . ASP A 1 338 ? -3.266 9.091 1.171 1.00 89.62 338 ASP A CA 1
ATOM 2802 C C . ASP A 1 338 ? -3.522 10.103 2.305 1.00 89.62 338 ASP A C 1
ATOM 2804 O O . ASP A 1 338 ? -3.291 11.303 2.209 1.00 89.62 338 ASP A O 1
ATOM 2808 N N . PHE A 1 339 ? -4.122 9.592 3.386 1.00 87.00 339 PHE A N 1
ATOM 2809 C CA . PHE A 1 339 ? -4.876 10.346 4.394 1.00 87.00 339 PHE A CA 1
ATOM 2810 C C . PHE A 1 339 ? -4.256 11.692 4.811 1.00 87.00 339 PHE A C 1
ATOM 2812 O O . PHE A 1 339 ? -4.937 12.708 4.791 1.00 87.00 339 PHE A O 1
ATOM 2819 N N . MET A 1 340 ? -2.977 11.743 5.177 1.00 84.69 340 MET A N 1
ATOM 2820 C CA . MET A 1 340 ? -2.370 13.005 5.626 1.00 84.69 340 MET A CA 1
ATOM 2821 C C . MET A 1 340 ? -2.013 13.950 4.471 1.00 84.69 340 MET A C 1
ATOM 2823 O O . MET A 1 340 ? -2.040 15.164 4.658 1.00 84.69 340 MET A O 1
ATOM 2827 N N . MET A 1 341 ? -1.685 13.402 3.300 1.00 84.50 341 MET A N 1
ATOM 2828 C CA . MET A 1 341 ? -1.279 14.168 2.118 1.00 84.50 341 MET A CA 1
ATOM 2829 C C . MET A 1 341 ? -2.476 14.784 1.402 1.00 84.50 341 MET A C 1
ATOM 2831 O O . MET A 1 341 ? -2.398 15.931 0.968 1.00 84.50 341 MET A O 1
ATOM 2835 N N . LEU A 1 342 ? -3.611 14.080 1.406 1.00 85.00 342 LEU A N 1
ATOM 2836 C CA . LEU A 1 342 ? -4.843 14.495 0.744 1.00 85.00 342 LEU A CA 1
ATOM 2837 C C . LEU A 1 342 ? -5.241 15.942 1.052 1.00 85.00 342 LEU A C 1
ATOM 2839 O O . LEU A 1 342 ? -5.650 16.680 0.160 1.00 85.00 342 LEU A O 1
ATOM 2843 N N . LEU A 1 343 ? -5.138 16.357 2.318 1.00 86.50 343 LEU A N 1
ATOM 2844 C CA . LEU A 1 343 ? -5.567 17.687 2.770 1.00 86.50 343 LEU A CA 1
ATOM 2845 C C . LEU A 1 343 ? -4.644 18.825 2.307 1.00 86.50 343 LEU A C 1
ATOM 2847 O O . LEU A 1 343 ? -4.946 19.989 2.554 1.00 86.50 343 LEU A O 1
ATOM 2851 N N . LEU A 1 344 ? -3.530 18.519 1.634 1.00 82.88 344 LEU A N 1
ATOM 2852 C CA . LEU A 1 344 ? -2.729 19.527 0.937 1.00 82.88 344 LEU A CA 1
ATOM 2853 C C . LEU A 1 344 ? -3.385 19.973 -0.379 1.00 82.88 344 LEU A C 1
ATOM 2855 O O . LEU A 1 344 ? -3.086 21.068 -0.852 1.00 82.88 344 LEU A O 1
ATOM 2859 N N . GLY A 1 345 ? -4.240 19.132 -0.975 1.00 76.94 345 GLY A N 1
ATOM 2860 C CA . GLY A 1 345 ? -4.900 19.390 -2.261 1.00 76.94 345 GLY A CA 1
ATOM 2861 C C . GLY A 1 345 ? -6.432 19.351 -2.230 1.00 76.94 345 GLY A C 1
ATOM 2862 O O . GLY A 1 345 ? -7.063 19.992 -3.066 1.00 76.94 345 GLY A O 1
ATOM 2863 N N . SER A 1 346 ? -7.039 18.633 -1.280 1.00 81.00 346 SER A N 1
ATOM 2864 C CA . SER A 1 346 ? -8.495 18.526 -1.109 1.00 81.00 346 SER A CA 1
ATOM 2865 C C . SER A 1 346 ? -9.020 19.499 -0.055 1.00 81.00 346 SER A C 1
ATOM 2867 O O . SER A 1 346 ? -8.377 19.721 0.969 1.00 81.00 346 SER A O 1
ATOM 2869 N N . GLU A 1 347 ? -10.241 19.999 -0.261 1.00 83.94 347 GLU A N 1
ATOM 2870 C CA . GLU A 1 347 ? -10.977 20.804 0.726 1.00 83.94 347 GLU A CA 1
ATOM 2871 C C . GLU A 1 347 ? -11.249 20.005 2.015 1.00 83.94 347 GLU A C 1
ATOM 2873 O O . GLU A 1 347 ? -11.120 20.528 3.124 1.00 83.94 347 GLU A O 1
ATOM 2878 N N . SER A 1 348 ? -11.573 18.714 1.886 1.00 86.50 348 SER A N 1
ATOM 2879 C CA . SER A 1 348 ? -11.753 17.807 3.018 1.00 86.50 348 SER A CA 1
ATOM 2880 C C . SER A 1 348 ? -11.680 16.330 2.604 1.00 86.50 348 SER A C 1
ATOM 2882 O O . SER A 1 348 ? -11.702 15.984 1.419 1.00 86.50 348 SER A O 1
ATOM 2884 N N . TYR A 1 349 ? -11.641 15.423 3.588 1.00 86.12 349 TYR A N 1
ATOM 2885 C CA . TYR A 1 349 ? -11.854 13.987 3.348 1.00 86.12 349 TYR A CA 1
ATOM 2886 C C . TYR A 1 349 ? -13.242 13.691 2.777 1.00 86.12 349 TYR A C 1
ATOM 2888 O O . TYR A 1 349 ? -13.392 12.763 1.983 1.00 86.12 349 TYR A O 1
ATOM 2896 N N . TYR A 1 350 ? -14.248 14.465 3.197 1.00 86.00 350 TYR A N 1
ATOM 2897 C CA . TYR A 1 350 ? -15.616 14.308 2.723 1.00 86.00 350 TYR A CA 1
ATOM 2898 C C . TYR A 1 350 ? -15.700 14.619 1.232 1.00 86.00 350 TYR A C 1
ATOM 2900 O O . TYR A 1 350 ? -16.228 13.800 0.493 1.00 86.00 350 TYR A O 1
ATOM 2908 N N . ASP A 1 351 ? -15.114 15.728 0.779 1.00 84.69 351 ASP A N 1
ATOM 2909 C CA . ASP A 1 351 ? -15.178 16.128 -0.631 1.00 84.69 351 ASP A CA 1
ATOM 2910 C C . ASP A 1 351 ? -14.490 15.111 -1.543 1.00 84.69 351 ASP A C 1
ATOM 2912 O O . ASP A 1 351 ? -14.997 14.787 -2.619 1.00 84.69 351 ASP A O 1
ATOM 2916 N N . TYR A 1 352 ? -13.376 14.530 -1.088 1.00 87.31 352 TYR A N 1
ATOM 2917 C CA . TYR A 1 352 ? -12.717 13.454 -1.823 1.00 87.31 352 TYR A CA 1
ATOM 2918 C C . TYR A 1 352 ? -13.586 12.198 -1.928 1.00 87.31 352 TYR A C 1
ATOM 2920 O O . TYR A 1 352 ? -13.775 11.646 -3.016 1.00 87.31 352 TYR A O 1
ATOM 2928 N N . LEU A 1 353 ? -14.140 11.754 -0.796 1.00 87.56 353 LEU A N 1
ATOM 2929 C CA . LEU A 1 353 ? -15.022 10.591 -0.752 1.00 87.56 353 LEU A CA 1
ATOM 2930 C C . LEU A 1 353 ? -16.298 10.819 -1.563 1.00 87.56 353 LEU A C 1
ATOM 2932 O O . LEU A 1 353 ? -16.719 9.911 -2.274 1.00 87.56 353 LEU A O 1
ATOM 2936 N N . ALA A 1 354 ? -16.887 12.013 -1.501 1.00 85.88 354 ALA A N 1
ATOM 2937 C CA . ALA A 1 354 ? -18.057 12.399 -2.278 1.00 85.88 354 ALA A CA 1
ATOM 2938 C C . ALA A 1 354 ? -17.742 12.378 -3.779 1.00 85.88 354 ALA A C 1
ATOM 2940 O O . ALA A 1 354 ? -18.476 11.751 -4.538 1.00 85.88 354 ALA A O 1
ATOM 2941 N N . SER A 1 355 ? -16.599 12.934 -4.201 1.00 85.94 355 SER A N 1
ATOM 2942 C CA . SER A 1 355 ? -16.154 12.895 -5.602 1.00 85.94 355 SER A CA 1
ATOM 2943 C C . SER A 1 355 ? -16.073 11.461 -6.144 1.00 85.94 355 SER A C 1
ATOM 2945 O O . SER A 1 355 ? -16.581 11.184 -7.231 1.00 85.94 355 SER A O 1
ATOM 2947 N N . PHE A 1 356 ? -15.520 10.519 -5.371 1.00 87.94 356 PHE A N 1
ATOM 2948 C CA . PHE A 1 356 ? -15.496 9.097 -5.738 1.00 87.94 356 PHE A CA 1
ATOM 2949 C C . PHE A 1 356 ? -16.893 8.448 -5.695 1.00 87.94 356 PHE A C 1
ATOM 2951 O O . PHE A 1 356 ? -17.310 7.731 -6.612 1.00 87.94 356 PHE A O 1
ATOM 2958 N N . SER A 1 357 ? -17.627 8.681 -4.608 1.00 86.88 357 SER A N 1
ATOM 2959 C CA . SER A 1 357 ? -18.911 8.046 -4.309 1.00 86.88 357 SER A CA 1
ATOM 2960 C C . SER A 1 357 ? -19.984 8.436 -5.322 1.00 86.88 357 SER A C 1
ATOM 2962 O O . SER A 1 357 ? -20.675 7.566 -5.854 1.00 86.88 357 SER A O 1
ATOM 2964 N N . GLU A 1 358 ? -20.076 9.721 -5.649 1.00 85.50 358 GLU A N 1
ATOM 2965 C CA . GLU A 1 358 ? -21.166 10.315 -6.426 1.00 85.50 358 GLU A CA 1
ATOM 2966 C C . GLU A 1 358 ? -20.884 10.354 -7.929 1.00 85.50 358 GLU A C 1
ATOM 2968 O O . GLU A 1 358 ? -21.811 10.519 -8.720 1.00 85.50 358 GLU A O 1
ATOM 2973 N N . THR A 1 359 ? -19.629 10.176 -8.361 1.00 83.56 359 THR A N 1
ATOM 2974 C CA . THR A 1 359 ? -19.321 10.262 -9.792 1.00 83.56 359 THR A CA 1
ATOM 2975 C C . THR A 1 359 ? -19.997 9.152 -10.603 1.00 83.56 359 THR A C 1
ATOM 2977 O O . THR A 1 359 ? -19.900 7.955 -10.295 1.00 83.56 359 THR A O 1
ATOM 2980 N N . ASP A 1 360 ? -20.662 9.589 -11.675 1.00 80.38 360 ASP A N 1
ATOM 2981 C CA . ASP A 1 360 ? -21.366 8.786 -12.677 1.00 80.38 360 ASP A CA 1
ATOM 2982 C C . ASP A 1 360 ? -20.426 8.028 -13.620 1.00 80.38 360 ASP A C 1
ATOM 2984 O O . ASP A 1 360 ? -20.852 7.118 -14.328 1.00 80.38 360 ASP A O 1
ATOM 2988 N N . ALA A 1 361 ? -19.135 8.364 -13.606 1.00 72.94 361 ALA A N 1
ATOM 2989 C CA . ALA A 1 361 ? -18.113 7.765 -14.460 1.00 72.94 361 ALA A CA 1
ATOM 2990 C C . ALA A 1 361 ? -17.997 6.237 -14.295 1.00 72.94 361 ALA A C 1
ATOM 2992 O O . ALA A 1 361 ? -17.576 5.515 -15.202 1.00 72.94 361 ALA A O 1
ATOM 2993 N N . PHE A 1 362 ? -18.423 5.755 -13.133 1.00 72.44 362 PHE A N 1
ATOM 2994 C CA . PHE A 1 362 ? -18.458 4.357 -12.740 1.00 72.44 362 PHE A CA 1
ATOM 2995 C C . PHE A 1 362 ? -19.766 3.633 -13.069 1.00 72.44 362 PHE A C 1
ATOM 2997 O O . PHE A 1 362 ? -19.835 2.429 -12.863 1.00 72.44 362 PHE A O 1
ATOM 3004 N N . ASN A 1 363 ? -20.797 4.313 -13.585 1.00 70.81 363 ASN A N 1
ATOM 3005 C CA . ASN A 1 363 ? -22.093 3.691 -13.906 1.00 70.81 363 ASN A CA 1
ATOM 3006 C C . ASN A 1 363 ? -22.019 2.711 -15.097 1.00 70.81 363 ASN A C 1
ATOM 3008 O O . ASN A 1 363 ? -23.032 2.166 -15.532 1.00 70.81 363 ASN A O 1
ATOM 3012 N N . ASN A 1 364 ? -20.821 2.479 -15.634 1.00 67.06 364 ASN A N 1
ATOM 3013 C CA . ASN A 1 364 ? -20.553 1.462 -16.637 1.00 67.06 364 ASN A CA 1
ATOM 3014 C C . ASN A 1 364 ? -20.478 0.072 -15.988 1.00 67.06 364 ASN A C 1
ATOM 3016 O O . ASN A 1 364 ? -19.860 -0.102 -14.943 1.00 67.06 364 ASN A O 1
ATOM 3020 N N . ALA A 1 365 ? -21.018 -0.943 -16.666 1.00 64.81 365 ALA A N 1
ATOM 3021 C CA . ALA A 1 365 ? -21.185 -2.303 -16.138 1.00 64.81 365 ALA A CA 1
ATOM 3022 C C . ALA A 1 365 ? -19.893 -3.043 -15.712 1.00 64.81 365 ALA A C 1
ATOM 3024 O O . ALA A 1 365 ? -19.986 -4.143 -15.176 1.00 64.81 365 ALA A O 1
ATOM 3025 N N . PHE A 1 366 ? -18.698 -2.495 -15.968 1.00 81.88 366 PHE A N 1
ATOM 3026 C CA . PHE A 1 366 ? -17.434 -3.161 -15.638 1.00 81.88 366 PHE A CA 1
ATOM 3027 C C . PHE A 1 366 ? -16.842 -2.759 -14.282 1.00 81.88 366 PHE A 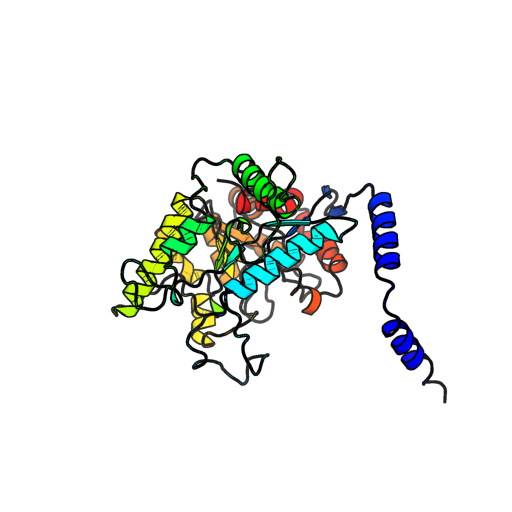C 1
ATOM 3029 O O . PHE A 1 366 ? -15.956 -3.477 -13.818 1.00 81.88 366 PHE A O 1
ATOM 3036 N N . VAL A 1 367 ? -17.275 -1.643 -13.671 1.00 83.25 367 VAL A N 1
ATOM 3037 C CA . VAL A 1 367 ? -16.688 -1.180 -12.406 1.00 83.25 367 VAL A CA 1
ATOM 3038 C C . VAL A 1 367 ? -17.560 -1.519 -11.207 1.00 83.25 367 VAL A C 1
ATOM 3040 O O . VAL A 1 367 ? -18.724 -1.138 -11.137 1.00 83.25 367 VAL A O 1
ATOM 3043 N N . ASP A 1 368 ? -16.951 -2.168 -10.220 1.00 88.44 368 ASP A N 1
ATOM 3044 C CA . ASP A 1 368 ? -17.555 -2.448 -8.919 1.00 88.44 368 ASP A CA 1
ATOM 3045 C C . ASP A 1 368 ? -16.907 -1.557 -7.841 1.00 88.44 368 ASP A C 1
ATOM 3047 O O . ASP A 1 368 ? -15.824 -1.858 -7.331 1.00 88.44 368 ASP A O 1
ATOM 3051 N N . LYS A 1 369 ? -17.565 -0.437 -7.490 1.00 88.69 369 LYS A N 1
ATOM 3052 C CA . LYS A 1 369 ? -17.091 0.487 -6.437 1.00 88.69 369 LYS A CA 1
ATOM 3053 C C . LYS A 1 369 ? -16.947 -0.209 -5.080 1.00 88.69 369 LYS A C 1
ATOM 3055 O O . LYS A 1 369 ? -16.019 0.109 -4.339 1.00 88.69 369 LYS A O 1
ATOM 3060 N N . TYR A 1 370 ? -17.823 -1.165 -4.762 1.00 91.00 370 TYR A N 1
ATOM 3061 C CA . TYR A 1 370 ? -17.723 -1.925 -3.518 1.00 91.00 370 TYR A CA 1
ATOM 3062 C C . TYR A 1 370 ? -16.459 -2.788 -3.513 1.00 91.00 370 TYR A C 1
ATOM 3064 O O . TYR A 1 370 ? -15.711 -2.779 -2.536 1.00 91.00 370 TYR A O 1
ATOM 3072 N N . ALA A 1 371 ? -16.166 -3.482 -4.618 1.00 92.62 371 ALA A N 1
ATOM 3073 C CA . ALA A 1 371 ? -14.934 -4.255 -4.740 1.00 92.62 371 ALA A CA 1
ATOM 3074 C C . ALA A 1 371 ? -13.683 -3.373 -4.611 1.00 92.62 371 ALA A C 1
ATOM 3076 O O . ALA A 1 371 ? -12.770 -3.733 -3.871 1.00 92.62 371 ALA A O 1
ATOM 3077 N N . ILE A 1 372 ? -13.666 -2.199 -5.248 1.00 92.75 372 ILE A N 1
ATOM 3078 C CA . ILE A 1 372 ? -12.538 -1.254 -5.179 1.00 92.75 372 ILE A CA 1
ATOM 3079 C C . ILE A 1 372 ? -12.300 -0.750 -3.744 1.00 92.75 372 ILE A C 1
ATOM 3081 O O . ILE A 1 372 ? -11.150 -0.623 -3.324 1.00 92.75 372 ILE A O 1
ATOM 3085 N N . CYS A 1 373 ? -13.363 -0.482 -2.978 1.00 92.38 373 CYS A N 1
ATOM 3086 C CA . CYS A 1 373 ? -13.253 -0.031 -1.586 1.00 92.38 373 CYS A CA 1
ATOM 3087 C C . CYS A 1 373 ? -12.977 -1.159 -0.581 1.00 92.38 373 CYS A C 1
ATOM 3089 O O . CYS A 1 373 ? -12.562 -0.873 0.541 1.00 92.38 373 CYS A O 1
ATOM 3091 N N . ASN A 1 374 ? -13.243 -2.419 -0.936 1.00 93.75 374 ASN A N 1
ATOM 3092 C CA . ASN A 1 374 ? -13.218 -3.530 0.014 1.00 93.75 374 ASN A CA 1
ATOM 3093 C C . ASN A 1 374 ? -12.495 -4.767 -0.520 1.00 93.75 374 ASN A C 1
ATOM 3095 O O . ASN A 1 374 ? -11.379 -5.041 -0.088 1.00 93.75 374 ASN A O 1
ATOM 3099 N N . LYS A 1 375 ? -13.109 -5.508 -1.450 1.00 94.69 375 LYS A N 1
ATOM 3100 C CA . LYS A 1 375 ? -12.618 -6.830 -1.878 1.00 94.69 375 LYS A CA 1
ATOM 3101 C C . LYS A 1 375 ? -11.197 -6.780 -2.434 1.00 94.69 375 LYS A C 1
ATOM 3103 O O . LYS A 1 375 ? -10.375 -7.611 -2.070 1.00 94.69 375 LYS A O 1
ATOM 3108 N N . ASN A 1 376 ? -10.903 -5.796 -3.280 1.00 96.25 376 ASN A N 1
ATOM 3109 C CA . ASN A 1 376 ? -9.600 -5.670 -3.924 1.00 96.25 376 ASN A CA 1
ATOM 3110 C C . ASN A 1 376 ? -8.518 -5.312 -2.895 1.00 96.25 376 ASN A C 1
ATOM 3112 O O . ASN A 1 376 ? -7.437 -5.895 -2.910 1.00 96.25 376 ASN A O 1
ATOM 3116 N N . SER A 1 377 ? -8.822 -4.396 -1.969 1.00 94.69 377 SER A N 1
ATOM 3117 C CA . SER A 1 377 ? -7.913 -4.031 -0.875 1.00 94.69 377 SER A CA 1
ATOM 3118 C C . SER A 1 377 ? -7.683 -5.204 0.074 1.00 94.69 377 SER A C 1
ATOM 3120 O O . SER A 1 377 ? -6.554 -5.424 0.501 1.00 94.69 377 SER A O 1
ATOM 3122 N N . PHE A 1 378 ? -8.717 -6.000 0.354 1.00 96.19 378 PHE A N 1
ATOM 3123 C CA . PHE A 1 378 ? -8.589 -7.224 1.140 1.00 96.19 378 PHE A CA 1
ATOM 3124 C C . PHE A 1 378 ? -7.707 -8.265 0.429 1.00 96.19 378 PHE A C 1
ATOM 3126 O O . PHE A 1 378 ? -6.778 -8.799 1.031 1.00 96.19 378 PHE A O 1
ATOM 3133 N N . GLU A 1 379 ? -7.925 -8.503 -0.869 1.00 95.94 379 GLU A N 1
ATOM 3134 C CA . GLU A 1 379 ? -7.096 -9.402 -1.688 1.00 95.94 379 GLU A CA 1
ATOM 3135 C C . GLU A 1 379 ? -5.631 -8.936 -1.751 1.00 95.94 379 GLU A C 1
ATOM 3137 O O . GLU A 1 379 ? -4.706 -9.754 -1.699 1.00 95.94 379 GLU A O 1
ATOM 3142 N N . PHE A 1 380 ? -5.401 -7.625 -1.848 1.00 97.31 380 PHE A N 1
ATOM 3143 C CA . PHE A 1 380 ? -4.057 -7.064 -1.899 1.00 97.31 380 PHE A CA 1
ATOM 3144 C C . PHE A 1 380 ? -3.339 -7.159 -0.547 1.00 97.31 380 PHE A C 1
ATOM 3146 O O . PHE A 1 380 ? -2.224 -7.670 -0.489 1.00 97.31 380 PHE A O 1
ATOM 3153 N N . ILE A 1 381 ? -3.966 -6.678 0.531 1.00 95.62 381 ILE A N 1
ATOM 3154 C CA . ILE A 1 381 ? -3.337 -6.577 1.856 1.00 95.62 381 ILE A CA 1
ATOM 3155 C C . ILE A 1 381 ? -3.228 -7.954 2.518 1.00 95.62 381 ILE A C 1
ATOM 3157 O O . ILE A 1 381 ? -2.199 -8.259 3.119 1.00 95.62 381 ILE A O 1
ATOM 3161 N N . PHE A 1 382 ? -4.280 -8.770 2.424 1.00 95.00 382 PHE A N 1
ATOM 3162 C CA . PHE A 1 382 ? -4.385 -10.018 3.177 1.00 95.00 382 PHE A CA 1
ATOM 3163 C C . PHE A 1 382 ? -4.345 -11.268 2.298 1.00 95.00 382 PHE A C 1
ATOM 3165 O O . PHE A 1 382 ? -3.786 -12.277 2.717 1.00 95.00 382 PHE A O 1
ATOM 3172 N N . GLY A 1 383 ? -4.921 -11.214 1.093 1.00 80.75 383 GLY A N 1
ATOM 3173 C CA . GLY A 1 383 ? -5.071 -12.379 0.214 1.00 80.75 383 GLY A CA 1
ATOM 3174 C C . GLY A 1 383 ? -3.754 -13.064 -0.168 1.00 80.75 383 GLY A C 1
ATOM 3175 O O . GLY A 1 383 ? -2.681 -12.454 -0.112 1.00 80.75 383 GLY A O 1
ATOM 3176 N N . GLY A 1 384 ? -3.831 -14.311 -0.638 1.00 58.81 384 GLY A N 1
ATOM 3177 C CA . GLY A 1 384 ? -2.700 -15.074 -1.182 1.00 58.81 384 GLY A CA 1
ATOM 3178 C C . GLY A 1 384 ? -2.968 -15.834 -2.454 1.00 58.81 384 GLY A C 1
ATOM 3179 O O . GLY A 1 384 ? -4.143 -15.848 -2.882 1.00 58.81 384 GLY A O 1
#

InterPro domains:
  IPR006680 Amidohydrolase-related [PF04909] (181-353)
  IPR032466 Metal-dependent hydrolase [SSF51556] (183-370)

Solvent-accessible surface area (backbone atoms only — not comparable to full-atom values): 21381 Å² total; per-residue (Å²): 142,88,84,70,66,64,63,56,49,52,53,46,62,71,64,47,72,72,53,59,67,58,53,50,51,53,49,40,53,52,40,58,72,53,74,49,48,45,77,53,66,92,39,82,38,68,63,42,82,41,60,56,69,44,76,58,45,66,61,92,61,79,86,44,54,56,77,90,76,45,95,53,98,67,76,75,84,53,52,66,68,61,51,50,30,54,49,56,47,50,54,40,47,44,65,76,69,44,90,69,63,48,63,48,78,46,30,21,45,44,54,44,60,80,75,42,49,74,79,88,74,80,57,100,65,95,68,74,24,53,65,52,54,48,47,73,60,44,58,89,45,47,58,83,37,44,33,65,54,41,45,50,55,52,49,53,49,48,46,42,51,70,41,42,47,78,82,82,42,92,51,68,89,47,70,86,46,67,89,63,60,70,53,49,30,36,20,37,48,15,28,55,58,32,58,70,60,48,80,51,91,50,74,66,28,48,51,49,28,53,44,43,50,52,52,50,53,50,25,44,58,28,50,37,24,34,40,33,50,17,46,77,71,83,79,68,42,31,32,73,66,56,20,53,54,32,24,35,62,74,44,42,50,68,48,43,69,77,36,56,72,40,38,37,28,37,31,36,47,28,39,40,84,86,80,35,78,85,36,73,40,33,54,50,51,53,50,43,38,68,77,30,89,34,37,34,29,24,63,21,60,63,46,85,40,91,55,38,68,47,52,46,42,51,50,60,67,72,43,96,66,52,74,69,51,43,40,48,49,34,61,28,32,27,66,52,51,49,75,83,62,28,63,79,56,30,97,38,74,61,59,54,50,44,48,65,36,69,46,66,61,50,76,48,96,56,50,50,71,66,40,17,68,39,55,28,45,45,46,52,57,28,25,97

Mean predicted aligned error: 8.04 Å

Nearest PDB structures (foldseek):
  4kms-assembly1_A-2  TM=2.592E-01  e=7.796E-01  Rickettsia felis URRWXCal2

Foldseek 3Di:
DPPPPPVVVVVVVVVPPPPVVVVLVVVLVVCVVVVCWDDFLNDTDNAAEAEAADAQLLDPDLPQDPCVPAPDNDDDDDHLLNVLLVVLVVLQVCLVPHPNNRYDYAYAREDQLLSFDDDDPPDPDDDQHLVRVCCLAQVPFAPPAFLVNQVVVVVVLSVCSNCVPPPVDPDDDDSNDCSSDYHLAHEYEQLSPRALAQDDPDPSSVNSRVSNVVVQVSCLRRVGEYEYEQEQDDGHSHHSVRSCNRNQCVSCPVVCVVRLSHAYEHELQNYYDPLDDPDPSNVSLLVSLQVGQRRAYENELSQLDLCSVLNNLVNVVVDPDDLVSLLSNQLRYAYDHVVVNNVVRDPDPVSVSCSNNVDPSQVDPRHDPCSRHPVSVSCRRRRD

Sequence (384 aa):
MSGNNDLQTLIKELKEPVNYREFSKNLKNKWEGTGKNILIAGNEFKKVVLTPLMMDFNNKGFTGLDKEKIHYYLPPRKQIIDQLVDLFTGIKQYYDFSDIQLFEIFPFLAINTENLEFGNESTRYYKKTLKDILNQYFKDFSKGDSGDDRYEYLSNKLDRLRNPQSNGSNEKFNPLDSGFYYFAGIKLYPPLGFDPWPDGNDGKSKQKLKKACYLYEFCVEKNIPITTHCSNGGFMVAGKEDARKFTNPQRWENVLEAYPKLKVNFAHDGIHDGDKVETEWNRTILGYVIKYDNVFFDIADNVYERNYFKRFFNFILKQNFTSVQLGKISRRMLFGTDFMMLLLGSESYYDYLASFSETDAFNNAFVDKYAICNKNSFEFIFGG

pLDDT: mean 84.23, std 15.14, range [37.72, 98.62]

Organism: NCBI:txid652676

Radius of gyration: 22.18 Å; Cα contacts (8 Å, |Δi|>4): 565; chains: 1; bounding box: 58×73×60 Å

Secondary structure (DSSP, 8-state):
---SHHHHHHHHHTTS---HHHHHHHHHHHHHHTTT-EEETTEEES-EEE--B------S--TT--TTT-S-SS-----HHHHHHHHHHHHHHHHHH-SS--EEE--EEE--GGGS--TT---SS----HHHHHHHHHTT--TT--HHHHHHHHHHHHHHHH-TTTTS------TT-GGG---SEEEE-GGGT--SS---SSHHHHHHHHHHHHHHHHHHHHT--EEEE-SS-S---S-HHHHHHHHSGGGGHHHHHH-TT--EEEEGGG-BTTTBSS-HHHHHHHHHHHH-TTEEEE-TT--SSTTHHHHHHHHHHTS---HHHHHHHHHHEE----HHHHTTTSS-HHHHHHHHHH-GGG-STT--HHIIIIIHHHHHHT--